Protein AF-0000000080881768 (afdb_homodimer)

Foldseek 3Di:
DDLVVLLVVQQVVLVVQVVVLPPQPQPPPVVSDDLVLCVVVQVLQSVDSFKHWNDKAQKKKWKKKDAQAPPPPPPPDPPPPDPPDPSAFHADVRGCTHPMDILDIDSAQDDCQLLVPPDPVSQVVNVCSRRVNAAEDADQDDDPDDDSGWMFIKTKIFHMKIKMWGSALVVLVLLVVLLVVLVQVPWDWDPRVHGIIIIGGHPVLMDIDGFFTQDPVVRHTHGNDGRNVVSVVSVSSNVSSVVSSSSSVSSSVSSCVVVVPDPPVPQPVVRVVVVVVVVVVVVVVVVVVVVPPPPPPPPPPDPDPDDD/DDLVVLLVVQQVVLVVQVVVLPPQPQPPPVVSDDLVLCVVVQVLQSPDSFKHWNDKAQKKKWKKKDAQAPPPPPPPDPPVPDPPDPPAFHADPVGCTHPMDILDIDSAQDDCQLLVPPDPVSQVVNVCNRRVNAAEDADQDDDPDPDSGWMFIKTKIFHMKIKMWGSALVVLVLLVVLLVVLVQVPWDWDPRVHGIIIIGGHPVLMDIDGFFTQDPVVRHTHGNDGRNVVSVVSVSSNVSSVVSSSSSVSSSVSSCVVRVPDPPVPQPVVRVVVVVVVVVVVVVVVVVVVVPPPPPPPPPPPPPDDDD

pLDDT: mean 77.74, std 23.63, range [20.87, 98.74]

Nearest PDB structures (foldseek):
  2it3-assembly1_B  TM=8.332E-01  e=5.245E-11  Pyrococcus horikoshii
  2it2-assembly1_B  TM=8.532E-01  e=1.243E-10  Pyrococcus horikoshii
  2qg3-assembly1_A  TM=7.894E-01  e=1.105E-09  Archaeoglobus fulgidus DSM 4304
  1tlj-assembly1_B  TM=7.779E-01  e=8.268E-09  Saccharolobus solfataricus
  2dvk-assembly1_A-2  TM=8.066E-01  e=1.237E-08  Aeropyrum pernix

Structure (mmCIF, N/CA/C/O backbone):
data_AF-0000000080881768-model_v1
#
loop_
_entity.id
_entity.type
_entity.pdbx_description
1 polymer 'tRNA wybutosine-synthesizing protein 3'
#
loop_
_atom_site.group_PDB
_atom_site.id
_atom_site.type_symbol
_atom_site.label_atom_id
_atom_site.label_alt_id
_atom_site.label_comp_id
_atom_site.label_asym_id
_atom_site.label_entity_id
_atom_site.label_seq_id
_atom_site.pdbx_PDB_ins_code
_atom_site.Cartn_x
_atom_site.Cartn_y
_atom_site.Cartn_z
_atom_site.occupancy
_atom_site.B_iso_or_equiv
_atom_site.auth_seq_id
_atom_site.auth_comp_id
_atom_site.auth_asym_id
_atom_site.auth_atom_id
_atom_site.pdbx_PDB_model_num
ATOM 1 N N . MET A 1 1 ? 1.696 27.474 20.895 1 50.7 1 MET A N 1
ATOM 2 C CA . MET A 1 1 ? 2.975 26.866 21.251 1 50.7 1 MET A CA 1
ATOM 3 C C . MET A 1 1 ? 4.138 27.672 20.684 1 50.7 1 MET A C 1
ATOM 5 O O . MET A 1 1 ? 4.006 28.308 19.636 1 50.7 1 MET A O 1
ATOM 9 N N . ASN A 1 2 ? 5.032 27.931 21.467 1 74.43 2 ASN A N 1
ATOM 10 C CA . ASN A 1 2 ? 6.235 28.752 21.38 1 74.43 2 ASN A CA 1
ATOM 11 C C . ASN A 1 2 ? 7.163 28.27 20.268 1 74.43 2 ASN A C 1
ATOM 13 O O . ASN A 1 2 ? 7.687 27.156 20.33 1 74.43 2 ASN A O 1
ATOM 17 N N . HIS A 1 3 ? 7.107 28.839 19.113 1 83.21 3 HIS A N 1
ATOM 18 C CA . HIS A 1 3 ? 7.939 28.575 17.945 1 83.21 3 HIS A CA 1
ATOM 19 C C . HIS A 1 3 ? 9.395 28.36 18.342 1 83.21 3 HIS A C 1
ATOM 21 O O . HIS A 1 3 ? 10.065 27.475 17.806 1 83.21 3 HIS A O 1
ATOM 27 N N . GLU A 1 4 ? 9.835 29.093 19.266 1 87.87 4 GLU A N 1
ATOM 28 C CA . GLU A 1 4 ? 11.222 28.987 19.709 1 87.87 4 GLU A CA 1
ATOM 29 C C . GLU A 1 4 ? 11.472 27.664 20.427 1 87.87 4 GLU A C 1
ATOM 31 O O . GLU A 1 4 ? 12.523 27.044 20.248 1 87.87 4 GLU A O 1
ATOM 36 N N . LYS A 1 5 ? 10.546 27.31 21.226 1 89.62 5 LYS A N 1
ATOM 37 C CA . LYS A 1 5 ? 10.672 26.04 21.935 1 89.62 5 LYS A CA 1
ATOM 38 C C . LYS A 1 5 ? 10.696 24.866 20.96 1 89.62 5 LYS A C 1
ATOM 40 O O . LYS A 1 5 ? 11.49 23.936 21.12 1 89.62 5 LYS A O 1
ATOM 45 N N . ARG A 1 6 ? 9.87 24.935 19.965 1 89.98 6 ARG A N 1
ATOM 46 C CA . ARG A 1 6 ? 9.806 23.888 18.95 1 89.98 6 ARG A CA 1
ATOM 47 C C . ARG A 1 6 ? 11.115 23.798 18.173 1 89.98 6 ARG A C 1
ATOM 49 O O . ARG A 1 6 ? 11.572 22.702 17.84 1 89.98 6 ARG A O 1
ATOM 56 N N . ARG A 1 7 ? 11.669 24.907 17.92 1 93.13 7 ARG A N 1
ATOM 57 C CA . ARG A 1 7 ? 12.934 24.955 17.194 1 93.13 7 ARG A CA 1
ATOM 58 C C . ARG A 1 7 ? 14.059 24.331 18.012 1 93.13 7 ARG A C 1
ATOM 60 O O . ARG A 1 7 ? 14.886 23.589 17.477 1 93.13 7 ARG A O 1
ATOM 67 N N . GLN A 1 8 ? 14.073 24.624 19.23 1 93.6 8 GLN A N 1
ATOM 68 C CA . GLN A 1 8 ? 15.092 24.068 20.114 1 93.6 8 GLN A CA 1
ATOM 69 C C . GLN A 1 8 ? 14.933 22.557 20.255 1 93.6 8 GLN A C 1
ATOM 71 O O . GLN A 1 8 ? 15.922 21.821 20.262 1 93.6 8 GLN A O 1
ATOM 76 N N . GLU A 1 9 ? 13.695 22.142 20.329 1 94.29 9 GLU A N 1
ATOM 77 C CA . GLU A 1 9 ? 13.402 20.714 20.408 1 94.29 9 GLU A CA 1
ATOM 78 C C . GLU A 1 9 ? 13.863 19.985 19.149 1 94.29 9 GLU A C 1
ATOM 80 O O . GLU A 1 9 ? 14.447 18.902 19.23 1 94.29 9 GLU A O 1
ATOM 85 N N . PHE A 1 10 ? 13.576 20.577 18.093 1 97.32 10 PHE A N 1
ATOM 86 C CA . PHE A 1 10 ? 13.989 19.976 16.831 1 97.32 10 PHE A CA 1
ATOM 87 C C . PHE A 1 10 ? 15.506 19.845 16.764 1 97.32 10 PHE A C 1
ATOM 89 O O . PHE A 1 10 ? 16.027 18.795 16.383 1 97.32 10 PHE A O 1
ATOM 96 N N . LYS A 1 11 ? 16.193 20.881 17.074 1 96.51 11 LYS A N 1
ATOM 97 C CA . LYS A 1 11 ? 17.652 20.881 17.005 1 96.51 11 LYS A CA 1
ATOM 98 C C . LYS A 1 11 ? 18.245 19.792 17.894 1 96.51 11 LYS A C 1
ATOM 100 O O . LYS A 1 11 ? 19.214 19.132 17.514 1 96.51 11 LYS A O 1
ATOM 105 N N . ALA A 1 12 ? 17.67 19.652 19.004 1 96.44 12 ALA A N 1
ATOM 106 C CA . ALA A 1 12 ? 18.133 18.614 19.922 1 96.44 12 ALA A CA 1
ATOM 107 C C . ALA A 1 12 ? 17.918 17.223 19.332 1 96.44 12 ALA A C 1
ATOM 109 O O . ALA A 1 12 ? 18.811 16.375 19.384 1 96.44 12 ALA A O 1
ATOM 110 N N . LYS A 1 13 ? 16.759 17.005 18.797 1 96.33 13 LYS A N 1
ATOM 111 C CA . LYS A 1 13 ? 16.446 15.719 18.182 1 96.33 13 LYS A CA 1
ATOM 112 C C . LYS A 1 13 ? 17.365 15.438 16.996 1 96.33 13 LYS A C 1
ATOM 114 O O . LYS A 1 13 ? 17.86 14.32 16.838 1 96.33 13 LYS A O 1
ATOM 119 N N . LYS A 1 14 ? 17.532 16.436 16.181 1 97.07 14 LYS A N 1
ATOM 120 C CA . LYS A 1 14 ? 18.4 16.286 15.017 1 97.07 14 LYS A CA 1
ATOM 121 C C . LYS A 1 14 ? 19.82 15.913 15.434 1 97.07 14 LYS A C 1
ATOM 123 O O . LYS A 1 14 ? 20.419 14.997 14.867 1 97.07 14 LYS A O 1
ATOM 128 N N . SER A 1 15 ? 20.347 16.634 16.364 1 95.77 15 SER A N 1
ATOM 129 C CA . SER A 1 15 ? 21.697 16.357 16.842 1 95.77 15 SER A CA 1
ATOM 130 C C . SER A 1 15 ? 21.827 14.917 17.329 1 95.77 15 SER A C 1
ATOM 132 O O . SER A 1 15 ? 22.81 14.24 17.023 1 95.77 15 SER A O 1
ATOM 134 N N . LYS A 1 16 ? 20.857 14.512 18.023 1 94.78 16 LYS A N 1
ATOM 135 C CA . LYS A 1 16 ? 20.867 13.148 18.543 1 94.78 16 LYS A CA 1
ATOM 136 C C . LYS A 1 16 ? 20.815 12.127 17.41 1 94.78 16 LYS A C 1
ATOM 138 O O . LYS A 1 16 ? 21.587 11.166 17.396 1 94.78 16 LYS A O 1
ATOM 143 N N . ILE A 1 17 ? 19.947 12.319 16.455 1 93.51 17 ILE A N 1
ATOM 144 C CA . ILE A 1 17 ? 19.757 11.395 15.342 1 93.51 17 ILE A CA 1
ATOM 145 C C . ILE A 1 17 ? 21.033 11.324 14.506 1 93.51 17 ILE A C 1
ATOM 147 O O . ILE A 1 17 ? 21.481 10.236 14.137 1 93.51 17 ILE A O 1
ATOM 151 N N . LEU A 1 18 ? 21.594 12.464 14.262 1 92.8 18 LEU A N 1
ATOM 152 C CA . LEU A 1 18 ? 22.804 12.506 13.449 1 92.8 18 LEU A CA 1
ATOM 153 C C . LEU A 1 18 ? 23.968 11.835 14.171 1 92.8 18 LEU A C 1
ATOM 155 O O . LEU A 1 18 ? 24.801 11.181 13.54 1 92.8 18 LEU A O 1
ATOM 159 N N . SER A 1 19 ? 24.031 11.962 15.477 1 90.36 19 SER A N 1
ATOM 160 C CA . SER A 1 19 ? 25.059 11.291 16.266 1 90.36 19 SER A CA 1
ATOM 161 C C . SER A 1 19 ? 24.901 9.775 16.205 1 90.36 19 SER A C 1
ATOM 163 O O . SER A 1 19 ? 25.889 9.047 16.093 1 90.36 19 SER A O 1
ATOM 165 N N . ASP A 1 20 ? 23.668 9.35 16.228 1 86.08 20 ASP A N 1
ATOM 166 C CA . ASP A 1 20 ? 23.384 7.92 16.154 1 86.08 20 ASP A CA 1
ATOM 167 C C . ASP A 1 20 ? 23.753 7.357 14.783 1 86.08 20 ASP A C 1
ATOM 169 O O . ASP A 1 20 ? 24.232 6.226 14.68 1 86.08 20 ASP A O 1
ATOM 173 N N . LEU A 1 21 ? 23.498 8.115 13.78 1 81.99 21 LEU A N 1
ATOM 174 C CA . LEU A 1 21 ? 23.794 7.692 12.416 1 81.99 21 LEU A CA 1
ATOM 175 C C . LEU A 1 21 ? 25.3 7.615 12.186 1 81.99 21 LEU A C 1
ATOM 177 O O . LEU A 1 21 ? 25.772 6.773 11.418 1 81.99 21 LEU A O 1
ATOM 181 N N . ALA A 1 22 ? 25.978 8.521 12.789 1 77.93 22 ALA A N 1
ATOM 182 C CA . ALA A 1 22 ? 27.429 8.581 12.633 1 77.93 22 ALA A CA 1
ATOM 183 C C . ALA A 1 22 ? 28.114 7.494 13.457 1 77.93 22 ALA A C 1
ATOM 185 O O . ALA A 1 22 ? 29.252 7.115 13.172 1 77.93 22 ALA A O 1
ATOM 186 N N . SER A 1 23 ? 27.423 7.098 14.509 1 69.64 23 SER A N 1
ATOM 187 C CA . SER A 1 23 ? 28.039 6.112 15.39 1 69.64 23 SER A CA 1
ATOM 188 C C . SER A 1 23 ? 28.064 4.731 14.744 1 69.64 23 SER A C 1
ATOM 190 O O . SER A 1 23 ? 27.208 4.413 13.915 1 69.64 23 SER A O 1
ATOM 192 N N . ASP A 1 24 ? 29.109 4.137 14.372 1 59.32 24 ASP A N 1
ATOM 193 C CA . ASP A 1 24 ? 29.355 2.802 13.837 1 59.32 24 ASP A CA 1
ATOM 194 C C . ASP A 1 24 ? 28.451 1.768 14.504 1 59.32 24 ASP A C 1
ATOM 196 O O . ASP A 1 24 ? 28.543 0.574 14.211 1 59.32 24 ASP A O 1
ATOM 200 N N . GLU A 1 25 ? 27.698 2.154 15.49 1 50.99 25 GLU A N 1
ATOM 201 C CA . GLU A 1 25 ? 26.891 1.129 16.145 1 50.99 25 GLU A CA 1
ATOM 202 C C . GLU A 1 25 ? 25.667 0.77 15.308 1 50.99 25 GLU A C 1
ATOM 204 O O . GLU A 1 25 ? 24.987 1.654 14.783 1 50.99 25 GLU A O 1
ATOM 209 N N . PRO A 1 26 ? 25.593 -0.43 14.776 1 47.79 26 PRO A N 1
ATOM 210 C CA . PRO A 1 26 ? 24.517 -0.895 13.899 1 47.79 26 PRO A CA 1
ATOM 211 C C . PRO A 1 26 ? 23.137 -0.428 14.358 1 47.79 26 PRO A C 1
ATOM 213 O O . PRO A 1 26 ? 22.86 -0.4 15.56 1 47.79 26 PRO A O 1
ATOM 216 N N . ASP A 1 27 ? 22.521 0.494 13.759 1 48.34 27 ASP A N 1
ATOM 217 C CA . ASP A 1 27 ? 21.152 0.922 14.032 1 48.34 27 ASP A CA 1
ATOM 218 C C . ASP A 1 27 ? 20.276 -0.263 14.43 1 48.34 27 ASP A C 1
ATOM 220 O O . ASP A 1 27 ? 20.583 -1.409 14.096 1 48.34 27 ASP A O 1
ATOM 224 N N . ALA A 1 28 ? 19.439 -0.102 15.412 1 41.94 28 ALA A N 1
ATOM 225 C CA . ALA A 1 28 ? 18.525 -1.109 15.945 1 41.94 28 ALA A CA 1
ATOM 226 C C . ALA A 1 28 ? 17.811 -1.853 14.819 1 41.94 28 ALA A C 1
ATOM 228 O O . ALA A 1 28 ? 17.005 -2.75 15.074 1 41.94 28 ALA A O 1
ATOM 229 N N . SER A 1 29 ? 17.643 -1.285 13.546 1 43.22 29 SER A N 1
ATOM 230 C CA . SER A 1 29 ? 17 -2.078 12.502 1 43.22 29 SER A CA 1
ATOM 231 C C . SER A 1 29 ? 17.901 -3.217 12.039 1 43.22 29 SER A C 1
ATOM 233 O O . SER A 1 29 ? 19.128 -3.108 12.096 1 43.22 29 SER A O 1
ATOM 235 N N . PRO A 1 30 ? 17.528 -4.366 12.212 1 39.45 30 PRO A N 1
ATOM 236 C CA . PRO A 1 30 ? 18.371 -5.492 11.803 1 39.45 30 PRO A CA 1
ATOM 237 C C . PRO A 1 30 ? 19.353 -5.121 10.694 1 39.45 30 PRO A C 1
ATOM 239 O O . PRO A 1 30 ? 20.392 -5.769 10.543 1 39.45 30 PRO A O 1
ATOM 242 N N . LYS A 1 31 ? 18.918 -4.649 9.564 1 42.86 31 LYS A N 1
ATOM 243 C CA . LYS A 1 31 ? 19.843 -4.507 8.443 1 42.86 31 LYS A CA 1
ATOM 244 C C . LYS A 1 31 ? 20.696 -3.25 8.591 1 42.86 31 LYS A C 1
ATOM 246 O O . LYS A 1 31 ? 20.167 -2.139 8.661 1 42.86 31 LYS A O 1
ATOM 251 N N . GLY A 1 32 ? 21.335 -2.919 9.724 1 43.26 32 GLY A N 1
ATOM 252 C CA . GLY A 1 32 ? 22.33 -1.949 10.149 1 43.26 32 GLY A CA 1
ATOM 253 C C . GLY A 1 32 ? 22.743 -0.994 9.045 1 43.26 32 GLY A C 1
ATOM 254 O O . GLY A 1 32 ? 23.438 -0.008 9.298 1 43.26 32 GLY A O 1
ATOM 255 N N . SER A 1 33 ? 23.092 -1.46 7.83 1 50.11 33 SER A N 1
ATOM 256 C CA . SER A 1 33 ? 23.807 -0.603 6.891 1 50.11 33 SER A CA 1
ATOM 257 C C . SER A 1 33 ? 22.844 0.288 6.113 1 50.11 33 SER A C 1
ATOM 259 O O . SER A 1 33 ? 21.722 -0.12 5.808 1 50.11 33 SER A O 1
ATOM 261 N N . VAL A 1 34 ? 23 1.61 6.223 1 55.07 34 VAL A N 1
ATOM 262 C CA . VAL A 1 34 ? 22.302 2.581 5.387 1 55.07 34 VAL A CA 1
ATOM 263 C C . VAL A 1 34 ? 22.168 2.038 3.966 1 55.07 34 VAL A C 1
ATOM 265 O O . VAL A 1 34 ? 23.129 1.508 3.404 1 55.07 34 VAL A O 1
ATOM 268 N N . ASP A 1 35 ? 20.832 1.865 3.435 1 73.81 35 ASP A N 1
ATOM 269 C CA . ASP A 1 35 ? 20.499 1.482 2.066 1 73.81 35 ASP A CA 1
ATOM 270 C C . ASP A 1 35 ? 21.314 2.286 1.056 1 73.81 35 ASP A C 1
ATOM 272 O O . ASP A 1 35 ? 21.108 3.492 0.904 1 73.81 35 ASP A O 1
ATOM 276 N N . THR A 1 36 ? 22.419 1.809 0.489 1 81.27 36 THR A N 1
ATOM 277 C CA . THR A 1 36 ? 23.375 2.467 -0.396 1 81.27 36 THR A CA 1
ATOM 278 C C . THR A 1 36 ? 22.652 3.201 -1.521 1 81.27 36 THR A C 1
ATOM 280 O O . THR A 1 36 ? 23.129 4.23 -2.004 1 81.27 36 THR A O 1
ATOM 283 N N . HIS A 1 37 ? 21.487 2.877 -1.814 1 88.97 37 HIS A N 1
ATOM 284 C CA . HIS A 1 37 ? 20.811 3.424 -2.985 1 88.97 37 HIS A CA 1
ATOM 285 C C . HIS A 1 37 ? 20.161 4.767 -2.669 1 88.97 37 HIS A C 1
ATOM 287 O O . HIS A 1 37 ? 19.805 5.518 -3.579 1 88.97 37 HIS A O 1
ATOM 293 N N . ILE A 1 38 ? 20.075 5.1 -1.356 1 93.24 38 ILE A N 1
ATOM 294 C CA . ILE A 1 38 ? 19.445 6.384 -1.068 1 93.24 38 ILE A CA 1
ATOM 295 C C . ILE A 1 38 ? 20.356 7.215 -0.167 1 93.24 38 ILE A C 1
ATOM 297 O O . ILE A 1 38 ? 19.904 8.167 0.474 1 93.24 38 ILE A O 1
ATOM 301 N N . LEU A 1 39 ? 21.6 6.845 -0.067 1 92.84 39 LEU A N 1
ATOM 302 C CA . LEU A 1 39 ? 22.555 7.558 0.775 1 92.84 39 LEU A CA 1
ATOM 303 C C . LEU A 1 39 ? 22.674 9.016 0.347 1 92.84 39 LEU A C 1
ATOM 305 O O . LEU A 1 39 ? 22.683 9.916 1.189 1 92.84 39 LEU A O 1
ATOM 309 N N . SER A 1 40 ? 22.796 9.256 -0.946 1 94.65 40 SER A N 1
ATOM 310 C CA . SER A 1 40 ? 22.914 10.621 -1.447 1 94.65 40 SER A CA 1
ATOM 311 C C . SER A 1 40 ? 21.691 11.454 -1.075 1 94.65 40 SER A C 1
ATOM 313 O O . SER A 1 40 ? 21.815 12.638 -0.754 1 94.65 40 SER A O 1
ATOM 315 N N . LEU A 1 41 ? 20.568 10.858 -1.146 1 96.16 41 LEU A N 1
ATOM 316 C CA . LEU A 1 41 ? 19.335 11.549 -0.783 1 96.16 41 LEU A CA 1
ATOM 317 C C . LEU A 1 41 ? 19.314 11.878 0.706 1 96.16 41 LEU A C 1
ATOM 319 O O . LEU A 1 41 ? 18.961 12.994 1.094 1 96.16 41 LEU A O 1
ATOM 323 N N . ILE A 1 42 ? 19.704 10.927 1.509 1 95 42 ILE A N 1
ATOM 324 C CA . ILE A 1 42 ? 19.755 11.109 2.955 1 95 42 ILE A CA 1
ATOM 325 C C . ILE A 1 42 ? 20.727 12.235 3.3 1 95 42 ILE A C 1
ATOM 327 O O . ILE A 1 42 ? 20.412 13.109 4.112 1 95 42 ILE A O 1
ATOM 331 N N . GLU A 1 43 ? 21.824 12.228 2.64 1 93.96 43 GLU A N 1
ATOM 332 C CA . GLU A 1 43 ? 22.826 13.262 2.879 1 93.96 43 GLU A CA 1
ATOM 333 C C . GLU A 1 43 ? 22.31 14.637 2.465 1 93.96 43 GLU A C 1
ATOM 335 O O . GLU A 1 43 ? 22.499 15.62 3.186 1 93.96 43 GLU A O 1
ATOM 340 N N . LEU A 1 44 ? 21.707 14.686 1.367 1 96.09 44 LEU A N 1
ATOM 341 C CA . LEU A 1 44 ? 21.126 15.934 0.883 1 96.09 44 LEU A CA 1
ATOM 342 C C . LEU A 1 44 ? 20.13 16.497 1.891 1 96.09 44 LEU A C 1
ATOM 344 O O . LEU A 1 44 ? 20.193 17.679 2.238 1 96.09 44 LEU A O 1
ATOM 348 N N . LEU A 1 45 ? 19.296 15.672 2.415 1 96.92 45 LEU A N 1
ATOM 349 C CA . LEU A 1 45 ? 18.26 16.089 3.353 1 96.92 45 LEU A CA 1
ATOM 350 C C . LEU A 1 45 ? 18.871 16.518 4.682 1 96.92 45 LEU A C 1
ATOM 352 O O . LEU A 1 45 ? 18.517 17.569 5.222 1 96.92 45 LEU A O 1
ATOM 356 N N . ASN A 1 46 ? 19.778 15.756 5.132 1 95.36 46 ASN A N 1
ATOM 357 C CA . ASN A 1 46 ? 20.342 15.986 6.458 1 95.36 46 ASN A CA 1
ATOM 358 C C . ASN A 1 46 ? 21.258 17.205 6.474 1 95.36 46 ASN A C 1
ATOM 360 O O . ASN A 1 46 ? 21.618 17.704 7.542 1 95.36 46 ASN A O 1
ATOM 364 N N . GLN A 1 47 ? 21.611 17.711 5.352 1 94.76 47 GLN A N 1
ATOM 365 C CA . GLN A 1 47 ? 22.419 18.922 5.256 1 94.76 47 GLN A CA 1
ATOM 366 C C . GLN A 1 47 ? 21.578 20.167 5.525 1 94.76 47 GLN A C 1
ATOM 368 O O . GLN A 1 47 ? 22.113 21.219 5.879 1 94.76 47 GLN A O 1
ATOM 373 N N . HIS A 1 48 ? 20.36 20.087 5.348 1 95.33 48 HIS A N 1
ATOM 374 C CA . HIS A 1 48 ? 19.466 21.207 5.616 1 95.33 48 HIS A CA 1
ATOM 375 C C . HIS A 1 48 ? 19.235 21.382 7.113 1 95.33 48 HIS A C 1
ATOM 377 O O . HIS A 1 48 ? 19.001 20.405 7.828 1 95.33 48 HIS A O 1
ATOM 383 N N . ASP A 1 49 ? 19.203 22.578 7.611 1 95.1 49 ASP A N 1
ATOM 384 C CA . ASP A 1 49 ? 19.121 22.86 9.041 1 95.1 49 ASP A CA 1
ATOM 385 C C . ASP A 1 49 ? 17.78 22.407 9.614 1 95.1 49 ASP A C 1
ATOM 387 O O . ASP A 1 49 ? 17.705 21.982 10.769 1 95.1 49 ASP A O 1
ATOM 391 N N . GLY A 1 50 ? 16.755 22.454 8.83 1 97.2 50 GLY A N 1
ATOM 392 C CA . GLY A 1 50 ? 15.418 22.202 9.343 1 97.2 50 GLY A CA 1
ATOM 393 C C . GLY A 1 50 ? 14.898 20.819 9.001 1 97.2 50 GLY A C 1
ATOM 394 O O . GLY A 1 50 ? 13.698 20.556 9.107 1 97.2 50 GLY A O 1
ATOM 395 N N . ILE A 1 51 ? 15.829 19.87 8.566 1 97.84 51 ILE A N 1
ATOM 396 C CA . ILE A 1 51 ? 15.405 18.554 8.102 1 97.84 51 ILE A CA 1
ATOM 397 C C . ILE A 1 51 ? 16.339 17.484 8.664 1 97.84 51 ILE A C 1
ATOM 399 O O . ILE A 1 51 ? 17.551 17.691 8.747 1 97.84 51 ILE A O 1
ATOM 403 N N . VAL A 1 52 ? 15.76 16.353 9.095 1 97.92 52 VAL A N 1
ATOM 404 C CA . VAL A 1 52 ? 16.591 15.202 9.434 1 97.92 52 VAL A CA 1
ATOM 405 C C . VAL A 1 52 ? 15.827 13.911 9.148 1 97.92 52 VAL A C 1
ATOM 407 O O . VAL A 1 52 ? 14.632 13.813 9.434 1 97.92 52 VAL A O 1
ATOM 410 N N . THR A 1 53 ? 16.494 12.954 8.517 1 96.84 53 THR A N 1
ATOM 411 C CA . THR A 1 53 ? 15.877 11.666 8.22 1 96.84 53 THR A CA 1
ATOM 412 C C . THR A 1 53 ? 15.844 10.782 9.463 1 96.84 53 THR A C 1
ATOM 414 O O . THR A 1 53 ? 16.829 10.701 10.2 1 96.84 53 THR A O 1
ATOM 417 N N . THR A 1 54 ? 14.692 10.148 9.779 1 95.58 54 THR A N 1
ATOM 418 C CA . THR A 1 54 ? 14.565 9.324 10.976 1 95.58 54 THR A CA 1
ATOM 419 C C . THR A 1 54 ? 14.519 7.843 10.611 1 95.58 54 THR A C 1
ATOM 421 O O . THR A 1 54 ? 14.896 6.988 11.416 1 95.58 54 THR A O 1
ATOM 424 N N . SER A 1 55 ? 13.935 7.465 9.466 1 93.31 55 SER A N 1
ATOM 425 C CA . SER A 1 55 ? 13.872 6.096 8.964 1 93.31 55 SER A CA 1
ATOM 426 C C . SER A 1 55 ? 13.865 6.067 7.439 1 93.31 55 SER A C 1
ATOM 428 O O . SER A 1 55 ? 13.328 6.973 6.798 1 93.31 55 SER A O 1
ATOM 430 N N . SER A 1 56 ? 14.545 5.078 6.936 1 93.86 56 SER A N 1
ATOM 431 C CA . SER A 1 56 ? 14.63 5.016 5.48 1 93.86 56 SER A CA 1
ATOM 432 C C . SER A 1 56 ? 14.777 3.578 4.996 1 93.86 56 SER A C 1
ATOM 434 O O . SER A 1 56 ? 15.342 2.736 5.697 1 93.86 56 SER A O 1
ATOM 436 N N . CYS A 1 57 ? 14.187 3.27 3.872 1 94.39 57 CYS A N 1
ATOM 437 C CA . CYS A 1 57 ? 14.345 2.047 3.094 1 94.39 57 CYS A CA 1
ATOM 438 C C . CYS A 1 57 ? 14.331 2.345 1.599 1 94.39 57 CYS A C 1
ATOM 440 O O . CYS A 1 57 ? 13.409 2.994 1.101 1 94.39 57 CYS A O 1
ATOM 442 N N . SER A 1 58 ? 15.291 1.937 0.862 1 95.5 58 SER A N 1
ATOM 443 C CA . SER A 1 58 ? 15.393 2.271 -0.555 1 95.5 58 SER A CA 1
ATOM 444 C C . SER A 1 58 ? 14.475 1.392 -1.398 1 95.5 58 SER A C 1
ATOM 446 O O . SER A 1 58 ? 14.325 1.617 -2.601 1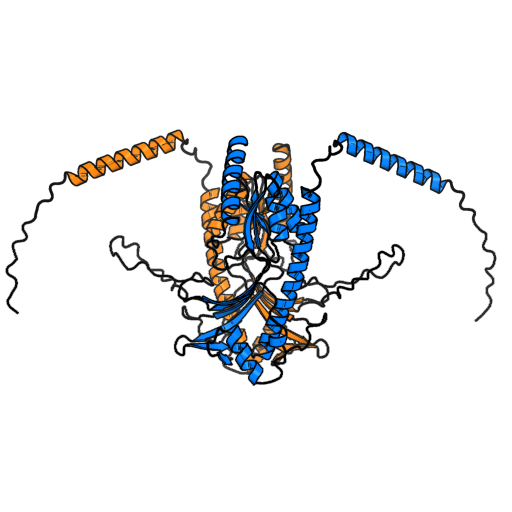 95.5 58 SER A O 1
ATOM 448 N N . GLY A 1 59 ? 13.863 0.483 -0.808 1 96.4 59 GLY A N 1
ATOM 449 C CA . GLY A 1 59 ? 13.09 -0.556 -1.47 1 96.4 59 GLY A CA 1
ATOM 450 C C . GLY A 1 59 ? 13.626 -1.952 -1.215 1 96.4 59 GLY A C 1
ATOM 451 O O . GLY A 1 59 ? 14.815 -2.126 -0.939 1 96.4 59 GLY A O 1
ATOM 452 N N . ARG A 1 60 ? 12.724 -2.932 -1.334 1 96.2 60 ARG A N 1
ATOM 453 C CA . ARG A 1 60 ? 13.213 -4.28 -1.066 1 96.2 60 ARG A CA 1
ATOM 454 C C . ARG A 1 60 ? 12.295 -5.329 -1.685 1 96.2 60 ARG A C 1
ATOM 456 O O . ARG A 1 60 ? 11.101 -5.084 -1.871 1 96.2 60 ARG A O 1
ATOM 463 N N . ILE A 1 61 ? 12.91 -6.456 -2.04 1 96.98 61 ILE A N 1
ATOM 464 C CA . ILE A 1 61 ? 12.226 -7.712 -2.328 1 96.98 61 ILE A CA 1
ATOM 465 C C . ILE A 1 61 ? 12.25 -8.608 -1.091 1 96.98 61 ILE A C 1
ATOM 467 O O . ILE A 1 61 ? 13.288 -8.751 -0.441 1 96.98 61 ILE A O 1
ATOM 471 N N . SER A 1 62 ? 11.142 -9.194 -0.739 1 97.16 62 SER A N 1
ATOM 472 C CA . SER A 1 62 ? 11.146 -10.061 0.435 1 97.16 62 SER A CA 1
ATOM 473 C C . SER A 1 62 ? 10.199 -11.243 0.252 1 97.16 62 SER A C 1
ATOM 475 O O . SER A 1 62 ? 9.252 -11.17 -0.534 1 97.16 62 SER A O 1
ATOM 477 N N . VAL A 1 63 ? 10.505 -12.35 0.833 1 98.01 63 VAL A N 1
ATOM 478 C CA . VAL A 1 63 ? 9.627 -13.499 1.034 1 98.01 63 VAL A CA 1
ATOM 479 C C . VAL A 1 63 ? 9.377 -13.704 2.526 1 98.01 63 VAL A C 1
ATOM 481 O O . VAL A 1 63 ? 10.322 -13.782 3.315 1 98.01 63 VAL A O 1
ATOM 484 N N . PHE A 1 64 ? 8.106 -13.703 2.84 1 96.71 64 PHE A N 1
ATOM 485 C CA . PHE A 1 64 ? 7.73 -13.707 4.249 1 96.71 64 PHE A CA 1
ATOM 486 C C . PHE A 1 64 ? 6.743 -14.831 4.543 1 96.71 64 PHE A C 1
ATOM 488 O O . PHE A 1 64 ? 5.769 -15.015 3.811 1 96.71 64 PHE A O 1
ATOM 495 N N . LEU A 1 65 ? 6.997 -15.609 5.611 1 95.77 65 LEU A N 1
ATOM 496 C CA . LEU A 1 65 ? 6.069 -16.591 6.162 1 95.77 65 LEU A CA 1
ATOM 497 C C . LEU A 1 65 ? 5.237 -15.983 7.286 1 95.77 65 LEU A C 1
ATOM 499 O O . LEU A 1 65 ? 5.783 -15.548 8.302 1 95.77 65 LEU A O 1
ATOM 503 N N . GLU A 1 66 ? 3.971 -16.011 7.078 1 92.38 66 GLU A N 1
ATOM 504 C CA . GLU A 1 66 ? 3.07 -15.442 8.075 1 92.38 66 GLU A CA 1
ATOM 505 C C . GLU A 1 66 ? 3.151 -16.207 9.393 1 92.38 66 GLU A C 1
ATOM 507 O O . GLU A 1 66 ? 3.46 -17.4 9.406 1 92.38 66 GLU A O 1
ATOM 512 N N . GLY A 1 67 ? 2.854 -15.393 10.413 1 87.9 67 GLY A N 1
ATOM 513 C CA . GLY A 1 67 ? 2.708 -16.046 11.704 1 87.9 67 GLY A CA 1
ATOM 514 C C . GLY A 1 67 ? 1.33 -16.644 11.918 1 87.9 67 GLY A C 1
ATOM 515 O O . GLY A 1 67 ? 0.448 -16.503 11.069 1 87.9 67 GLY A O 1
ATOM 516 N N . ARG A 1 68 ? 1.164 -17.324 13.003 1 79.96 68 ARG A N 1
ATOM 517 C CA . ARG A 1 68 ? -0.135 -17.878 13.368 1 79.96 68 ARG A CA 1
ATOM 518 C C . ARG A 1 68 ? -1.097 -16.778 13.803 1 79.96 68 ARG A C 1
ATOM 520 O O . ARG A 1 68 ? -0.696 -15.823 14.471 1 79.96 68 ARG A O 1
ATOM 527 N N . LYS A 1 69 ? -2.25 -16.801 13.227 1 69.69 69 LYS A N 1
ATOM 528 C CA . LYS A 1 69 ? -3.237 -15.761 13.502 1 69.69 69 LYS A CA 1
ATOM 529 C C . LYS A 1 69 ? -3.864 -15.95 14.881 1 69.69 69 LYS A C 1
ATOM 531 O O . LYS A 1 69 ? -4.028 -17.08 15.345 1 69.69 69 LYS A O 1
ATOM 536 N N . GLU A 1 70 ? -3.932 -14.947 15.783 1 55.31 70 GLU A N 1
ATOM 537 C CA . GLU A 1 70 ? -4.573 -15.018 17.093 1 55.31 70 GLU A CA 1
ATOM 538 C C . GLU A 1 70 ? -6.05 -15.38 16.966 1 55.31 70 GLU A C 1
ATOM 540 O O . GLU A 1 70 ? -6.719 -14.959 16.019 1 55.31 70 GLU A O 1
ATOM 545 N N . ALA A 1 71 ? -6.575 -16.465 17.451 1 44.07 71 ALA A N 1
ATOM 546 C CA . ALA A 1 71 ? -8.001 -16.735 17.62 1 44.07 71 ALA A CA 1
ATOM 547 C C . ALA A 1 71 ? -8.731 -15.51 18.162 1 44.07 71 ALA A C 1
ATOM 549 O O . ALA A 1 71 ? -8.299 -14.908 19.147 1 44.07 71 ALA A O 1
ATOM 550 N N . GLN A 1 72 ? -9.415 -14.768 17.417 1 40.96 72 GLN A N 1
ATOM 551 C CA . GLN A 1 72 ? -10.333 -13.773 17.961 1 40.96 72 GLN A CA 1
ATOM 552 C C . GLN A 1 72 ? -11.176 -14.361 19.089 1 40.96 72 GLN A C 1
ATOM 554 O O . GLN A 1 72 ? -12.239 -14.934 18.842 1 40.96 72 GLN A O 1
ATOM 559 N N . ASP A 1 73 ? -10.919 -15.251 19.882 1 33.31 73 ASP A N 1
ATOM 560 C CA . ASP A 1 73 ? -11.88 -15.58 20.93 1 33.31 73 ASP A CA 1
ATOM 561 C C . ASP A 1 73 ? -12.374 -14.321 21.639 1 33.31 73 ASP A C 1
ATOM 563 O O . ASP A 1 73 ? -11.571 -13.522 22.127 1 33.31 73 ASP A O 1
ATOM 567 N N . ALA A 1 74 ? -13.722 -14.002 21.428 1 34.91 74 ALA A N 1
ATOM 568 C CA . ALA A 1 74 ? -14.578 -13.057 22.14 1 34.91 74 ALA A CA 1
ATOM 569 C C . ALA A 1 74 ? -14.307 -13.095 23.641 1 34.91 74 ALA A C 1
ATOM 571 O O . ALA A 1 74 ? -14.691 -12.178 24.371 1 34.91 74 ALA A O 1
ATOM 572 N N . SER A 1 75 ? -14.327 -14.377 24.224 1 31.68 75 SER A N 1
ATOM 573 C CA . SER A 1 75 ? -14.623 -14.49 25.648 1 31.68 75 SER A CA 1
ATOM 574 C C . SER A 1 75 ? -13.433 -14.057 26.497 1 31.68 75 SER A C 1
ATOM 576 O O . SER A 1 75 ? -13.101 -14.708 27.489 1 31.68 75 SER A O 1
ATOM 578 N N . LYS A 1 76 ? -12.492 -13.42 26.104 1 33.72 76 LYS A N 1
ATOM 579 C CA . LYS A 1 76 ? -11.72 -13.034 27.281 1 33.72 76 LYS A CA 1
ATOM 580 C C . LYS A 1 76 ? -12.57 -12.225 28.256 1 33.72 76 LYS A C 1
ATOM 582 O O . LYS A 1 76 ? -12.958 -11.093 27.958 1 33.72 76 LYS A O 1
ATOM 587 N N . SER A 1 77 ? -13.358 -12.887 29.055 1 29.86 77 SER A N 1
ATOM 588 C CA . SER A 1 77 ? -13.877 -12.377 30.32 1 29.86 77 SER A CA 1
ATOM 589 C C . SER A 1 77 ? -12.808 -11.605 31.086 1 29.86 77 SER A C 1
ATOM 591 O O . SER A 1 77 ? -11.632 -11.972 31.059 1 29.86 77 SER A O 1
ATOM 593 N N . CYS A 1 78 ? -12.941 -10.327 31.317 1 29.08 78 CYS A N 1
ATOM 594 C CA . CYS A 1 78 ? -12.287 -9.422 32.256 1 29.08 78 CYS A CA 1
ATOM 595 C C . CYS A 1 78 ? -12.087 -10.092 33.61 1 29.08 78 CYS A C 1
ATOM 597 O O . CYS A 1 78 ? -12.692 -9.686 34.604 1 29.08 78 CYS A O 1
ATOM 599 N N . ASP A 1 79 ? -12.08 -11.427 33.728 1 30.4 79 ASP A N 1
ATOM 600 C CA . ASP A 1 79 ? -11.785 -11.733 35.125 1 30.4 79 ASP A CA 1
ATOM 601 C C . ASP A 1 79 ? -10.394 -11.235 35.514 1 30.4 79 ASP A C 1
ATOM 603 O O . ASP A 1 79 ? -9.409 -11.541 34.839 1 30.4 79 ASP A O 1
ATOM 607 N N . PRO A 1 80 ? -10.187 -10.077 36.408 1 30.26 80 PRO A N 1
ATOM 608 C CA . PRO A 1 80 ? -8.992 -9.44 36.966 1 30.26 80 PRO A CA 1
ATOM 609 C C . PRO A 1 80 ? -7.94 -10.451 37.415 1 30.26 80 PRO A C 1
ATOM 611 O O . PRO A 1 80 ? -6.745 -10.143 37.42 1 30.26 80 PRO A O 1
ATOM 614 N N . ASP A 1 81 ? -8.327 -11.458 38.329 1 30.44 81 ASP A N 1
ATOM 615 C CA . ASP A 1 81 ? -7.43 -12.22 39.193 1 30.44 81 ASP A CA 1
ATOM 616 C C . ASP A 1 81 ? -6.604 -13.217 38.384 1 30.44 81 ASP A C 1
ATOM 618 O O . ASP A 1 81 ? -5.722 -13.886 38.927 1 30.44 81 ASP A O 1
ATOM 622 N N . SER A 1 82 ? -7.293 -14 37.538 1 28.99 82 SER A N 1
ATOM 623 C CA . SER A 1 82 ? -6.439 -15.113 37.135 1 28.99 82 SER A CA 1
ATOM 624 C C . SER A 1 82 ? -5.286 -14.636 36.259 1 28.99 82 SER A C 1
ATOM 626 O O . SER A 1 82 ? -5.487 -13.844 35.336 1 28.99 82 SER A O 1
ATOM 628 N N . ALA A 1 83 ? -4.043 -14.557 36.769 1 28.87 83 ALA A N 1
ATOM 629 C CA . ALA A 1 83 ? -2.683 -14.437 36.25 1 28.87 83 ALA A CA 1
ATOM 630 C C . ALA A 1 83 ? -2.552 -15.116 34.89 1 28.87 83 ALA A C 1
ATOM 632 O O . ALA A 1 83 ? -1.86 -16.128 34.758 1 28.87 83 ALA A O 1
ATOM 633 N N . GLU A 1 84 ? -3.742 -15.461 34.299 1 29.6 84 GLU A N 1
ATOM 634 C CA . GLU A 1 84 ? -3.494 -16.28 33.116 1 29.6 84 GLU A CA 1
ATOM 635 C C . GLU A 1 84 ? -2.421 -15.656 32.228 1 29.6 84 GLU A C 1
ATOM 637 O O . GLU A 1 84 ? -2.212 -14.442 32.258 1 29.6 84 GLU A O 1
ATOM 642 N N . GLU A 1 85 ? -1.606 -16.599 31.715 1 30.87 85 GLU A N 1
ATOM 643 C CA . GLU A 1 85 ? -0.416 -16.451 30.882 1 30.87 85 GLU A CA 1
ATOM 644 C C . GLU A 1 85 ? -0.635 -15.411 29.787 1 30.87 85 GLU A C 1
ATOM 646 O O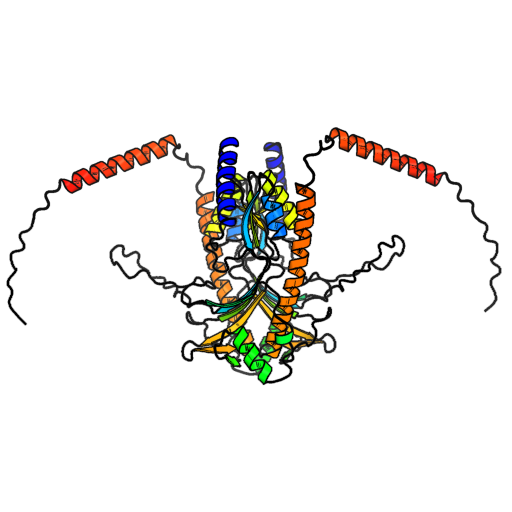 . GLU A 1 85 ? -1.733 -15.302 29.237 1 30.87 85 GLU A O 1
ATOM 651 N N . PRO A 1 86 ? 0.075 -14.325 29.892 1 30.62 86 PRO A N 1
ATOM 652 C CA . PRO A 1 86 ? 0.086 -13.288 28.858 1 30.62 86 PRO A CA 1
ATOM 653 C C . PRO A 1 86 ? -0.214 -13.839 27.466 1 30.62 86 PRO A C 1
ATOM 655 O O . PRO A 1 86 ? 0.358 -14.855 27.063 1 30.62 86 PRO A O 1
ATOM 658 N N . LEU A 1 87 ? -1.466 -14.036 27.117 1 32.05 87 LEU A N 1
ATOM 659 C CA . LEU A 1 87 ? -1.845 -14.377 25.751 1 32.05 87 LEU A CA 1
ATOM 660 C C . LEU A 1 87 ? -0.738 -14.006 24.77 1 32.05 87 LEU A C 1
ATOM 662 O O . LEU A 1 87 ? -0.419 -12.826 24.604 1 32.05 87 LEU A O 1
ATOM 666 N N . ASP A 1 88 ? 0.216 -14.752 24.559 1 33.79 88 ASP A N 1
ATOM 667 C CA . ASP A 1 88 ? 1.404 -14.801 23.712 1 33.79 88 ASP A CA 1
ATOM 668 C C . ASP A 1 88 ? 1.164 -14.078 22.388 1 33.79 88 ASP A C 1
ATOM 670 O O . ASP A 1 88 ? 0.018 -13.821 22.014 1 33.79 88 ASP A O 1
ATOM 674 N N . ASN A 1 89 ? 2.313 -14.089 21.348 1 38.21 89 ASN A N 1
ATOM 675 C CA . ASN A 1 89 ? 2.905 -13.428 20.189 1 38.21 89 ASN A CA 1
ATOM 676 C C . ASN A 1 89 ? 2.011 -13.547 18.958 1 38.21 89 ASN A C 1
ATOM 678 O O . ASN A 1 89 ? 2.29 -14.341 18.058 1 38.21 89 ASN A O 1
ATOM 682 N N . LEU A 1 90 ? 0.829 -13.614 19.096 1 39.93 90 LEU A N 1
ATOM 683 C CA . LEU A 1 90 ? -0.008 -13.748 17.908 1 39.93 90 LEU A CA 1
ATOM 684 C C . LEU A 1 90 ? 0.107 -12.514 17.02 1 39.93 90 LEU A C 1
ATOM 686 O O . LEU A 1 90 ? 0.216 -11.392 17.52 1 39.93 90 LEU A O 1
ATOM 690 N N . ALA A 1 91 ? 0.485 -12.751 15.824 1 43.39 91 ALA A N 1
ATOM 691 C CA . ALA A 1 91 ? 0.735 -11.693 14.848 1 43.39 91 ALA A CA 1
ATOM 692 C C . ALA A 1 91 ? -0.572 -11.071 14.366 1 43.39 91 ALA A C 1
ATOM 694 O O . ALA A 1 91 ? -1.582 -11.764 14.226 1 43.39 91 ALA A O 1
ATOM 695 N N . ALA A 1 92 ? -0.729 -9.943 14.413 1 44.17 92 ALA A N 1
ATOM 696 C CA . ALA A 1 92 ? -1.77 -9.244 13.665 1 44.17 92 ALA A CA 1
ATOM 697 C C . ALA A 1 92 ? -1.83 -9.734 12.221 1 44.17 92 ALA A C 1
ATOM 699 O O . ALA A 1 92 ? -0.864 -10.306 11.712 1 44.17 92 ALA A O 1
ATOM 700 N N . ILE A 1 93 ? -3.049 -9.938 11.721 1 42.05 93 ILE A N 1
ATOM 701 C CA . ILE A 1 93 ? -3.213 -10.364 10.335 1 42.05 93 ILE A CA 1
ATOM 702 C C . ILE A 1 93 ? -2.089 -9.785 9.48 1 42.05 93 ILE A C 1
ATOM 704 O O . ILE A 1 93 ? -1.906 -8.567 9.426 1 42.05 93 ILE A O 1
ATOM 708 N N . GLY A 1 94 ? -1.184 -10.564 9.016 1 45.41 94 GLY A N 1
ATOM 709 C CA . GLY A 1 94 ? -0.069 -10.212 8.152 1 45.41 94 GLY A CA 1
ATOM 710 C C . GLY A 1 94 ? 1.201 -9.892 8.917 1 45.41 94 GLY A C 1
ATOM 711 O O . GLY A 1 94 ? 2.21 -9.507 8.323 1 45.41 94 GLY A O 1
ATOM 712 N N . GLY A 1 95 ? 1.159 -9.877 10.253 1 49.96 95 GLY A N 1
ATOM 713 C CA . GLY A 1 95 ? 2.289 -9.386 11.027 1 49.96 95 GLY A CA 1
ATOM 714 C C . GLY A 1 95 ? 3.249 -10.485 11.443 1 49.96 95 GLY A C 1
ATOM 715 O O . GLY A 1 95 ? 3 -11.664 11.186 1 49.96 95 GLY A O 1
ATOM 716 N N . LYS A 1 96 ? 4.525 -10.035 11.822 1 53.71 96 LYS A N 1
ATOM 717 C CA . LYS A 1 96 ? 5.657 -10.873 12.206 1 53.71 96 LYS A CA 1
ATOM 718 C C . LYS A 1 96 ? 5.395 -11.574 13.536 1 53.71 96 LYS A C 1
ATOM 720 O O . LYS A 1 96 ? 6.225 -12.355 14.006 1 53.71 96 LYS A O 1
ATOM 725 N N . GLY A 1 97 ? 4.195 -11.332 14.153 1 55.6 97 GLY A N 1
ATOM 726 C CA . GLY A 1 97 ? 3.982 -12.01 15.421 1 55.6 97 GLY A CA 1
ATOM 727 C C . GLY A 1 97 ? 3.55 -13.455 15.26 1 55.6 97 GLY A C 1
ATOM 728 O O . GLY A 1 97 ? 3.224 -13.891 14.155 1 55.6 97 GLY A O 1
ATOM 729 N N . GLY A 1 98 ? 3.708 -14.395 16.192 1 64.53 98 GLY A N 1
ATOM 730 C CA . GLY A 1 98 ? 3.21 -15.761 16.23 1 64.53 98 GLY A CA 1
ATOM 731 C C . GLY A 1 98 ? 4.06 -16.728 15.428 1 64.53 98 GLY A C 1
ATOM 732 O O . GLY A 1 98 ? 3.542 -17.689 14.855 1 64.53 98 GLY A O 1
ATOM 733 N N . GLY A 1 99 ? 5.336 -16.444 15.107 1 76.7 99 GLY A N 1
ATOM 734 C CA . GLY A 1 99 ? 6.223 -17.325 14.365 1 76.7 99 GLY A CA 1
ATOM 735 C C . GLY A 1 99 ? 6.425 -16.895 12.925 1 76.7 99 GLY A C 1
ATOM 736 O O . GLY A 1 99 ? 6.985 -17.642 12.12 1 76.7 99 GLY A O 1
ATOM 737 N N . GLY A 1 100 ? 5.942 -15.794 12.604 1 87.84 100 GLY A N 1
ATOM 738 C CA . GLY A 1 100 ? 6.25 -15.248 11.292 1 87.84 100 GLY A CA 1
ATOM 739 C C . GLY A 1 100 ? 7.717 -14.906 11.117 1 87.84 100 GLY A C 1
ATOM 740 O O . GLY A 1 100 ? 8.401 -14.57 12.086 1 87.84 100 GLY A O 1
ATOM 741 N N . ARG A 1 101 ? 8.241 -15.119 9.887 1 91.46 101 ARG A N 1
ATOM 742 C CA . ARG A 1 101 ? 9.651 -14.803 9.683 1 91.46 101 ARG A CA 1
ATOM 743 C C . ARG A 1 101 ? 9.936 -14.488 8.218 1 91.46 101 ARG A C 1
ATOM 745 O O . ARG A 1 101 ? 9.262 -15.005 7.324 1 91.46 101 ARG A O 1
ATOM 752 N N . TRP A 1 102 ? 10.941 -13.779 8.056 1 94.77 102 TRP A N 1
ATOM 753 C CA . TRP A 1 102 ? 11.454 -13.468 6.726 1 94.77 102 TRP A CA 1
ATOM 754 C C . TRP A 1 102 ? 12.237 -14.646 6.156 1 94.77 102 TRP A C 1
ATOM 756 O O . TRP A 1 102 ? 13.124 -15.189 6.819 1 94.77 102 TRP A O 1
ATOM 766 N N . LEU A 1 103 ? 11.918 -15.024 5.01 1 97.23 103 LEU A N 1
ATOM 767 C CA . LEU A 1 103 ? 12.65 -16.09 4.334 1 97.23 103 LEU A CA 1
ATOM 768 C C . LEU A 1 103 ? 13.71 -15.514 3.401 1 97.23 103 LEU A C 1
ATOM 770 O O . LEU A 1 103 ? 14.736 -16.151 3.152 1 97.23 103 LEU A O 1
ATOM 774 N N . LEU A 1 104 ? 13.463 -14.384 2.821 1 96.78 104 LEU A N 1
ATOM 775 C CA . LEU A 1 104 ? 14.364 -13.661 1.931 1 96.78 104 LEU A CA 1
ATOM 776 C C . LEU A 1 104 ? 14.148 -12.155 2.044 1 96.78 104 LEU A C 1
ATOM 778 O O . LEU A 1 104 ? 13.007 -11.69 2.091 1 96.78 104 LEU A O 1
ATOM 782 N N . VAL A 1 105 ? 15.211 -11.401 2.136 1 95.76 105 VAL A N 1
ATOM 783 C CA . VAL A 1 105 ? 15.186 -9.945 2.04 1 95.76 105 VAL A CA 1
ATOM 784 C C . VAL A 1 105 ? 16.348 -9.464 1.174 1 95.76 105 VAL A C 1
ATOM 786 O O . VAL A 1 105 ? 17.502 -9.822 1.419 1 95.76 105 VAL A O 1
ATOM 789 N N . ALA A 1 106 ? 16.01 -8.769 0.124 1 94.48 106 ALA A N 1
ATOM 790 C CA . ALA A 1 106 ? 17.021 -8.204 -0.765 1 94.48 106 ALA A CA 1
ATOM 791 C C . ALA A 1 106 ? 16.734 -6.734 -1.058 1 94.48 106 ALA A C 1
ATOM 793 O O . ALA A 1 106 ? 15.618 -6.377 -1.443 1 94.48 106 ALA A O 1
ATOM 794 N N . HIS A 1 107 ? 17.671 -5.858 -0.926 1 93.79 107 HIS A N 1
ATOM 795 C CA . HIS A 1 107 ? 17.524 -4.429 -1.184 1 93.79 107 HIS A CA 1
ATOM 796 C C . HIS A 1 107 ? 18.034 -4.065 -2.574 1 93.79 107 HIS A C 1
ATOM 798 O O . HIS A 1 107 ? 18.227 -2.886 -2.879 1 93.79 107 HIS A O 1
ATOM 804 N N . ASP A 1 108 ? 18.35 -5.14 -3.365 1 93.19 108 ASP A N 1
ATOM 805 C CA . ASP A 1 108 ? 18.739 -5.026 -4.767 1 93.19 108 ASP A CA 1
ATOM 806 C C . ASP A 1 108 ? 17.971 -6.023 -5.632 1 93.19 108 ASP A C 1
ATOM 808 O O . ASP A 1 108 ? 17.452 -7.021 -5.127 1 93.19 108 ASP A O 1
ATOM 812 N N . PRO A 1 109 ? 17.918 -5.63 -6.923 1 93.74 109 PRO A N 1
ATOM 813 C CA . PRO A 1 109 ? 17.355 -6.653 -7.807 1 93.74 109 PRO A CA 1
ATOM 814 C C . PRO A 1 109 ? 18.07 -7.997 -7.686 1 93.74 109 PRO A C 1
ATOM 816 O O . PRO A 1 109 ? 19.282 -8.037 -7.46 1 93.74 109 PRO A O 1
ATOM 819 N N . LEU A 1 110 ? 17.319 -9.055 -7.79 1 92.69 110 LEU A N 1
ATOM 820 C CA . LEU A 1 110 ? 17.925 -10.381 -7.735 1 92.69 110 LEU A CA 1
ATOM 821 C C . LEU A 1 110 ? 18.65 -10.702 -9.038 1 92.69 110 LEU A C 1
ATOM 823 O O . LEU A 1 110 ? 18.255 -10.229 -10.106 1 92.69 110 LEU A O 1
ATOM 827 N N . SER A 1 111 ? 19.591 -11.485 -8.978 1 88.28 111 SER A N 1
ATOM 828 C CA . SER A 1 111 ? 20.507 -11.752 -10.082 1 88.28 111 SER A CA 1
ATOM 829 C C . SER A 1 111 ? 19.789 -12.428 -11.246 1 88.28 111 SER A C 1
ATOM 831 O O . SER A 1 111 ? 18.943 -13.299 -11.037 1 88.28 111 SER A O 1
ATOM 833 N N . GLU A 1 112 ? 20.288 -12.113 -12.363 1 82.48 112 GLU A N 1
ATOM 834 C CA . GLU A 1 112 ? 19.768 -12.709 -13.59 1 82.48 112 GLU A CA 1
ATOM 835 C C . GLU A 1 112 ? 20.097 -14.197 -13.663 1 82.48 112 GLU A C 1
ATOM 837 O O . GLU A 1 112 ? 19.34 -14.978 -14.243 1 82.48 112 GLU A O 1
ATOM 842 N N . SER A 1 113 ? 21.213 -14.55 -13.062 1 80.44 113 SER A N 1
ATOM 843 C CA . SER A 1 113 ? 21.597 -15.958 -13.06 1 80.44 113 SER A CA 1
ATOM 844 C C . SER A 1 113 ? 20.536 -16.819 -12.383 1 80.44 113 SER A C 1
ATOM 846 O O . SER A 1 113 ? 20.35 -17.983 -12.745 1 80.44 113 SER A O 1
ATOM 848 N N . LEU A 1 114 ? 19.878 -16.212 -11.417 1 78.84 114 LEU A N 1
ATOM 849 C CA . LEU A 1 114 ? 18.776 -16.892 -10.746 1 78.84 114 LEU A CA 1
ATOM 850 C C . LEU A 1 114 ? 17.602 -17.094 -11.699 1 78.84 114 LEU A C 1
ATOM 852 O O . LEU A 1 114 ? 16.811 -18.025 -11.527 1 78.84 114 LEU A O 1
ATOM 856 N N . LEU A 1 115 ? 17.559 -16.249 -12.701 1 79.5 115 LEU A N 1
ATOM 857 C CA . LEU A 1 115 ? 16.402 -16.211 -13.588 1 79.5 115 LEU A CA 1
ATOM 858 C C . LEU A 1 115 ? 16.635 -17.076 -14.823 1 79.5 115 LEU A C 1
ATOM 860 O O . LEU A 1 115 ? 15.688 -17.414 -15.537 1 79.5 115 LEU A O 1
ATOM 864 N N . ALA A 1 116 ? 17.889 -17.449 -15.194 1 71.95 116 ALA A N 1
ATOM 865 C CA . ALA A 1 116 ? 18.262 -18.205 -16.386 1 71.95 116 ALA A CA 1
ATOM 866 C C . ALA A 1 116 ? 17.832 -19.665 -16.267 1 71.95 116 ALA A C 1
ATOM 868 O O . ALA A 1 116 ? 17.893 -20.418 -17.241 1 71.95 116 ALA A O 1
ATOM 869 N N . GLY A 1 117 ? 17.086 -20.238 -15.324 1 59.44 117 GLY A N 1
ATOM 870 C CA . GLY A 1 117 ? 16.88 -21.612 -14.894 1 59.44 117 GLY A CA 1
ATOM 871 C C . GLY A 1 117 ? 16.14 -22.452 -15.917 1 59.44 117 GLY A C 1
ATOM 872 O O . GLY A 1 117 ? 14.919 -22.607 -15.835 1 59.44 117 GLY A O 1
ATOM 873 N N . ASP A 1 118 ? 16.598 -22.59 -17.249 1 53.53 118 ASP A N 1
ATOM 874 C CA . ASP A 1 118 ? 16.001 -23.573 -18.148 1 53.53 118 ASP A CA 1
ATOM 875 C C . ASP A 1 118 ? 16.078 -24.978 -17.556 1 53.53 118 ASP A C 1
ATOM 877 O O . ASP A 1 118 ? 15.303 -25.859 -17.933 1 53.53 118 ASP A O 1
ATOM 881 N N . ALA A 1 119 ? 17.127 -25.324 -16.738 1 55.56 119 ALA A N 1
ATOM 882 C CA . ALA A 1 119 ? 17.328 -26.733 -16.411 1 55.56 119 ALA A CA 1
ATOM 883 C C . ALA A 1 119 ? 16.902 -27.03 -14.976 1 55.56 119 ALA A C 1
ATOM 885 O O . ALA A 1 119 ? 16.884 -26.134 -14.13 1 55.56 119 ALA A O 1
ATOM 886 N N . ASP A 1 120 ? 16.276 -28.258 -14.614 1 55.39 120 ASP A N 1
ATOM 887 C CA . ASP A 1 120 ? 15.79 -28.799 -13.347 1 55.39 120 ASP A CA 1
ATOM 888 C C . ASP A 1 120 ? 16.679 -28.359 -12.186 1 55.39 120 ASP A C 1
ATOM 890 O O . ASP A 1 120 ? 16.18 -27.983 -11.123 1 55.39 120 ASP A O 1
ATOM 894 N N . ALA A 1 121 ? 18.007 -28.687 -12.297 1 55.6 121 ALA A N 1
ATOM 895 C CA . ALA A 1 121 ? 18.953 -28.343 -11.238 1 55.6 121 ALA A CA 1
ATOM 896 C C . ALA A 1 121 ? 18.877 -26.858 -10.896 1 55.6 121 ALA A C 1
ATOM 898 O O . ALA A 1 121 ? 19.012 -26.475 -9.731 1 55.6 121 ALA A O 1
ATOM 899 N N . ASP A 1 122 ? 18.293 -26.166 -11.736 1 77.83 122 ASP A N 1
ATOM 900 C CA . ASP A 1 122 ? 18.24 -24.715 -11.585 1 77.83 122 ASP A CA 1
ATOM 901 C C . ASP A 1 122 ? 17.011 -24.291 -10.784 1 77.83 122 ASP A C 1
ATOM 903 O O . ASP A 1 122 ? 17.093 -23.4 -9.936 1 77.83 122 ASP A O 1
ATOM 907 N N . ASP A 1 123 ? 16.136 -25.295 -10.677 1 87.48 123 ASP A N 1
ATOM 908 C CA . ASP A 1 123 ? 14.915 -24.983 -9.941 1 87.48 123 ASP A CA 1
ATOM 909 C C . ASP A 1 123 ? 15.105 -25.208 -8.442 1 87.48 123 ASP A C 1
ATOM 911 O O . ASP A 1 123 ? 14.613 -24.428 -7.625 1 87.48 123 ASP A O 1
ATOM 915 N N . SER A 1 124 ? 15.861 -26.236 -8.194 1 89.09 124 SER A N 1
ATOM 916 C CA . SER A 1 124 ? 16.088 -26.556 -6.788 1 89.09 124 SER A CA 1
ATOM 917 C C . SER A 1 124 ? 16.878 -25.453 -6.091 1 89.09 124 SER A C 1
ATOM 919 O O . SER A 1 124 ? 16.534 -25.043 -4.98 1 89.09 124 SER A O 1
ATOM 921 N N . ALA A 1 125 ? 17.902 -25.032 -6.691 1 90.31 125 ALA A N 1
ATOM 922 C CA . ALA A 1 125 ? 18.717 -23.966 -6.114 1 90.31 125 ALA A CA 1
ATOM 923 C C . ALA A 1 125 ? 17.921 -22.669 -6 1 90.31 125 ALA A C 1
ATOM 925 O O . ALA A 1 125 ? 18.025 -21.955 -4.999 1 90.31 125 ALA A O 1
ATOM 926 N N . PHE A 1 126 ? 17.218 -22.485 -7.002 1 93.95 126 PHE A N 1
ATOM 927 C CA . PHE A 1 126 ? 16.376 -21.296 -7.03 1 93.95 126 PHE A CA 1
ATOM 928 C C . PHE A 1 126 ? 15.374 -21.314 -5.881 1 93.95 126 PHE A C 1
ATOM 930 O O . PHE A 1 126 ? 15.276 -20.348 -5.121 1 93.95 126 PHE A O 1
ATOM 937 N N . LEU A 1 127 ? 14.707 -22.43 -5.66 1 94.91 127 LEU A N 1
ATOM 938 C CA . LEU A 1 127 ? 13.698 -22.567 -4.615 1 94.91 127 LEU A CA 1
ATOM 939 C C . LEU A 1 127 ? 14.339 -22.528 -3.232 1 94.91 127 LEU A C 1
ATOM 941 O O . LEU A 1 127 ? 13.758 -21.988 -2.288 1 94.91 127 LEU A O 1
ATOM 945 N N . ARG A 1 128 ? 15.505 -23.061 -3.127 1 94.68 128 ARG A N 1
ATOM 946 C CA . ARG A 1 128 ? 16.22 -23.026 -1.855 1 94.68 128 ARG A CA 1
ATOM 947 C C . ARG A 1 128 ? 16.526 -21.591 -1.439 1 94.68 128 ARG A C 1
ATOM 949 O O . ARG A 1 128 ? 16.431 -21.248 -0.258 1 94.68 128 ARG A O 1
ATOM 956 N N . LEU A 1 129 ? 16.879 -20.827 -2.407 1 94.5 129 LEU A N 1
ATOM 957 C CA . LEU A 1 129 ? 17.164 -19.424 -2.125 1 94.5 129 LEU A CA 1
ATOM 958 C C . LEU A 1 129 ? 15.896 -18.684 -1.716 1 94.5 129 LEU A C 1
ATOM 960 O O . LEU A 1 129 ? 15.876 -17.996 -0.692 1 94.5 129 LEU A O 1
ATOM 964 N N . ILE A 1 130 ? 14.831 -18.906 -2.43 1 96.38 130 ILE A N 1
ATOM 965 C CA . ILE A 1 130 ? 13.591 -18.154 -2.268 1 96.38 130 ILE A CA 1
ATOM 966 C C . ILE A 1 130 ? 12.936 -18.52 -0.938 1 96.38 130 ILE A C 1
ATOM 968 O O . ILE A 1 130 ? 12.387 -17.656 -0.251 1 96.38 130 ILE A O 1
ATOM 972 N N . PHE A 1 131 ? 13.072 -19.794 -0.575 1 97.45 131 PHE A N 1
ATOM 973 C CA . PHE A 1 131 ? 12.342 -20.264 0.596 1 97.45 131 PHE A CA 1
ATOM 974 C C . PHE A 1 131 ? 13.299 -20.574 1.741 1 97.45 131 PHE A C 1
ATOM 976 O O . PHE A 1 131 ? 12.94 -21.286 2.682 1 97.45 131 PHE A O 1
ATOM 983 N N . ASN A 1 132 ? 14.507 -20.089 1.587 1 96.84 132 ASN A N 1
ATOM 984 C CA . ASN A 1 132 ? 15.521 -20.183 2.632 1 96.84 132 ASN A CA 1
ATOM 985 C C . ASN A 1 132 ? 15.683 -21.617 3.129 1 96.84 132 ASN A C 1
ATOM 987 O O . ASN A 1 132 ? 15.68 -21.864 4.336 1 96.84 132 ASN A O 1
ATOM 991 N N . GLY A 1 133 ? 15.62 -22.527 2.128 1 95.64 133 GLY A N 1
ATOM 992 C CA . GLY A 1 133 ? 15.948 -23.907 2.448 1 95.64 133 GLY A CA 1
ATOM 993 C C . GLY A 1 133 ? 14.734 -24.737 2.823 1 95.64 133 GLY A C 1
ATOM 994 O O . GLY A 1 133 ? 14.831 -25.957 2.969 1 95.64 133 GLY A O 1
ATOM 995 N N . ILE A 1 134 ? 13.601 -24.157 3.052 1 96.21 134 ILE A N 1
ATOM 996 C CA . ILE A 1 134 ? 12.405 -24.937 3.352 1 96.21 134 ILE A CA 1
ATOM 997 C C . ILE A 1 134 ? 11.961 -25.701 2.107 1 96.21 134 ILE A C 1
ATOM 999 O O . ILE A 1 134 ? 11.888 -25.132 1.015 1 96.21 134 ILE A O 1
ATOM 1003 N N . SER A 1 135 ? 11.726 -26.966 2.259 1 96.04 135 SER A N 1
ATOM 1004 C CA . SER A 1 135 ? 11.252 -27.771 1.138 1 96.04 135 SER A CA 1
ATOM 1005 C C . SER A 1 135 ? 9.898 -27.28 0.639 1 96.04 135 SER A C 1
ATOM 1007 O O . SER A 1 135 ? 9.068 -26.823 1.427 1 96.04 135 SER A O 1
ATOM 1009 N N . SER A 1 136 ? 9.734 -27.38 -0.669 1 94.79 136 SER A N 1
ATOM 1010 C CA . SER A 1 136 ? 8.466 -26.949 -1.249 1 94.79 136 SER A CA 1
ATOM 1011 C C . SER A 1 136 ? 8.004 -27.908 -2.341 1 94.79 136 SER A C 1
ATOM 1013 O O . SER A 1 136 ? 8.824 -28.553 -2.997 1 94.79 136 SER A O 1
ATOM 1015 N N . GLN A 1 137 ? 6.719 -28.051 -2.428 1 93.79 137 GLN A N 1
ATOM 1016 C CA . GLN A 1 137 ? 6.096 -28.852 -3.477 1 93.79 137 GLN A CA 1
ATOM 1017 C C . GLN A 1 137 ? 4.9 -28.126 -4.086 1 93.79 137 GLN A C 1
ATOM 1019 O O . GLN A 1 137 ? 4.3 -27.261 -3.445 1 93.79 137 GLN A O 1
ATOM 1024 N N . GLN A 1 138 ? 4.644 -28.445 -5.29 1 87.91 138 GLN A N 1
ATOM 1025 C CA . GLN A 1 138 ? 3.462 -27.858 -5.913 1 87.91 138 GLN A CA 1
ATOM 1026 C C . GLN A 1 138 ? 2.185 -28.519 -5.402 1 87.91 138 GLN A C 1
ATOM 1028 O O . GLN A 1 138 ? 2.083 -29.747 -5.377 1 87.91 138 GLN A O 1
ATOM 1033 N N . SER A 1 139 ? 1.327 -27.761 -4.844 1 80.98 139 SER A N 1
ATOM 1034 C CA . SER A 1 139 ? 0.019 -28.252 -4.424 1 80.98 139 SER A CA 1
ATOM 1035 C C . SER A 1 139 ? -1.086 -27.268 -4.795 1 80.98 139 SER A C 1
ATOM 1037 O O . SER A 1 139 ? -1.281 -26.26 -4.113 1 80.98 139 SER A O 1
ATOM 1039 N N . PRO A 1 140 ? -1.813 -27.634 -5.824 1 67.87 140 PRO A N 1
ATOM 1040 C CA . PRO A 1 140 ? -2.876 -26.712 -6.231 1 67.87 140 PRO A CA 1
ATOM 1041 C C . PRO A 1 140 ? -4.121 -26.821 -5.354 1 67.87 140 PRO A C 1
ATOM 1043 O O . PRO A 1 140 ? -5.092 -26.088 -5.559 1 67.87 140 PRO A O 1
ATOM 1046 N N . GLU A 1 141 ? -3.995 -27.657 -4.276 1 70.59 141 GLU A N 1
ATOM 1047 C CA . GLU A 1 141 ? -5.227 -27.944 -3.548 1 70.59 141 GLU A CA 1
ATOM 1048 C C . GLU A 1 141 ? -5.74 -26.705 -2.82 1 70.59 141 GLU A C 1
ATOM 1050 O O . GLU A 1 141 ? -4.954 -25.847 -2.414 1 70.59 141 GLU A O 1
ATOM 1055 N N . SER A 1 142 ? -7.018 -26.543 -2.987 1 64.54 142 SER A N 1
ATOM 1056 C CA . SER A 1 142 ? -7.7 -25.465 -2.278 1 64.54 142 SER A CA 1
ATOM 1057 C C . SER A 1 142 ? -7.817 -25.77 -0.788 1 64.54 142 SER A C 1
ATOM 1059 O O . SER A 1 142 ? -8.017 -26.923 -0.399 1 64.54 142 SER A O 1
ATOM 1061 N N . ILE A 1 143 ? -7.338 -24.734 -0.069 1 62.93 143 ILE A N 1
ATOM 1062 C CA . ILE A 1 143 ? -7.637 -24.874 1.352 1 62.93 143 ILE A CA 1
ATOM 1063 C C . ILE A 1 143 ? -9.148 -24.817 1.57 1 62.93 143 ILE A C 1
ATOM 1065 O O . ILE A 1 143 ? -9.837 -23.991 0.967 1 62.93 143 ILE A O 1
ATOM 1069 N N . VAL A 1 144 ? -9.77 -25.806 1.96 1 57.35 144 VAL A N 1
ATOM 1070 C CA . VAL A 1 144 ? -11.217 -25.848 2.143 1 57.35 144 VAL A CA 1
ATOM 1071 C C . VAL A 1 144 ? -11.637 -24.813 3.184 1 57.35 144 VAL A C 1
ATOM 1073 O O . VAL A 1 144 ? -12.664 -24.147 3.028 1 57.35 144 VAL A O 1
ATOM 1076 N N . SER A 1 145 ? -10.96 -24.626 4.299 1 58.43 145 SER A N 1
ATOM 1077 C CA . SER A 1 145 ? -11.401 -23.662 5.301 1 58.43 145 SER A CA 1
ATOM 1078 C C . SER A 1 145 ? -10.217 -22.918 5.911 1 58.43 145 SER A C 1
ATOM 1080 O O . SER A 1 145 ? -9.457 -23.489 6.696 1 58.43 145 SER A O 1
ATOM 1082 N N . PRO A 1 146 ? -10.052 -21.748 5.23 1 60.08 146 PRO A N 1
ATOM 1083 C CA . PRO A 1 146 ? -9.024 -20.991 5.947 1 60.08 146 PRO A CA 1
ATOM 1084 C C . PRO A 1 146 ? -9.298 -20.897 7.447 1 60.08 146 PRO A C 1
ATOM 1086 O O . PRO A 1 146 ? -10.45 -20.74 7.859 1 60.08 146 PRO A O 1
ATOM 1089 N N . SER A 1 147 ? -8.465 -21.575 8.22 1 63.78 147 SER A N 1
ATOM 1090 C CA . SER A 1 147 ? -8.555 -21.509 9.675 1 63.78 147 SER A CA 1
ATOM 1091 C C . SER A 1 147 ? -7.512 -20.556 10.25 1 63.78 147 SER A C 1
ATOM 1093 O O . SER A 1 147 ? -6.717 -19.976 9.508 1 63.78 147 SER A O 1
ATOM 1095 N N . LYS A 1 148 ? -7.642 -20.238 11.46 1 64.93 148 LYS A N 1
ATOM 1096 C CA . LYS A 1 148 ? -6.681 -19.455 12.231 1 64.93 148 LYS A CA 1
ATOM 1097 C C . LYS A 1 148 ? -5.266 -20 12.064 1 64.93 148 LYS A C 1
ATOM 1099 O O . LYS A 1 148 ? -4.288 -19.291 12.311 1 64.93 148 LYS A O 1
ATOM 1104 N N . GLU A 1 149 ? -5.259 -21.162 11.409 1 71.93 149 GLU A N 1
ATOM 1105 C CA . GLU A 1 149 ? -3.962 -21.826 11.313 1 71.93 149 GLU A CA 1
ATOM 1106 C C . GLU A 1 149 ? -3.352 -21.648 9.925 1 71.93 149 GLU A C 1
ATOM 1108 O O . GLU A 1 149 ? -2.188 -21.988 9.705 1 71.93 149 GLU A O 1
ATOM 1113 N N . THR A 1 150 ? -4.092 -21.107 9.11 1 85.09 150 THR A N 1
ATOM 1114 C CA . THR A 1 150 ? -3.592 -20.932 7.751 1 85.09 150 THR A CA 1
ATOM 1115 C C . THR A 1 150 ? -2.507 -19.86 7.708 1 85.09 150 THR A C 1
ATOM 1117 O O . THR A 1 150 ? -2.716 -18.739 8.177 1 85.09 150 THR A O 1
ATOM 1120 N N . ARG A 1 151 ? -1.327 -20.278 7.227 1 91.38 151 ARG A N 1
ATOM 1121 C CA . ARG A 1 151 ? -0.194 -19.364 7.118 1 91.38 151 ARG A CA 1
ATOM 1122 C C . ARG A 1 151 ? 0.279 -19.248 5.673 1 91.38 151 ARG A C 1
ATOM 1124 O O . ARG A 1 151 ? 0.786 -20.215 5.1 1 91.38 151 ARG A O 1
ATOM 1131 N N . TYR A 1 152 ? 0.179 -18.085 5.16 1 94.04 152 TYR A N 1
ATOM 1132 C CA . TYR A 1 152 ? 0.57 -17.847 3.775 1 94.04 152 TYR A CA 1
ATOM 1133 C C . TYR A 1 152 ? 2.049 -17.492 3.679 1 94.04 152 TYR A C 1
ATOM 1135 O O . TYR A 1 152 ? 2.636 -16.987 4.639 1 94.04 152 TYR A O 1
ATOM 1143 N N . ILE A 1 153 ? 2.62 -17.798 2.532 1 96.07 153 ILE A N 1
ATOM 1144 C CA . ILE A 1 153 ? 3.924 -17.287 2.124 1 96.07 153 ILE A CA 1
ATOM 1145 C C . ILE A 1 153 ? 3.742 -16.146 1.125 1 96.07 153 ILE A C 1
ATOM 1147 O O . ILE A 1 153 ? 3.104 -16.321 0.084 1 96.07 153 ILE A O 1
ATOM 1151 N N . HIS A 1 154 ? 4.324 -15.041 1.447 1 97.25 154 HIS A N 1
ATOM 1152 C CA . HIS A 1 154 ? 4.161 -13.864 0.601 1 97.25 154 HIS A CA 1
ATOM 1153 C C . HIS A 1 154 ? 5.465 -13.505 -0.102 1 97.25 154 HIS A C 1
ATOM 1155 O O . HIS A 1 154 ? 6.52 -13.439 0.533 1 97.25 154 HIS A O 1
ATOM 1161 N N . PHE A 1 155 ? 5.456 -13.369 -1.41 1 97.87 155 PHE A N 1
ATOM 1162 C CA . PHE A 1 155 ? 6.514 -12.733 -2.186 1 97.87 155 PHE A CA 1
ATOM 1163 C C . PHE A 1 155 ? 6.181 -11.272 -2.46 1 97.87 155 PHE A C 1
ATOM 1165 O O . PHE A 1 155 ? 5.171 -10.969 -3.099 1 97.87 155 PHE A O 1
ATOM 1172 N N . LYS A 1 156 ? 7.071 -10.298 -2.038 1 97.31 156 LYS A N 1
ATOM 1173 C CA . LYS A 1 156 ? 6.683 -8.891 -2.047 1 97.31 156 LYS A CA 1
ATOM 1174 C C . LYS A 1 156 ? 7.783 -8.021 -2.648 1 97.31 156 LYS A C 1
ATOM 1176 O O . LYS A 1 156 ? 8.968 -8.341 -2.532 1 97.31 156 LYS A O 1
ATOM 1181 N N . PHE A 1 157 ? 7.354 -7.033 -3.294 1 97.73 157 PHE A N 1
ATOM 1182 C CA . PHE A 1 157 ? 8.192 -5.87 -3.562 1 97.73 157 PHE A CA 1
ATOM 1183 C C . PHE A 1 157 ? 7.644 -4.635 -2.857 1 97.73 157 PHE A C 1
ATOM 1185 O O . PHE A 1 157 ? 6.452 -4.335 -2.955 1 97.73 157 PHE A O 1
ATOM 1192 N N . GLU A 1 158 ? 8.491 -3.939 -2.138 1 97.02 158 GLU A N 1
ATOM 1193 C CA . GLU A 1 158 ? 8.148 -2.69 -1.464 1 97.02 158 GLU A CA 1
ATOM 1194 C C . GLU A 1 158 ? 9.071 -1.556 -1.901 1 97.02 158 GLU A C 1
ATOM 1196 O O . GLU A 1 158 ? 10.293 -1.658 -1.772 1 97.02 158 GLU A O 1
ATOM 1201 N N . PRO A 1 159 ? 8.5 -0.483 -2.365 1 97.19 159 PRO A N 1
ATOM 1202 C CA . PRO A 1 159 ? 9.32 0.647 -2.808 1 97.19 159 PRO A CA 1
ATOM 1203 C C . PRO A 1 159 ? 9.896 1.451 -1.645 1 97.19 159 PRO A C 1
ATOM 1205 O O . PRO A 1 159 ? 9.706 1.084 -0.482 1 97.19 159 PRO A O 1
ATOM 1208 N N . MET A 1 160 ? 10.551 2.504 -2.023 1 97.1 160 MET A N 1
ATOM 1209 C CA . MET A 1 160 ? 11.244 3.334 -1.041 1 97.1 160 MET A CA 1
ATOM 1210 C C . MET A 1 160 ? 10.26 3.93 -0.041 1 97.1 160 MET A C 1
ATOM 1212 O O . MET A 1 160 ? 9.178 4.382 -0.421 1 97.1 160 MET A O 1
ATOM 1216 N N . ILE A 1 161 ? 10.655 4.013 1.137 1 96.97 161 ILE A N 1
ATOM 1217 C CA . ILE A 1 161 ? 9.96 4.759 2.181 1 96.97 161 ILE A CA 1
ATOM 1218 C C . ILE A 1 161 ? 10.956 5.632 2.941 1 96.97 161 ILE A C 1
ATOM 1220 O O . ILE A 1 161 ? 12.077 5.204 3.224 1 96.97 161 ILE A O 1
ATOM 1224 N N . LEU A 1 162 ? 10.62 6.808 3.223 1 97.08 162 LEU A N 1
ATOM 1225 C CA . LEU A 1 162 ? 11.467 7.776 3.912 1 97.08 162 LEU A CA 1
ATOM 1226 C C . LEU A 1 162 ? 10.652 8.606 4.898 1 97.08 162 LEU A C 1
ATOM 1228 O O . LEU A 1 162 ? 9.615 9.167 4.536 1 97.08 162 LEU A O 1
ATOM 1232 N N . HIS A 1 163 ? 11.022 8.572 6.158 1 97.92 163 HIS A N 1
ATOM 1233 C CA . HIS A 1 163 ? 10.443 9.45 7.168 1 97.92 163 HIS A CA 1
ATOM 1234 C C . HIS A 1 163 ? 11.391 10.594 7.512 1 97.92 163 HIS A C 1
ATOM 1236 O O . HIS A 1 163 ? 12.552 10.362 7.855 1 97.92 163 HIS A O 1
ATOM 1242 N N . VAL A 1 164 ? 10.893 11.751 7.457 1 98.5 164 VAL A N 1
ATOM 1243 C CA . VAL A 1 164 ? 11.717 12.943 7.629 1 98.5 164 VAL A CA 1
ATOM 1244 C C . VAL A 1 164 ? 11.101 13.849 8.693 1 98.5 164 VAL A C 1
ATOM 1246 O O . VAL A 1 164 ? 9.976 14.328 8.533 1 98.5 164 VAL A O 1
ATOM 1249 N N . LEU A 1 165 ? 11.836 14.049 9.737 1 98.58 165 LEU A N 1
ATOM 1250 C CA . LEU A 1 165 ? 11.462 15.027 10.754 1 98.58 165 LEU A CA 1
ATOM 1251 C C . LEU A 1 165 ? 11.839 16.438 10.315 1 98.58 165 LEU A C 1
ATOM 1253 O O . LEU A 1 165 ? 12.942 16.662 9.811 1 98.58 165 LEU A O 1
ATOM 1257 N N . THR A 1 166 ? 10.916 17.376 10.509 1 98.32 166 THR A N 1
ATOM 1258 C CA . THR A 1 166 ? 11.164 18.741 10.057 1 98.32 166 THR A CA 1
ATOM 1259 C C . THR A 1 166 ? 10.964 19.734 11.198 1 98.32 166 THR A C 1
ATOM 1261 O O . THR A 1 166 ? 10.262 19.439 12.168 1 98.32 166 THR A O 1
ATOM 1264 N N . GLU A 1 167 ? 11.513 20.877 11.041 1 97.55 167 GLU A N 1
ATOM 1265 C CA . GLU A 1 167 ? 11.459 21.927 12.054 1 97.55 167 GLU A CA 1
ATOM 1266 C C . GLU A 1 167 ? 10.059 22.526 12.154 1 97.55 167 GLU A C 1
ATOM 1268 O O . GLU A 1 167 ? 9.582 22.822 13.252 1 97.55 167 GLU A O 1
ATOM 1273 N N . ASP A 1 168 ? 9.458 22.752 10.98 1 96.07 168 ASP A N 1
ATOM 1274 C CA . ASP A 1 168 ? 8.145 23.389 10.994 1 96.07 168 ASP A CA 1
ATOM 1275 C C . ASP A 1 168 ? 7.307 22.946 9.797 1 96.07 168 ASP A C 1
ATOM 1277 O O . ASP A 1 168 ? 7.772 22.168 8.961 1 96.07 168 ASP A O 1
ATOM 1281 N N . LEU A 1 169 ? 6.117 23.454 9.793 1 96.8 169 LEU A N 1
ATOM 1282 C CA . LEU A 1 169 ? 5.125 23.008 8.821 1 96.8 169 LEU A CA 1
ATOM 1283 C C . LEU A 1 169 ? 5.476 23.5 7.421 1 96.8 169 LEU A C 1
ATOM 1285 O O . LEU A 1 169 ? 5.184 22.826 6.431 1 96.8 169 LEU A O 1
ATOM 1289 N N . ASP A 1 170 ? 6.109 24.638 7.283 1 96.45 170 ASP A N 1
ATOM 1290 C CA . ASP A 1 170 ? 6.476 25.184 5.98 1 96.45 170 ASP A CA 1
ATOM 1291 C C . ASP A 1 170 ? 7.486 24.284 5.272 1 96.45 170 ASP A C 1
ATOM 1293 O O . ASP A 1 170 ? 7.336 23.986 4.085 1 96.45 170 ASP A O 1
ATOM 1297 N N . ILE A 1 171 ? 8.46 23.864 5.991 1 97.41 171 ILE A N 1
ATOM 1298 C CA . ILE A 1 171 ? 9.476 22.968 5.45 1 97.41 171 ILE A CA 1
ATOM 1299 C C . ILE A 1 171 ? 8.841 21.627 5.086 1 97.41 171 ILE A C 1
ATOM 1301 O O . ILE A 1 171 ? 9.113 21.074 4.017 1 97.41 171 ILE A O 1
ATOM 1305 N N . ALA A 1 172 ? 7.999 21.118 5.968 1 98.35 172 ALA A N 1
ATOM 1306 C CA . ALA A 1 172 ? 7.312 19.854 5.712 1 98.35 172 ALA A CA 1
ATOM 1307 C C . ALA A 1 172 ? 6.497 19.924 4.423 1 98.35 172 ALA A C 1
ATOM 1309 O O . ALA A 1 172 ? 6.525 18.995 3.613 1 98.35 172 ALA A O 1
ATOM 1310 N N . ASN A 1 173 ? 5.77 21.007 4.275 1 97.85 173 ASN A N 1
ATOM 1311 C CA . ASN A 1 173 ? 4.938 21.176 3.088 1 97.85 173 ASN A CA 1
ATOM 1312 C C . ASN A 1 173 ? 5.78 21.217 1.816 1 97.85 173 ASN A C 1
ATOM 1314 O O . ASN A 1 173 ? 5.403 20.633 0.798 1 97.85 173 ASN A O 1
ATOM 1318 N N . LYS A 1 174 ? 6.884 21.911 1.851 1 97.48 174 LYS A N 1
ATOM 1319 C CA . LYS A 1 174 ? 7.779 21.971 0.7 1 97.48 174 LYS A CA 1
ATOM 1320 C C . LYS A 1 174 ? 8.272 20.579 0.314 1 97.48 174 LYS A C 1
ATOM 1322 O O . LYS A 1 174 ? 8.296 20.229 -0.868 1 97.48 174 LYS A O 1
ATOM 1327 N N . LEU A 1 175 ? 8.661 19.87 1.303 1 98.16 175 LEU A N 1
ATOM 1328 C CA . LEU A 1 175 ? 9.145 18.514 1.069 1 98.16 175 LEU A CA 1
ATOM 1329 C C . LEU A 1 175 ? 8.042 17.635 0.489 1 98.16 175 LEU A C 1
ATOM 1331 O O . LEU A 1 175 ? 8.291 16.834 -0.415 1 98.16 175 LEU A O 1
ATOM 1335 N N . LEU A 1 176 ? 6.877 17.754 1.018 1 98.24 176 LEU A N 1
ATOM 1336 C CA . LEU A 1 176 ? 5.741 16.974 0.54 1 98.24 176 LEU A CA 1
ATOM 1337 C C . LEU A 1 176 ? 5.456 17.272 -0.929 1 98.24 176 LEU A C 1
ATOM 1339 O O . LEU A 1 176 ? 5.161 16.362 -1.706 1 98.24 176 LEU A O 1
ATOM 1343 N N . VAL A 1 177 ? 5.524 18.504 -1.286 1 97.3 177 VAL A N 1
ATOM 1344 C CA . VAL A 1 177 ? 5.313 18.905 -2.673 1 97.3 177 VAL A CA 1
ATOM 1345 C C . VAL A 1 177 ? 6.356 18.239 -3.568 1 97.3 177 VAL A C 1
ATOM 1347 O O . VAL A 1 177 ? 6.025 17.721 -4.637 1 97.3 177 VAL A O 1
ATOM 1350 N N . CYS A 1 178 ? 7.589 18.199 -3.162 1 97.53 178 CYS A N 1
ATOM 1351 C CA . CYS A 1 178 ? 8.647 17.529 -3.91 1 97.53 178 CYS A CA 1
ATOM 1352 C C . CYS A 1 178 ? 8.347 16.043 -4.067 1 97.53 178 CYS A C 1
ATOM 1354 O O . CYS A 1 178 ? 8.528 15.479 -5.148 1 97.53 178 CYS A O 1
ATOM 1356 N N . ALA A 1 179 ? 7.901 15.422 -2.964 1 97.93 179 ALA A N 1
ATOM 1357 C CA . ALA A 1 179 ? 7.61 13.991 -2.974 1 97.93 179 ALA A CA 1
ATOM 1358 C C . ALA A 1 179 ? 6.507 13.662 -3.975 1 97.93 179 ALA A C 1
ATOM 1360 O O . ALA A 1 179 ? 6.639 12.728 -4.77 1 97.93 179 ALA A O 1
ATOM 1361 N N . THR A 1 180 ? 5.445 14.446 -3.917 1 95.86 180 THR A N 1
ATOM 1362 C CA . THR A 1 180 ? 4.315 14.224 -4.813 1 95.86 180 THR A CA 1
ATOM 1363 C C . THR A 1 180 ? 4.733 14.417 -6.268 1 95.86 180 THR A C 1
ATOM 1365 O O . THR A 1 180 ? 4.342 13.637 -7.139 1 95.86 180 THR A O 1
ATOM 1368 N N . ALA A 1 181 ? 5.55 15.376 -6.469 1 93.99 181 ALA A N 1
ATOM 1369 C CA . ALA A 1 181 ? 6.064 15.64 -7.811 1 93.99 181 ALA A CA 1
ATOM 1370 C C . ALA A 1 181 ? 6.952 14.497 -8.293 1 93.99 181 ALA A C 1
ATOM 1372 O O . ALA A 1 181 ? 7.072 14.261 -9.497 1 93.99 181 ALA A O 1
ATOM 1373 N N . GLY A 1 182 ? 7.589 13.834 -7.359 1 93.52 182 GLY A N 1
ATOM 1374 C CA . GLY A 1 182 ? 8.448 12.706 -7.681 1 93.52 182 GLY A CA 1
ATOM 1375 C C . GLY A 1 182 ? 7.707 11.383 -7.721 1 93.52 182 GLY A C 1
ATOM 1376 O O . GLY A 1 182 ? 8.311 10.322 -7.553 1 93.52 182 GLY A O 1
ATOM 1377 N N . SER A 1 183 ? 6.412 11.374 -7.736 1 94.6 183 SER A N 1
ATOM 1378 C CA . SER A 1 183 ? 5.557 10.204 -7.91 1 94.6 183 SER A CA 1
ATOM 1379 C C . SER A 1 183 ? 5.37 9.457 -6.594 1 94.6 183 SER A C 1
ATOM 1381 O O . SER A 1 183 ? 5.015 8.276 -6.589 1 94.6 183 SER A O 1
ATOM 1383 N N . PHE A 1 184 ? 5.688 10.084 -5.545 1 97.32 184 PHE A N 1
ATOM 1384 C CA . PHE A 1 184 ? 5.357 9.547 -4.231 1 97.32 184 PHE A CA 1
ATOM 1385 C C . PHE A 1 184 ? 4.021 10.097 -3.743 1 97.32 184 PHE A C 1
ATOM 1387 O O . PHE A 1 184 ? 3.965 10.795 -2.728 1 97.32 184 PHE A O 1
ATOM 1394 N N . ARG A 1 185 ? 2.963 9.596 -4.321 1 95.2 185 ARG A N 1
ATOM 1395 C CA . ARG A 1 185 ? 1.644 10.215 -4.239 1 95.2 185 ARG A CA 1
ATOM 1396 C C . ARG A 1 185 ? 0.973 9.9 -2.907 1 95.2 185 ARG A C 1
ATOM 1398 O O . ARG A 1 185 ? 0.044 10.597 -2.494 1 95.2 185 ARG A O 1
ATOM 1405 N N . GLU A 1 186 ? 1.376 8.847 -2.184 1 96.79 186 GLU A N 1
ATOM 1406 C CA . GLU A 1 186 ? 0.744 8.451 -0.929 1 96.79 186 GLU A CA 1
ATOM 1407 C C . GLU A 1 186 ? 1.467 9.06 0.269 1 96.79 186 GLU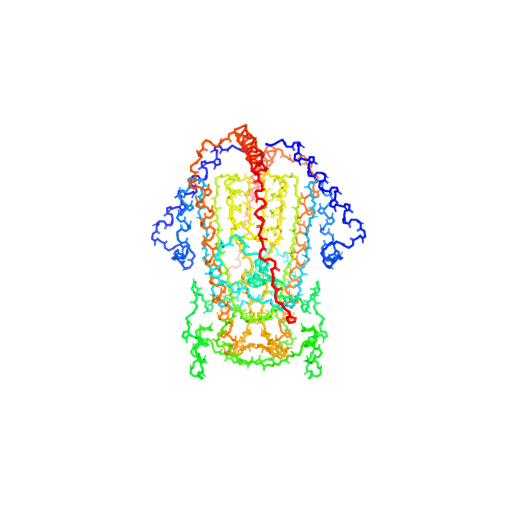 A C 1
ATOM 1409 O O . GLU A 1 186 ? 1.226 8.666 1.412 1 96.79 186 GLU A O 1
ATOM 1414 N N . SER A 1 187 ? 2.328 10.041 -0.019 1 98.42 187 SER A N 1
ATOM 1415 C CA . SER A 1 187 ? 3.055 10.741 1.035 1 98.42 187 SER A CA 1
ATOM 1416 C C . SER A 1 187 ? 2.131 11.661 1.826 1 98.42 187 SER A C 1
ATOM 1418 O O . SER A 1 187 ? 1.074 12.062 1.332 1 98.42 187 SER A O 1
ATOM 1420 N N . GLY A 1 188 ? 2.505 11.94 3.047 1 98.47 188 GLY A N 1
ATOM 1421 C CA . GLY A 1 188 ? 1.716 12.812 3.904 1 98.47 188 GLY A CA 1
ATOM 1422 C C . GLY A 1 188 ? 2.462 13.26 5.147 1 98.47 188 GLY A C 1
ATOM 1423 O O . GLY A 1 188 ? 3.546 12.753 5.444 1 98.47 188 GLY A O 1
ATOM 1424 N N . ILE A 1 189 ? 1.86 14.223 5.841 1 98.72 189 ILE A N 1
ATOM 1425 C CA . ILE A 1 189 ? 2.44 14.789 7.054 1 98.72 189 ILE A CA 1
ATOM 1426 C C . ILE A 1 189 ? 1.736 14.213 8.28 1 98.72 189 ILE A C 1
ATOM 1428 O O . ILE A 1 189 ? 0.508 14.102 8.304 1 98.72 189 ILE A O 1
ATOM 1432 N N . VAL A 1 190 ? 2.551 13.809 9.23 1 97.8 190 VAL A N 1
ATOM 1433 C CA . VAL A 1 190 ? 2.049 13.392 10.535 1 97.8 190 VAL A CA 1
ATOM 1434 C C . VAL A 1 190 ? 2.587 14.324 11.618 1 97.8 190 VAL A C 1
ATOM 1436 O O . VAL A 1 190 ? 3.638 14.947 11.444 1 97.8 190 VAL A O 1
ATOM 1439 N N . ASN A 1 191 ? 1.808 14.497 12.663 1 95.54 191 ASN A N 1
ATOM 1440 C CA . ASN A 1 191 ? 2.14 15.378 13.777 1 95.54 191 ASN A CA 1
ATOM 1441 C C . ASN A 1 191 ? 2.399 16.806 13.305 1 95.54 191 ASN A C 1
ATOM 1443 O O . ASN A 1 191 ? 3.443 17.385 13.61 1 95.54 191 ASN A O 1
ATOM 1447 N N . PRO A 1 192 ? 1.441 17.44 12.67 1 95.49 192 PRO A N 1
ATOM 1448 C CA . PRO A 1 192 ? 1.669 18.75 12.055 1 95.49 192 PRO A CA 1
ATOM 1449 C C . PRO A 1 192 ? 1.774 19.874 13.083 1 95.49 192 PRO A C 1
ATOM 1451 O O . PRO A 1 192 ? 2.27 20.959 12.769 1 95.49 192 PRO A O 1
ATOM 1454 N N . LEU A 1 193 ? 1.347 19.696 14.313 1 94.01 193 LEU A N 1
ATOM 1455 C CA . LEU A 1 193 ? 1.249 20.764 15.302 1 94.01 193 LEU A CA 1
ATOM 1456 C C . LEU A 1 193 ? 2.505 20.821 16.166 1 94.01 193 LEU A C 1
ATOM 1458 O O . LEU A 1 193 ? 2.625 21.685 17.037 1 94.01 193 LEU A O 1
ATOM 1462 N N . ARG A 1 194 ? 3.448 19.937 15.983 1 93.67 194 ARG A N 1
ATOM 1463 C CA . ARG A 1 194 ? 4.761 19.924 16.619 1 93.67 194 ARG A CA 1
ATOM 1464 C C . ARG A 1 194 ? 5.874 19.973 15.577 1 93.67 194 ARG A C 1
ATOM 1466 O O . ARG A 1 194 ? 5.911 20.879 14.743 1 93.67 194 ARG A O 1
ATOM 1473 N N . ASN A 1 195 ? 6.832 19.113 15.708 1 96.32 195 ASN A N 1
ATOM 1474 C CA . ASN A 1 195 ? 7.755 18.862 14.606 1 96.32 195 ASN A CA 1
ATOM 1475 C C . ASN A 1 195 ? 7.2 17.825 13.634 1 96.32 195 ASN A C 1
ATOM 1477 O O . ASN A 1 195 ? 7.209 16.627 13.926 1 96.32 195 ASN A O 1
ATOM 1481 N N . PRO A 1 196 ? 6.732 18.384 12.52 1 97.93 196 PRO A N 1
ATOM 1482 C CA . PRO A 1 196 ? 6.047 17.485 11.588 1 97.93 196 PRO A CA 1
ATOM 1483 C C . PRO A 1 196 ? 6.977 16.43 10.994 1 97.93 196 PRO A C 1
ATOM 1485 O O . PRO A 1 196 ? 8.156 16.705 10.756 1 97.93 196 PRO A O 1
ATOM 1488 N N . VAL A 1 197 ? 6.465 15.304 10.777 1 98.58 197 VAL A N 1
ATOM 1489 C CA . VAL A 1 197 ? 7.158 14.235 10.066 1 98.58 197 VAL A CA 1
ATOM 1490 C C . VAL A 1 197 ? 6.54 14.048 8.683 1 98.58 197 VAL A C 1
ATOM 1492 O O . VAL A 1 197 ? 5.319 13.927 8.553 1 98.58 197 VAL A O 1
ATOM 1495 N N . VAL A 1 198 ? 7.355 14.104 7.685 1 98.74 198 VAL A N 1
ATOM 1496 C CA . VAL A 1 198 ? 6.901 13.79 6.334 1 98.74 198 VAL A CA 1
ATOM 1497 C C . VAL A 1 198 ? 7.191 12.324 6.02 1 98.74 198 VAL A C 1
ATOM 1499 O O . VAL A 1 198 ? 8.348 11.898 6.028 1 98.74 198 VAL A O 1
ATOM 1502 N N . ALA A 1 199 ? 6.149 11.591 5.845 1 98.59 199 ALA A N 1
ATOM 1503 C CA . ALA A 1 199 ? 6.29 10.208 5.394 1 98.59 199 ALA A CA 1
ATOM 1504 C C . ALA A 1 199 ? 6.219 10.117 3.873 1 98.59 199 ALA A C 1
ATOM 1506 O O . ALA A 1 199 ? 5.143 10.253 3.286 1 98.59 199 ALA A O 1
ATOM 1507 N N . ILE A 1 200 ? 7.321 9.9 3.232 1 98.48 200 ILE A N 1
ATOM 1508 C CA . ILE A 1 200 ? 7.416 9.823 1.778 1 98.48 200 ILE A CA 1
ATOM 1509 C C . ILE A 1 200 ? 7.293 8.368 1.33 1 98.48 200 ILE A C 1
ATOM 1511 O O . ILE A 1 200 ? 8.113 7.526 1.704 1 98.48 200 ILE A O 1
ATOM 1515 N N . ARG A 1 201 ? 6.286 8.154 0.541 1 97.87 201 ARG A N 1
ATOM 1516 C CA . ARG A 1 201 ? 6.053 6.769 0.143 1 97.87 201 ARG A CA 1
ATOM 1517 C C . ARG A 1 201 ? 5.191 6.698 -1.113 1 97.87 201 ARG A C 1
ATOM 1519 O O . ARG A 1 201 ? 4.55 7.682 -1.489 1 97.87 201 ARG A O 1
ATOM 1526 N N . THR A 1 202 ? 5.198 5.554 -1.769 1 96.13 202 THR A N 1
ATOM 1527 C CA . THR A 1 202 ? 4.33 5.229 -2.895 1 96.13 202 THR A CA 1
ATOM 1528 C C . THR A 1 202 ? 3.834 3.789 -2.798 1 96.13 202 THR A C 1
ATOM 1530 O O . THR A 1 202 ? 4.564 2.905 -2.342 1 96.13 202 THR A O 1
ATOM 1533 N N . THR A 1 203 ? 2.617 3.571 -3.184 1 92.3 203 THR A N 1
ATOM 1534 C CA . THR A 1 203 ? 2.066 2.221 -3.212 1 92.3 203 THR A CA 1
ATOM 1535 C C . THR A 1 203 ? 1.947 1.714 -4.646 1 92.3 203 THR A C 1
ATOM 1537 O O . THR A 1 203 ? 1.734 0.521 -4.873 1 92.3 203 THR A O 1
ATOM 1540 N N . GLY A 1 204 ? 2.203 2.566 -5.597 1 90.69 204 GLY A N 1
ATOM 1541 C CA . GLY A 1 204 ? 1.94 2.251 -6.992 1 90.69 204 GLY A CA 1
ATOM 1542 C C . GLY A 1 204 ? 2.883 1.205 -7.556 1 90.69 204 GLY A C 1
ATOM 1543 O O . GLY A 1 204 ? 2.609 0.615 -8.603 1 90.69 204 GLY A O 1
ATOM 1544 N N . LEU A 1 205 ? 3.952 0.937 -6.88 1 95.06 205 LEU A N 1
ATOM 1545 C CA . LEU A 1 205 ? 4.925 -0.037 -7.365 1 95.06 205 LEU A CA 1
ATOM 1546 C C . LEU A 1 205 ? 4.848 -1.329 -6.559 1 95.06 205 LEU A C 1
ATOM 1548 O O . LEU A 1 205 ? 5.38 -2.36 -6.979 1 95.06 205 LEU A O 1
ATOM 1552 N N . ALA A 1 206 ? 4.245 -1.269 -5.398 1 96.22 206 ALA A N 1
ATOM 1553 C CA . ALA A 1 206 ? 4.271 -2.389 -4.46 1 96.22 206 ALA A CA 1
ATOM 1554 C C . ALA A 1 206 ? 3.39 -3.535 -4.95 1 96.22 206 ALA A C 1
ATOM 1556 O O . ALA A 1 206 ? 2.372 -3.307 -5.607 1 96.22 206 ALA A O 1
ATOM 1557 N N . PHE A 1 207 ? 3.83 -4.728 -4.696 1 96.27 207 PHE A N 1
ATOM 1558 C CA . PHE A 1 207 ? 2.938 -5.875 -4.815 1 96.27 207 PHE A CA 1
ATOM 1559 C C . PHE A 1 207 ? 3.241 -6.91 -3.739 1 96.27 207 PHE A C 1
ATOM 1561 O O . PHE A 1 207 ? 4.326 -6.906 -3.155 1 96.27 207 PHE A O 1
ATOM 1568 N N . ASP A 1 208 ? 2.301 -7.659 -3.41 1 97.25 208 ASP A N 1
ATOM 1569 C CA . ASP A 1 208 ? 2.299 -8.715 -2.402 1 97.25 208 ASP A CA 1
ATOM 1570 C C . ASP A 1 208 ? 1.561 -9.953 -2.904 1 97.25 208 ASP A C 1
ATOM 1572 O O . ASP A 1 208 ? 0.329 -9.971 -2.953 1 97.25 208 ASP A O 1
ATOM 1576 N N . ALA A 1 209 ? 2.343 -10.923 -3.208 1 97.47 209 ALA A N 1
ATOM 1577 C CA . ALA A 1 209 ? 1.763 -12.109 -3.834 1 97.47 209 ALA A CA 1
ATOM 1578 C C . ALA A 1 209 ? 1.813 -13.307 -2.891 1 97.47 209 ALA A C 1
ATOM 1580 O O . ALA A 1 209 ? 2.892 -13.822 -2.588 1 97.47 209 ALA A O 1
ATOM 1581 N N . PRO A 1 210 ? 0.646 -13.721 -2.427 1 96 210 PRO A N 1
ATOM 1582 C CA . PRO A 1 210 ? 0.648 -15.035 -1.781 1 96 210 PRO A CA 1
ATOM 1583 C C . PRO A 1 210 ? 1.018 -16.164 -2.74 1 96 210 PRO A C 1
ATOM 1585 O O . PRO A 1 210 ? 0.342 -16.366 -3.752 1 96 210 PRO A O 1
ATOM 1588 N N . ILE A 1 211 ? 2.08 -16.915 -2.453 1 96.26 211 ILE A N 1
ATOM 1589 C CA . ILE A 1 211 ? 2.582 -17.861 -3.443 1 96.26 211 ILE A CA 1
ATOM 1590 C C . ILE A 1 211 ? 2.472 -19.284 -2.899 1 96.26 211 ILE A C 1
ATOM 1592 O O . ILE A 1 211 ? 2.82 -20.247 -3.586 1 96.26 211 ILE A O 1
ATOM 1596 N N . GLY A 1 212 ? 2.023 -19.415 -1.65 1 95.3 212 GLY A N 1
ATOM 1597 C CA . GLY A 1 212 ? 1.858 -20.749 -1.095 1 95.3 212 GLY A CA 1
ATOM 1598 C C . GLY A 1 212 ? 1.379 -20.741 0.345 1 95.3 212 GLY A C 1
ATOM 1599 O O . GLY A 1 212 ? 1.093 -19.68 0.904 1 95.3 212 GLY A O 1
ATOM 1600 N N . LEU A 1 213 ? 1.268 -21.968 0.853 1 93.96 213 LEU A N 1
ATOM 1601 C CA . LEU A 1 213 ? 0.875 -22.207 2.237 1 93.96 213 LEU A CA 1
ATOM 1602 C C . LEU A 1 213 ? 1.933 -23.025 2.969 1 93.96 213 LEU A C 1
ATOM 1604 O O . LEU A 1 213 ? 2.5 -23.963 2.403 1 93.96 213 LEU A O 1
ATOM 1608 N N . TYR A 1 214 ? 2.059 -22.602 4.143 1 93.06 214 TYR A N 1
ATOM 1609 C CA . TYR A 1 214 ? 2.944 -23.398 4.985 1 93.06 214 TYR A CA 1
ATOM 1610 C C . TYR A 1 214 ? 2.174 -24.508 5.691 1 93.06 214 TYR A C 1
ATOM 1612 O O . TYR A 1 214 ? 1.153 -24.251 6.333 1 93.06 214 TYR A O 1
ATOM 1620 N N . ASP A 1 215 ? 2.65 -25.654 5.527 1 90.44 215 ASP A N 1
ATOM 1621 C CA . ASP A 1 215 ? 2.096 -26.801 6.24 1 90.44 215 ASP A CA 1
ATOM 1622 C C . ASP A 1 215 ? 2.878 -27.081 7.522 1 90.44 215 ASP A C 1
ATOM 1624 O O . ASP A 1 215 ? 3.972 -27.648 7.477 1 90.44 215 ASP A O 1
ATOM 1628 N N . SER A 1 216 ? 2.289 -26.803 8.583 1 86.06 216 SER A N 1
ATOM 1629 C CA . SER A 1 216 ? 2.976 -26.93 9.863 1 86.06 216 SER A CA 1
ATOM 1630 C C . SER A 1 216 ? 3.207 -28.394 10.224 1 86.06 216 SER A C 1
ATOM 1632 O O . SER A 1 216 ? 4.135 -28.716 10.969 1 86.06 216 SER A O 1
ATOM 1634 N N . ALA A 1 217 ? 2.372 -29.287 9.761 1 88.27 217 ALA A N 1
ATOM 1635 C CA . ALA A 1 217 ? 2.496 -30.711 10.065 1 88.27 217 ALA A CA 1
ATOM 1636 C C . ALA A 1 217 ? 3.735 -31.307 9.404 1 88.27 217 ALA A C 1
ATOM 1638 O O . ALA A 1 217 ? 4.445 -32.111 10.012 1 88.27 217 ALA A O 1
ATOM 1639 N N . THR A 1 218 ? 4.066 -30.874 8.236 1 91.58 218 THR A N 1
ATOM 1640 C CA . THR A 1 218 ? 5.166 -31.467 7.483 1 91.58 218 THR A CA 1
ATOM 1641 C C . THR A 1 218 ? 6.359 -30.516 7.43 1 91.58 218 THR A C 1
ATOM 1643 O O . THR A 1 218 ? 7.463 -30.917 7.055 1 91.58 218 THR A O 1
ATOM 1646 N N . GLY A 1 219 ? 6.113 -29.269 7.79 1 91.21 219 GLY A N 1
ATOM 1647 C CA . GLY A 1 219 ? 7.176 -28.281 7.702 1 91.21 219 GLY A CA 1
ATOM 1648 C C . GLY A 1 219 ? 7.552 -27.934 6.274 1 91.21 219 GLY A C 1
ATOM 1649 O O . GLY A 1 219 ? 8.716 -27.649 5.985 1 91.21 219 GLY A O 1
ATOM 1650 N N . THR A 1 220 ? 6.627 -28.074 5.352 1 94.74 220 THR A N 1
ATOM 1651 C CA . THR A 1 220 ? 6.874 -27.846 3.932 1 94.74 220 THR A CA 1
ATOM 1652 C C . THR A 1 220 ? 5.977 -26.731 3.4 1 94.74 220 THR A C 1
ATOM 1654 O O . THR A 1 220 ? 4.965 -26.393 4.018 1 94.74 220 THR A O 1
ATOM 1657 N N . ILE A 1 221 ? 6.399 -26.164 2.313 1 95.18 221 ILE A N 1
ATOM 1658 C CA . ILE A 1 221 ? 5.615 -25.135 1.638 1 95.18 221 ILE A CA 1
ATOM 1659 C C . ILE A 1 221 ? 4.861 -25.751 0.462 1 95.18 221 ILE A C 1
ATOM 1661 O O . ILE A 1 221 ? 5.465 -26.377 -0.412 1 95.18 221 ILE A O 1
ATOM 1665 N N . ASN A 1 222 ? 3.581 -25.63 0.524 1 95.1 222 ASN A N 1
ATOM 1666 C CA . ASN A 1 222 ? 2.753 -25.974 -0.627 1 95.1 222 ASN A CA 1
ATOM 1667 C C . ASN A 1 222 ? 2.567 -24.781 -1.561 1 95.1 222 ASN A C 1
ATOM 1669 O O . ASN A 1 222 ? 1.752 -23.897 -1.292 1 95.1 222 ASN A O 1
ATOM 1673 N N . ARG A 1 223 ? 3.239 -24.784 -2.657 1 95.12 223 ARG A N 1
ATOM 1674 C CA . ARG A 1 223 ? 3.288 -23.631 -3.551 1 95.12 223 ARG A CA 1
ATOM 1675 C C . ARG A 1 223 ? 2.048 -23.57 -4.436 1 95.12 223 ARG A C 1
ATOM 1677 O O . ARG A 1 223 ? 1.584 -24.598 -4.934 1 95.12 223 ARG A O 1
ATOM 1684 N N . PHE A 1 224 ? 1.659 -22.328 -4.691 1 93.17 224 PHE A N 1
ATOM 1685 C CA . PHE A 1 224 ? 0.582 -22.083 -5.642 1 93.17 224 PHE A CA 1
ATOM 1686 C C . PHE A 1 224 ? 1.121 -22.017 -7.066 1 93.17 224 PHE A C 1
ATOM 1688 O O . PHE A 1 224 ? 0.357 -22.112 -8.029 1 93.17 224 PHE A O 1
ATOM 1695 N N . ILE A 1 225 ? 2.421 -21.821 -7.214 1 92.16 225 ILE A N 1
ATOM 1696 C CA . ILE A 1 225 ? 2.997 -21.497 -8.515 1 92.16 225 ILE A CA 1
ATOM 1697 C C . ILE A 1 225 ? 4.248 -22.341 -8.749 1 92.16 225 ILE A C 1
ATOM 1699 O O . ILE A 1 225 ? 4.97 -22.667 -7.805 1 92.16 225 ILE A O 1
ATOM 1703 N N . GLU A 1 226 ? 4.554 -22.624 -9.998 1 91.82 226 GLU A N 1
ATOM 1704 C CA . GLU A 1 226 ? 5.744 -23.38 -10.378 1 91.82 226 GLU A CA 1
ATOM 1705 C C . GLU A 1 226 ? 6.957 -22.465 -10.52 1 91.82 226 GLU A C 1
ATOM 1707 O O . GLU A 1 226 ? 6.811 -21.249 -10.663 1 91.82 226 GLU A O 1
ATOM 1712 N N . PRO A 1 227 ? 8.108 -23.04 -10.549 1 92.23 227 PRO A N 1
ATOM 1713 C CA . PRO A 1 227 ? 9.338 -22.244 -10.55 1 92.23 227 PRO A CA 1
ATOM 1714 C C . PRO A 1 227 ? 9.404 -21.262 -11.717 1 92.23 227 PRO A C 1
ATOM 1716 O O . PRO A 1 227 ? 9.801 -20.108 -11.536 1 92.23 227 PRO A O 1
ATOM 1719 N N . PRO A 1 228 ? 8.99 -21.627 -12.916 1 90.34 228 PRO A N 1
ATOM 1720 C CA . PRO A 1 228 ? 9.067 -20.637 -13.993 1 90.34 228 PRO A CA 1
ATOM 1721 C C . PRO A 1 228 ? 8.201 -19.408 -13.728 1 90.34 228 PRO A C 1
ATOM 1723 O O . PRO A 1 228 ? 8.625 -18.28 -13.993 1 90.34 228 PRO A O 1
ATOM 1726 N N . ALA A 1 229 ? 7.038 -19.638 -13.234 1 91.22 229 ALA A N 1
ATOM 1727 C CA . ALA A 1 229 ? 6.155 -18.523 -12.904 1 91.22 229 ALA A CA 1
ATOM 1728 C C . ALA A 1 229 ? 6.72 -17.698 -11.752 1 91.22 229 ALA A C 1
ATOM 1730 O O . ALA A 1 229 ? 6.562 -16.475 -11.719 1 91.22 229 ALA A O 1
ATOM 1731 N N . LEU A 1 230 ? 7.293 -18.35 -10.813 1 93.39 230 LEU A N 1
ATOM 1732 C CA . LEU A 1 230 ? 7.94 -17.642 -9.714 1 93.39 230 LEU A CA 1
ATOM 1733 C C . LEU A 1 230 ? 9.077 -16.765 -10.227 1 93.39 230 LEU A C 1
ATOM 1735 O O . LEU A 1 230 ? 9.282 -15.655 -9.731 1 93.39 230 LEU A O 1
ATOM 1739 N N . ARG A 1 231 ? 9.808 -17.213 -11.181 1 92.65 231 ARG A N 1
ATOM 1740 C CA . ARG A 1 231 ? 10.855 -16.41 -11.803 1 92.65 231 ARG A CA 1
ATOM 1741 C C . ARG A 1 231 ? 10.268 -15.187 -12.499 1 92.65 231 ARG A C 1
ATOM 1743 O O . ARG A 1 231 ? 10.896 -14.127 -12.537 1 92.65 231 ARG A O 1
ATOM 1750 N N . ASN A 1 232 ? 9.097 -15.346 -13.075 1 91.65 232 ASN A N 1
ATOM 1751 C CA . ASN A 1 232 ? 8.423 -14.186 -13.648 1 91.65 232 ASN A CA 1
ATOM 1752 C C . ASN A 1 232 ? 8.126 -13.13 -12.588 1 91.65 232 ASN A C 1
ATOM 1754 O O . ASN A 1 232 ? 8.215 -11.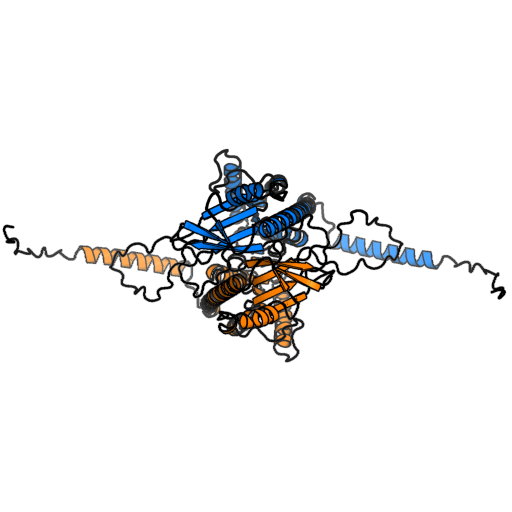931 -12.858 1 91.65 232 ASN A O 1
ATOM 1758 N N . LEU A 1 233 ? 7.751 -13.558 -11.382 1 93.57 233 LEU A N 1
ATOM 1759 C CA . LEU A 1 233 ? 7.517 -12.618 -10.291 1 93.57 233 LEU A CA 1
ATOM 1760 C C . LEU A 1 233 ? 8.803 -11.888 -9.917 1 93.57 233 LEU A C 1
ATOM 1762 O O . LEU A 1 233 ? 8.781 -10.689 -9.632 1 93.57 233 LEU A O 1
ATOM 1766 N N . VAL A 1 234 ? 9.85 -12.602 -9.927 1 94.67 234 VAL A N 1
ATOM 1767 C CA . VAL A 1 234 ? 11.141 -11.99 -9.634 1 94.67 234 VAL A CA 1
ATOM 1768 C C . VAL A 1 234 ? 11.472 -10.947 -10.699 1 94.67 234 VAL A C 1
ATOM 1770 O O . VAL A 1 234 ? 11.95 -9.855 -10.38 1 94.67 234 VAL A O 1
ATOM 1773 N N . ARG A 1 235 ? 11.217 -11.284 -11.908 1 92.41 235 ARG A N 1
ATOM 1774 C CA . ARG A 1 235 ? 11.466 -10.337 -12.99 1 92.41 235 ARG A CA 1
ATOM 1775 C C . ARG A 1 235 ? 10.623 -9.077 -12.82 1 92.41 235 ARG A C 1
ATOM 1777 O O . ARG A 1 235 ? 11.106 -7.965 -13.041 1 92.41 235 ARG A O 1
ATOM 1784 N N . LEU A 1 236 ? 9.413 -9.29 -12.485 1 93.44 236 LEU A N 1
ATOM 1785 C CA . LEU A 1 236 ? 8.541 -8.152 -12.22 1 93.44 236 LEU A CA 1
ATOM 1786 C C . LEU A 1 236 ? 9.096 -7.292 -11.089 1 93.44 236 LEU A C 1
ATOM 1788 O O . LEU A 1 236 ? 9.126 -6.064 -11.195 1 93.44 236 LEU A O 1
ATOM 1792 N N . ALA A 1 237 ? 9.507 -7.914 -10.02 1 95.55 237 ALA A N 1
ATOM 1793 C CA . ALA A 1 237 ? 10.084 -7.189 -8.891 1 95.55 237 ALA A CA 1
ATOM 1794 C C . ALA A 1 237 ? 11.318 -6.4 -9.319 1 95.55 237 ALA A C 1
ATOM 1796 O O . ALA A 1 237 ? 11.504 -5.254 -8.903 1 95.55 237 ALA A O 1
ATOM 1797 N N . ASN A 1 238 ? 12.139 -7.022 -10.148 1 94.02 238 ASN A N 1
ATOM 1798 C CA . ASN A 1 238 ? 13.317 -6.334 -10.665 1 94.02 238 ASN A CA 1
ATOM 1799 C C . ASN A 1 238 ? 12.934 -5.108 -11.489 1 94.02 238 ASN A C 1
ATOM 1801 O O . ASN A 1 238 ? 13.571 -4.058 -11.38 1 94.02 238 ASN A O 1
ATOM 1805 N N . ASP A 1 239 ? 11.949 -5.268 -12.255 1 92.88 239 ASP A N 1
ATOM 1806 C CA . ASP A 1 239 ? 11.45 -4.143 -13.039 1 92.88 239 ASP A CA 1
ATOM 1807 C C . ASP A 1 239 ? 10.947 -3.021 -12.133 1 92.88 239 ASP A C 1
ATOM 1809 O O . ASP A 1 239 ? 11.194 -1.843 -12.399 1 92.88 239 ASP A O 1
ATOM 1813 N N . ARG A 1 240 ? 10.231 -3.402 -11.116 1 95.02 240 ARG A N 1
ATOM 1814 C CA . ARG A 1 240 ? 9.725 -2.413 -10.169 1 95.02 240 ARG A CA 1
ATOM 1815 C C . ARG A 1 240 ? 10.87 -1.71 -9.447 1 95.02 240 ARG A C 1
ATOM 1817 O O . ARG A 1 240 ? 10.776 -0.522 -9.131 1 95.02 240 ARG A O 1
ATOM 1824 N N . PHE A 1 241 ? 11.94 -2.464 -9.218 1 94.5 241 PHE A N 1
ATOM 1825 C CA . PHE A 1 241 ? 13.13 -1.859 -8.631 1 94.5 241 PHE A CA 1
ATOM 1826 C C . PHE A 1 241 ? 13.681 -0.761 -9.532 1 94.5 241 PHE A C 1
ATOM 1828 O O . PHE A 1 241 ? 14.055 0.312 -9.055 1 94.5 241 PHE A O 1
ATOM 1835 N N . GLN A 1 242 ? 13.733 -1.009 -10.736 1 93.07 242 GLN A N 1
ATOM 1836 C CA . GLN A 1 242 ? 14.265 -0.03 -11.678 1 93.07 242 GLN A CA 1
ATOM 1837 C C . GLN A 1 242 ? 13.41 1.234 -11.7 1 93.07 242 GLN A C 1
ATOM 1839 O O . GLN A 1 242 ? 13.938 2.347 -11.655 1 93.07 242 GLN A O 1
ATOM 1844 N N . GLU A 1 243 ? 12.15 1.069 -11.772 1 94.72 243 GLU A N 1
ATOM 1845 C CA . GLU A 1 243 ? 11.258 2.223 -11.717 1 94.72 243 GLU A CA 1
ATOM 1846 C C . GLU A 1 243 ? 11.397 2.965 -10.391 1 94.72 243 GLU A C 1
ATOM 1848 O O . GLU A 1 243 ? 11.364 4.197 -10.356 1 94.72 243 GLU A O 1
ATOM 1853 N N . ASN A 1 244 ? 11.509 2.235 -9.355 1 96.25 244 ASN A N 1
ATOM 1854 C CA . ASN A 1 244 ? 11.728 2.807 -8.031 1 96.25 244 ASN A CA 1
ATOM 1855 C C . ASN A 1 244 ? 12.97 3.694 -8.002 1 96.25 244 ASN A C 1
ATOM 1857 O O . ASN A 1 244 ? 12.929 4.809 -7.481 1 96.25 244 ASN A O 1
ATOM 1861 N N . PHE A 1 245 ? 14.052 3.246 -8.605 1 95.36 245 PHE A N 1
ATOM 1862 C CA . PHE A 1 245 ? 15.284 4.024 -8.657 1 95.36 245 PHE A CA 1
ATOM 1863 C C . PHE A 1 245 ? 15.087 5.297 -9.471 1 95.36 245 PHE A C 1
ATOM 1865 O O . PHE A 1 245 ? 15.618 6.353 -9.12 1 95.36 245 PHE A O 1
ATOM 1872 N N . ARG A 1 246 ? 14.371 5.174 -10.488 1 95.65 246 ARG A N 1
ATOM 1873 C CA . ARG A 1 246 ? 14.066 6.351 -11.294 1 95.65 246 ARG A CA 1
ATOM 1874 C C . ARG A 1 246 ? 13.304 7.391 -10.478 1 95.65 246 ARG A C 1
ATOM 1876 O O . ARG A 1 246 ? 13.616 8.583 -10.536 1 95.65 246 ARG A O 1
ATOM 1883 N N . ARG A 1 247 ? 12.366 6.955 -9.716 1 96.84 247 ARG A N 1
ATOM 1884 C CA . ARG A 1 247 ? 11.572 7.862 -8.894 1 96.84 247 ARG A CA 1
ATOM 1885 C C . ARG A 1 247 ? 12.426 8.504 -7.806 1 96.84 247 ARG A C 1
ATOM 1887 O O . ARG A 1 247 ? 12.266 9.688 -7.501 1 96.84 247 ARG A O 1
ATOM 1894 N N . ILE A 1 248 ? 13.282 7.719 -7.235 1 96.94 248 ILE A N 1
ATOM 1895 C CA . ILE A 1 248 ? 14.18 8.233 -6.206 1 96.94 248 ILE A CA 1
ATOM 1896 C C . ILE A 1 248 ? 15.064 9.33 -6.795 1 96.94 248 ILE A C 1
ATOM 1898 O O . ILE A 1 248 ? 15.26 10.378 -6.174 1 96.94 248 ILE A O 1
ATOM 1902 N N . ALA A 1 249 ? 15.563 9.075 -7.984 1 96.5 249 ALA A N 1
ATOM 1903 C CA . ALA A 1 249 ? 16.396 10.069 -8.656 1 96.5 249 ALA A CA 1
ATOM 1904 C C . ALA A 1 249 ? 15.606 11.342 -8.946 1 96.5 249 ALA A C 1
ATOM 1906 O O . ALA A 1 249 ? 16.124 12.45 -8.794 1 96.5 249 ALA A O 1
ATOM 1907 N N . ALA A 1 250 ? 14.402 11.194 -9.357 1 97.05 250 ALA A N 1
ATOM 1908 C CA . ALA A 1 250 ? 13.547 12.351 -9.611 1 97.05 250 ALA A CA 1
ATOM 1909 C C . ALA A 1 250 ? 13.293 13.138 -8.328 1 97.05 250 ALA A C 1
ATOM 1911 O O . ALA A 1 250 ? 13.337 14.37 -8.329 1 97.05 250 ALA A O 1
ATOM 1912 N N . LEU A 1 251 ? 13.036 12.464 -7.278 1 97.62 251 LEU A N 1
ATOM 1913 C CA . LEU A 1 251 ? 12.832 13.101 -5.981 1 97.62 251 LEU A CA 1
ATOM 1914 C C . LEU A 1 251 ? 14.068 13.892 -5.564 1 97.62 251 LEU A C 1
ATOM 1916 O O . LEU A 1 251 ? 13.956 15.038 -5.122 1 97.62 251 LEU A O 1
ATOM 1920 N N . TYR A 1 252 ? 15.211 13.255 -5.685 1 96.99 252 TYR A N 1
ATOM 1921 C CA . TYR A 1 252 ? 16.47 13.925 -5.378 1 96.99 252 TYR A CA 1
ATOM 1922 C C . TYR A 1 252 ? 16.587 15.24 -6.138 1 96.99 252 TYR A C 1
ATOM 1924 O O . TYR A 1 252 ? 16.913 16.276 -5.553 1 96.99 252 TYR A O 1
ATOM 1932 N N . ALA A 1 253 ? 16.307 15.148 -7.384 1 96.82 253 ALA A N 1
ATOM 1933 C CA . ALA A 1 253 ? 16.442 16.324 -8.24 1 96.82 253 ALA A CA 1
ATOM 1934 C C . ALA A 1 253 ? 15.486 17.431 -7.806 1 96.82 253 ALA A C 1
ATOM 1936 O O . ALA A 1 253 ? 15.86 18.606 -7.773 1 96.82 253 ALA A O 1
ATOM 1937 N N . HIS A 1 254 ? 14.261 17.094 -7.469 1 96.69 254 HIS A N 1
ATOM 1938 C CA . HIS A 1 254 ? 13.281 18.076 -7.017 1 96.69 254 HIS A CA 1
ATOM 1939 C C . HIS A 1 254 ? 13.719 18.731 -5.712 1 96.69 254 HIS A C 1
ATOM 1941 O O . HIS A 1 254 ? 13.634 19.953 -5.567 1 96.69 254 HIS A O 1
ATOM 1947 N N . ILE A 1 255 ? 14.212 17.967 -4.819 1 96.99 255 ILE A N 1
ATOM 1948 C CA . ILE A 1 255 ? 14.609 18.475 -3.51 1 96.99 255 ILE A CA 1
ATOM 1949 C C . ILE A 1 255 ? 15.829 19.381 -3.656 1 96.99 255 ILE A C 1
ATOM 1951 O O . ILE A 1 255 ? 15.892 20.45 -3.045 1 96.99 255 ILE A O 1
ATOM 1955 N N . ASP A 1 256 ? 16.765 18.882 -4.407 1 95.7 256 ASP A N 1
ATOM 1956 C CA . ASP A 1 256 ? 17.975 19.665 -4.636 1 95.7 256 ASP A CA 1
ATOM 1957 C C . ASP A 1 256 ? 17.639 21.033 -5.227 1 95.7 256 ASP A C 1
ATOM 1959 O O . ASP A 1 256 ? 18.214 22.047 -4.824 1 95.7 256 ASP A O 1
ATOM 1963 N N . ARG A 1 257 ? 16.733 21.09 -6.089 1 93.99 257 ARG A N 1
ATOM 1964 C CA . ARG A 1 257 ? 16.337 22.328 -6.751 1 93.99 257 ARG A CA 1
ATOM 1965 C C . ARG A 1 257 ? 15.63 23.267 -5.779 1 93.99 257 ARG A C 1
ATOM 1967 O O . ARG A 1 257 ? 15.913 24.467 -5.75 1 93.99 257 ARG A O 1
ATOM 1974 N N . ILE A 1 258 ? 14.795 22.759 -4.987 1 92.19 258 ILE A N 1
ATOM 1975 C CA . ILE A 1 258 ? 13.926 23.566 -4.138 1 92.19 258 ILE A CA 1
ATOM 1976 C C . ILE A 1 258 ? 14.687 24.006 -2.89 1 92.19 258 ILE A C 1
ATOM 1978 O O . ILE A 1 258 ? 14.515 25.131 -2.414 1 92.19 258 ILE A O 1
ATOM 1982 N N . PHE A 1 259 ? 15.553 23.175 -2.349 1 89.71 259 PHE A N 1
ATOM 1983 C CA . PHE A 1 259 ? 16.198 23.476 -1.077 1 89.71 259 PHE A CA 1
ATOM 1984 C C . PHE A 1 259 ? 17.608 24.011 -1.298 1 89.71 259 PHE A C 1
ATOM 1986 O O . PHE A 1 259 ? 18.242 24.509 -0.365 1 89.71 259 PHE A O 1
ATOM 1993 N N . ALA A 1 260 ? 18.335 23.752 -2.485 1 74.4 260 ALA A N 1
ATOM 1994 C CA . ALA A 1 260 ? 19.609 24.396 -2.795 1 74.4 260 ALA A CA 1
ATOM 1995 C C . ALA A 1 260 ? 19.449 25.91 -2.896 1 74.4 260 ALA A C 1
ATOM 1997 O O . ALA A 1 260 ? 20.389 26.66 -2.623 1 74.4 260 ALA A O 1
ATOM 1998 N N . THR A 1 261 ? 18.44 26.328 -3.782 1 56.15 261 THR A N 1
ATOM 1999 C CA . THR A 1 261 ? 18.393 27.753 -4.091 1 56.15 261 THR A CA 1
ATOM 2000 C C . THR A 1 261 ? 18.373 28.583 -2.811 1 56.15 261 THR A C 1
ATOM 2002 O O . THR A 1 261 ? 17.43 28.496 -2.022 1 56.15 261 THR A O 1
ATOM 2005 N N . PRO A 1 262 ? 19.46 28.876 -2.283 1 49.68 262 PRO A N 1
ATOM 2006 C CA . PRO A 1 262 ? 19.428 29.906 -1.242 1 49.68 262 PRO A CA 1
ATOM 2007 C C . PRO A 1 262 ? 18.27 30.886 -1.417 1 49.68 262 PRO A C 1
ATOM 2009 O O . PRO A 1 262 ? 17.784 31.08 -2.534 1 49.68 262 PRO A O 1
ATOM 2012 N N . ALA A 1 263 ? 17.426 31.145 -0.34 1 42.51 263 ALA A N 1
ATOM 2013 C CA . ALA A 1 263 ? 16.475 32.252 -0.404 1 42.51 263 ALA A CA 1
ATOM 2014 C C . ALA A 1 263 ? 16.977 33.354 -1.333 1 42.51 263 ALA A C 1
ATOM 2016 O O . ALA A 1 263 ? 17.858 34.133 -0.962 1 42.51 263 ALA A O 1
ATOM 2017 N N . ILE A 1 264 ? 17.36 33.197 -2.413 1 40.64 264 ILE A N 1
ATOM 2018 C CA . ILE A 1 264 ? 17.539 34.435 -3.163 1 40.64 264 ILE A CA 1
ATOM 2019 C C . ILE A 1 264 ? 16.388 35.392 -2.863 1 40.64 264 ILE A C 1
ATOM 2021 O O . ILE A 1 264 ? 15.256 34.96 -2.635 1 40.64 264 ILE A O 1
ATOM 2025 N N . ASP A 1 265 ? 16.641 36.696 -2.609 1 40.22 265 ASP A N 1
ATOM 2026 C CA . ASP A 1 265 ? 15.702 37.81 -2.527 1 40.22 265 ASP A CA 1
ATOM 2027 C C . ASP A 1 265 ? 14.538 37.621 -3.497 1 40.22 265 ASP A C 1
ATOM 2029 O O . ASP A 1 265 ? 14.713 37.727 -4.713 1 40.22 265 ASP A O 1
ATOM 2033 N N . VAL A 1 266 ? 13.791 36.749 -3.37 1 42.4 266 VAL A N 1
ATOM 2034 C CA . VAL A 1 266 ? 12.567 36.526 -4.133 1 42.4 266 VAL A CA 1
ATOM 2035 C C . VAL A 1 266 ? 11.931 37.867 -4.493 1 42.4 266 VAL A C 1
ATOM 2037 O O . VAL A 1 266 ? 11.771 38.736 -3.633 1 42.4 266 VAL A O 1
ATOM 2040 N N . GLU A 1 267 ? 11.901 38.176 -5.706 1 47.42 267 GLU A N 1
ATOM 2041 C CA . GLU A 1 267 ? 11.181 39.342 -6.208 1 47.42 267 GLU A CA 1
ATOM 2042 C C . GLU A 1 267 ? 9.837 39.507 -5.505 1 47.42 267 GLU A C 1
ATOM 2044 O O . GLU A 1 267 ? 9.083 38.542 -5.363 1 47.42 267 GLU A O 1
ATOM 2049 N N . SER A 1 268 ? 9.661 40.471 -4.636 1 46.64 268 SER A N 1
ATOM 2050 C CA . SER A 1 268 ? 8.418 40.789 -3.941 1 46.64 268 SER A CA 1
ATOM 2051 C C . SER A 1 268 ? 7.214 40.642 -4.865 1 46.64 268 SER A C 1
ATOM 2053 O O . SER A 1 268 ? 7.357 40.675 -6.089 1 46.64 268 SER A O 1
ATOM 2055 N N . LYS A 1 269 ? 6.102 40.16 -4.363 1 48.99 269 LYS A N 1
ATOM 2056 C CA . LYS A 1 269 ? 4.87 40.141 -5.145 1 48.99 269 LYS A CA 1
ATOM 2057 C C . LYS A 1 269 ? 4.769 41.372 -6.042 1 48.99 269 LYS A C 1
ATOM 2059 O O . LYS A 1 269 ? 4.339 41.274 -7.193 1 48.99 269 LYS A O 1
ATOM 2064 N N . GLN A 1 270 ? 5.297 42.499 -5.437 1 52.8 270 GLN A N 1
ATOM 2065 C CA . GLN A 1 270 ? 5.282 43.758 -6.175 1 52.8 270 GLN A CA 1
ATOM 2066 C C . GLN A 1 270 ? 6.262 43.721 -7.344 1 52.8 270 GLN A C 1
ATOM 2068 O O . GLN A 1 270 ? 5.941 44.177 -8.444 1 52.8 270 GLN A O 1
ATOM 2073 N N . GLU A 1 271 ? 7.379 43.032 -7.093 1 59.17 271 GLU A N 1
ATOM 2074 C CA . GLU A 1 271 ? 8.4 43.013 -8.137 1 59.17 271 GLU A CA 1
ATOM 2075 C C . GLU A 1 271 ? 8.061 41.995 -9.222 1 59.17 271 GLU A C 1
ATOM 2077 O O . GLU A 1 271 ? 8.279 42.25 -10.409 1 59.17 271 GLU A O 1
ATOM 2082 N N . ARG A 1 272 ? 7.499 40.986 -8.867 1 58.03 272 ARG A N 1
ATOM 2083 C CA . ARG A 1 272 ? 7.053 39.97 -9.815 1 58.03 272 ARG A CA 1
ATOM 2084 C C . ARG A 1 272 ? 5.863 40.465 -10.629 1 58.03 272 ARG A C 1
ATOM 2086 O O . ARG A 1 272 ? 5.797 40.241 -11.84 1 58.03 272 ARG A O 1
ATOM 2093 N N . ALA A 1 273 ? 4.869 41.155 -9.967 1 59.36 273 ALA A N 1
ATOM 2094 C CA . ALA A 1 273 ? 3.762 41.811 -10.657 1 59.36 273 ALA A CA 1
ATOM 2095 C C . ALA A 1 273 ? 4.273 42.861 -11.64 1 59.36 273 ALA A C 1
ATOM 2097 O O . ALA A 1 273 ? 3.789 42.951 -12.77 1 59.36 273 ALA A O 1
ATOM 2098 N N . LYS A 1 274 ? 5.319 43.607 -11.273 1 61.56 274 LYS A N 1
ATOM 2099 C CA . LYS A 1 274 ? 5.931 44.617 -12.13 1 61.56 274 LYS A CA 1
ATOM 2100 C C . LYS A 1 274 ? 6.65 43.973 -13.313 1 61.56 274 LYS A C 1
ATOM 2102 O O . LYS A 1 274 ? 6.54 44.447 -14.445 1 61.56 274 LYS A O 1
ATOM 2107 N N . ARG A 1 275 ? 7.216 42.817 -13.046 1 64.18 275 ARG A N 1
ATOM 2108 C CA . ARG A 1 275 ? 7.941 42.135 -14.113 1 64.18 275 ARG A CA 1
ATOM 2109 C C . ARG A 1 275 ? 6.979 41.513 -15.119 1 64.18 275 ARG A C 1
ATOM 2111 O O . ARG A 1 275 ? 7.163 41.651 -16.33 1 64.18 275 ARG A O 1
ATOM 2118 N N . LYS A 1 276 ? 5.97 40.879 -14.588 1 66.8 276 LYS A N 1
ATOM 2119 C CA . LYS A 1 276 ? 4.969 40.279 -15.466 1 66.8 276 LYS A CA 1
ATOM 2120 C C . LYS A 1 276 ? 4.236 41.347 -16.273 1 66.8 276 LYS A C 1
ATOM 2122 O O . LYS A 1 276 ? 3.954 41.152 -17.457 1 66.8 276 LYS A O 1
ATOM 2127 N N . ARG A 1 277 ? 3.869 42.491 -15.557 1 65.56 277 ARG A N 1
ATOM 2128 C CA . ARG A 1 277 ? 3.273 43.627 -16.253 1 65.56 277 ARG A CA 1
ATOM 2129 C C . ARG A 1 277 ? 4.201 44.15 -17.344 1 65.56 277 ARG A C 1
ATOM 2131 O O . ARG A 1 277 ? 3.759 44.44 -18.457 1 65.56 277 ARG A O 1
ATOM 2138 N N . LEU A 1 278 ? 5.508 44.153 -17.049 1 65.69 278 LEU A N 1
ATOM 2139 C CA . LEU A 1 278 ? 6.492 44.648 -18.006 1 65.69 278 LEU A CA 1
ATOM 2140 C C . LEU A 1 278 ? 6.696 43.65 -19.141 1 65.69 278 LEU A C 1
ATOM 2142 O O . LEU A 1 278 ? 6.809 44.043 -20.305 1 65.69 278 LEU A O 1
ATOM 2146 N N . GLU A 1 279 ? 6.67 42.449 -18.778 1 71.32 279 GLU A N 1
ATOM 2147 C CA . GLU A 1 279 ? 6.813 41.4 -19.783 1 71.32 279 GLU A CA 1
ATOM 2148 C C . GLU A 1 279 ? 5.579 41.318 -20.676 1 71.32 279 GLU A C 1
ATOM 2150 O O . GLU A 1 279 ? 5.694 41.119 -21.887 1 71.32 279 GLU A O 1
ATOM 2155 N N . GLY A 1 280 ? 4.411 41.388 -20.031 1 64.68 280 GLY A N 1
ATOM 2156 C CA . GLY A 1 280 ? 3.166 41.482 -20.778 1 64.68 280 GLY A CA 1
ATOM 2157 C C . GLY A 1 280 ? 3.133 42.655 -21.739 1 64.68 280 GLY A C 1
ATOM 2158 O O . GLY A 1 280 ? 2.725 42.508 -22.893 1 64.68 280 GLY A O 1
ATOM 2159 N N . LEU A 1 281 ? 3.534 43.776 -21.24 1 67.01 281 LEU A N 1
ATOM 2160 C CA . LEU A 1 281 ? 3.598 44.995 -22.04 1 67.01 281 LEU A CA 1
ATOM 2161 C C . LEU A 1 281 ? 4.611 44.849 -23.171 1 67.01 281 LEU A C 1
ATOM 2163 O O . LEU A 1 281 ? 4.372 45.315 -24.287 1 67.01 281 LEU A O 1
ATOM 2167 N N . ALA A 1 282 ? 5.714 44.157 -22.911 1 65.31 282 ALA A N 1
ATOM 2168 C CA . ALA A 1 282 ? 6.727 43.918 -23.935 1 65.31 282 ALA A CA 1
ATOM 2169 C C . ALA A 1 282 ? 6.205 42.973 -25.013 1 65.31 282 ALA A C 1
ATOM 2171 O O . ALA A 1 282 ? 6.422 43.201 -26.206 1 65.31 282 ALA A O 1
ATOM 2172 N N . ARG A 1 283 ? 5.505 42.075 -24.555 1 64.77 283 ARG A N 1
ATOM 2173 C CA . ARG A 1 283 ? 4.922 41.125 -25.496 1 64.77 283 ARG A CA 1
ATOM 2174 C C . ARG A 1 283 ? 3.862 41.794 -26.364 1 64.77 283 ARG A C 1
ATOM 2176 O O . ARG A 1 283 ? 3.768 41.518 -27.562 1 64.77 283 ARG A O 1
ATOM 2183 N N . GLN A 1 284 ? 2.994 42.633 -25.74 1 61.93 284 GLN A N 1
ATOM 2184 C CA . GLN A 1 284 ? 1.991 43.404 -26.467 1 61.93 284 GLN A CA 1
ATOM 2185 C C . GLN A 1 284 ? 2.645 44.344 -27.476 1 61.93 284 GLN A C 1
ATOM 2187 O O . GLN A 1 284 ? 2.172 44.475 -28.607 1 61.93 284 GLN A O 1
ATOM 2192 N N . LYS A 1 285 ? 3.804 44.873 -27.195 1 62.74 285 LYS A N 1
ATOM 2193 C CA . LYS A 1 285 ? 4.547 45.758 -28.087 1 62.74 285 LYS A CA 1
ATOM 2194 C C . LYS A 1 285 ? 5.198 44.975 -29.223 1 62.74 285 LYS A C 1
ATOM 2196 O O . LYS A 1 285 ? 5.212 45.428 -30.369 1 62.74 285 LYS A O 1
ATOM 2201 N N . GLU A 1 286 ? 5.62 43.819 -28.899 1 61.27 286 GLU A N 1
ATOM 2202 C CA . GLU A 1 286 ? 6.241 42.985 -29.923 1 61.27 286 GLU A CA 1
ATOM 2203 C C . GLU A 1 286 ? 5.207 42.485 -30.929 1 61.27 286 GLU A C 1
ATOM 2205 O O . GLU A 1 286 ? 5.472 42.446 -32.132 1 61.27 286 GLU A O 1
ATOM 2210 N N . LYS A 1 287 ? 4.097 42.129 -30.404 1 61.41 287 LYS A N 1
ATOM 2211 C CA . LYS A 1 287 ? 3.005 41.71 -31.278 1 61.41 287 LYS A CA 1
ATOM 2212 C C . LYS A 1 287 ? 2.543 42.859 -32.17 1 61.41 287 LYS A C 1
ATOM 2214 O O . LYS A 1 287 ? 2.21 42.649 -33.339 1 61.41 287 LYS A O 1
ATOM 2219 N N . LEU A 1 288 ? 2.458 43.993 -31.692 1 56.65 288 LEU A N 1
ATOM 2220 C CA . LEU A 1 288 ? 2.09 45.183 -32.451 1 56.65 288 LEU A CA 1
ATOM 2221 C C . LEU A 1 288 ? 3.148 45.507 -33.5 1 56.65 288 LEU A C 1
ATOM 2223 O O . LEU A 1 288 ? 2.817 45.913 -34.616 1 56.65 288 LEU A O 1
ATOM 2227 N N . ILE A 1 289 ? 4.361 45.176 -33.233 1 58.76 289 ILE A N 1
ATOM 2228 C CA . ILE A 1 289 ? 5.43 45.437 -34.191 1 58.76 289 ILE A CA 1
ATOM 2229 C C . ILE A 1 289 ? 5.418 44.369 -35.282 1 58.76 289 ILE A C 1
ATOM 2231 O O . ILE A 1 289 ? 5.619 44.673 -36.46 1 58.76 289 ILE A O 1
ATOM 2235 N N . SER A 1 290 ? 5.13 43.124 -34.853 1 52.23 290 SER A N 1
ATOM 2236 C CA . SER A 1 290 ? 5.136 42.049 -35.84 1 52.23 290 SER A CA 1
ATOM 2237 C C . SER A 1 290 ? 3.949 42.166 -36.791 1 52.23 290 SER A C 1
ATOM 2239 O O . SER A 1 290 ? 4 41.67 -37.918 1 52.23 290 SER A O 1
ATOM 2241 N N . LYS A 1 291 ? 2.878 42.679 -36.337 1 50.61 291 LYS A N 1
ATOM 2242 C CA . LYS A 1 291 ? 1.731 42.885 -37.216 1 50.61 291 LYS A CA 1
ATOM 2243 C C . LYS A 1 291 ? 2.006 43.996 -38.226 1 50.61 291 LYS A C 1
ATOM 2245 O O . LYS A 1 291 ? 1.29 44.129 -39.221 1 50.61 291 LYS A O 1
ATOM 2250 N N . GLU A 1 292 ? 2.816 44.95 -37.781 1 46.95 292 GLU A N 1
ATOM 2251 C CA . GLU A 1 292 ? 3.05 46.048 -38.714 1 46.95 292 GLU A CA 1
ATOM 2252 C C . GLU A 1 292 ? 4.003 45.629 -39.831 1 46.95 292 GLU A C 1
ATOM 2254 O O . GLU A 1 292 ? 4.381 46.448 -40.671 1 46.95 292 GLU A O 1
ATOM 2259 N N . LYS A 1 293 ? 4.564 44.374 -39.62 1 43.52 293 LYS A N 1
ATOM 2260 C CA . LYS A 1 293 ? 5.352 44.056 -40.807 1 43.52 293 LYS A CA 1
ATOM 2261 C C . LYS A 1 293 ? 4.451 43.783 -42.008 1 43.52 293 LYS A C 1
ATOM 2263 O O . LYS A 1 293 ? 3.522 42.976 -41.923 1 43.52 293 LYS A O 1
ATOM 2268 N N . PRO A 1 294 ? 4.388 44.571 -42.963 1 40.02 294 PRO A N 1
ATOM 2269 C CA . PRO A 1 294 ? 3.62 44.492 -44.208 1 40.02 294 PRO A CA 1
ATOM 2270 C C . PRO A 1 294 ? 3.756 43.138 -44.9 1 40.02 294 PRO A C 1
ATOM 2272 O O . PRO A 1 294 ? 4.871 42.638 -45.072 1 40.02 294 PRO A O 1
ATOM 2275 N N . SER A 1 295 ? 2.863 42.178 -44.545 1 37.24 295 SER A N 1
ATOM 2276 C CA . SER A 1 295 ? 2.758 40.949 -45.324 1 37.24 295 SER A CA 1
ATOM 2277 C C . SER A 1 295 ? 2.918 41.224 -46.815 1 37.24 295 SER A C 1
ATOM 2279 O O . SER A 1 295 ? 2.116 41.948 -47.408 1 37.24 295 SER A O 1
ATOM 2281 N N . VAL A 1 296 ? 4.13 41.362 -47.292 1 36.97 296 VAL A N 1
ATOM 2282 C CA . VAL A 1 296 ? 4.352 41.379 -48.734 1 36.97 296 VAL A CA 1
ATOM 2283 C C . VAL A 1 296 ? 3.693 40.158 -49.373 1 36.97 296 VAL A C 1
ATOM 2285 O O . VAL A 1 296 ? 3.98 39.02 -48.994 1 36.97 296 VAL A O 1
ATOM 2288 N N . GLN A 1 297 ? 2.435 40.239 -49.781 1 32.98 297 GLN A N 1
ATOM 2289 C CA . GLN A 1 297 ? 1.63 39.34 -50.602 1 32.98 297 GLN A CA 1
ATOM 2290 C C . GLN A 1 297 ? 2.42 38.843 -51.809 1 32.98 297 GLN A C 1
ATOM 2292 O O . GLN A 1 297 ? 2.769 39.627 -52.695 1 32.98 297 GLN A O 1
ATOM 2297 N N . SER A 1 298 ? 3.526 38.062 -51.592 1 32.44 298 SER A N 1
ATOM 2298 C CA . SER A 1 298 ? 4.124 37.503 -52.8 1 32.44 298 SER A CA 1
ATOM 2299 C C . SER A 1 298 ? 3.081 36.79 -53.655 1 32.44 298 SER A C 1
ATOM 2301 O O . SER A 1 298 ? 2.3 35.984 -53.146 1 32.44 298 SER A O 1
ATOM 2303 N N . GLN A 1 299 ? 2.61 37.442 -54.707 1 31.6 299 GLN A N 1
ATOM 2304 C CA . GLN A 1 299 ? 1.781 37.069 -55.847 1 31.6 299 GLN A CA 1
ATOM 2305 C C . GLN A 1 299 ? 2.282 35.78 -56.493 1 31.6 299 GLN A C 1
ATOM 2307 O O . GLN A 1 299 ? 3.384 35.744 -57.044 1 31.6 299 GLN A O 1
ATOM 2312 N N . ASP A 1 300 ? 2.242 34.64 -55.828 1 31.19 300 ASP A N 1
ATOM 2313 C CA . ASP A 1 300 ? 2.672 33.435 -56.531 1 31.19 300 ASP A CA 1
ATOM 2314 C C . ASP A 1 300 ? 1.776 33.152 -57.735 1 31.19 300 ASP A C 1
ATOM 2316 O O . ASP A 1 300 ? 0.553 33.079 -57.601 1 31.19 300 ASP A O 1
ATOM 2320 N N . PRO A 1 301 ? 2.134 33.449 -59.027 1 31.26 301 PRO A N 1
ATOM 2321 C CA . PRO A 1 301 ? 1.507 33.387 -60.349 1 31.26 301 PRO A CA 1
ATOM 2322 C C . PRO A 1 301 ? 1.019 31.984 -60.706 1 31.26 301 PRO A C 1
ATOM 2324 O O . PRO A 1 301 ? 0.199 31.824 -61.613 1 31.26 301 PRO A O 1
ATOM 2327 N N . LEU A 1 302 ? 1.734 30.866 -60.456 1 26.84 302 LEU A N 1
ATOM 2328 C CA . LEU A 1 302 ? 1.764 29.726 -61.365 1 26.84 302 LEU A CA 1
ATOM 2329 C C . LEU A 1 302 ? 0.497 28.889 -61.23 1 26.84 302 LEU A C 1
ATOM 2331 O O . LEU A 1 302 ? 0.374 28.085 -60.303 1 26.84 302 LEU A O 1
ATOM 2335 N N . GLY A 1 303 ? -0.778 29.365 -61.245 1 24.43 303 GLY A N 1
ATOM 2336 C CA . GLY A 1 303 ? -1.976 28.547 -61.138 1 24.43 303 GLY A CA 1
ATOM 2337 C C . GLY A 1 303 ? -2.15 27.59 -62.302 1 24.43 303 GLY A C 1
ATOM 2338 O O . GLY A 1 303 ? -3.251 27.09 -62.542 1 24.43 303 GLY A O 1
ATOM 2339 N N . ASP A 1 304 ? -1.201 27.33 -63.257 1 27 304 ASP A N 1
ATOM 2340 C CA . ASP A 1 304 ? -1.68 26.636 -64.449 1 27 304 ASP A CA 1
ATOM 2341 C C . ASP A 1 304 ? -2.168 25.23 -64.107 1 27 304 ASP A C 1
ATOM 2343 O O . ASP A 1 304 ? -1.603 24.566 -63.237 1 27 304 ASP A O 1
ATOM 2347 N N . GLY A 1 305 ? -3.513 24.778 -64.527 1 25.03 305 GLY A N 1
ATOM 2348 C CA . GLY 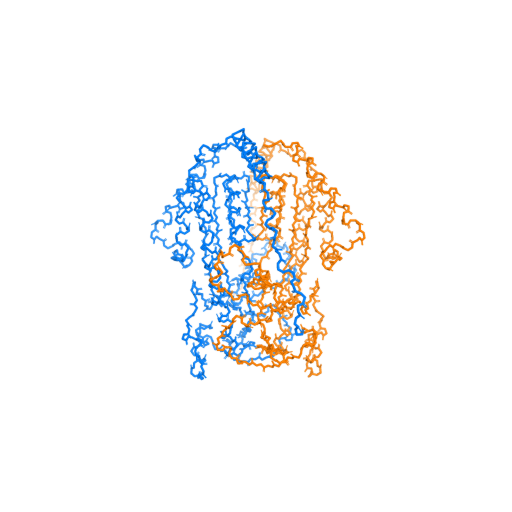A 1 305 ? -4.469 23.683 -64.474 1 25.03 305 GLY A CA 1
ATOM 2349 C C . GLY A 1 305 ? -3.976 22.426 -65.164 1 25.03 305 GLY A C 1
ATOM 2350 O O . GLY A 1 305 ? -4.746 21.489 -65.385 1 25.03 305 GLY A O 1
ATOM 2351 N N . ILE A 1 306 ? -2.728 22.157 -65.698 1 20.87 306 ILE A N 1
ATOM 2352 C CA . ILE A 1 306 ? -2.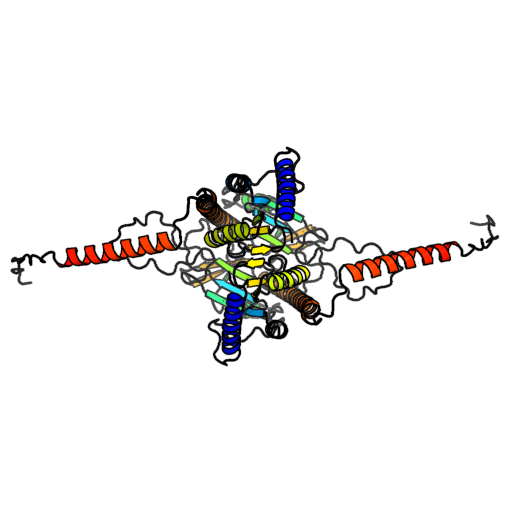704 21.075 -66.677 1 20.87 306 ILE A CA 1
ATOM 2353 C C . ILE A 1 306 ? -3.305 19.812 -66.065 1 20.87 306 ILE A C 1
ATOM 2355 O O . ILE A 1 306 ? -4.205 19.201 -66.646 1 20.87 306 ILE A O 1
ATOM 2359 N N . LEU A 1 307 ? -2.404 18.854 -65.702 1 22.28 307 LEU A N 1
ATOM 2360 C CA . LEU A 1 307 ? -2.072 17.57 -66.311 1 22.28 307 LEU A CA 1
ATOM 2361 C C . LEU A 1 307 ? -2.997 16.471 -65.8 1 22.28 307 LEU A C 1
ATOM 2363 O O . LEU A 1 307 ? -3.59 15.735 -66.593 1 22.28 307 LEU A O 1
ATOM 2367 N N . PHE A 1 308 ? -2.505 15.429 -65.04 1 23.23 308 PHE A N 1
ATOM 2368 C CA . PHE A 1 308 ? -2.848 14.017 -65.164 1 23.23 308 PHE A CA 1
ATOM 2369 C C . PHE A 1 308 ? -4.194 13.727 -64.51 1 23.23 308 PHE A C 1
ATOM 2371 O O . PHE A 1 308 ? -4.57 14.381 -63.535 1 23.23 308 PHE A O 1
ATOM 2378 N N . MET B 1 1 ? -1.824 34.1 6.216 1 50.48 1 MET B N 1
ATOM 2379 C CA . MET B 1 1 ? -3.074 33.917 5.485 1 50.48 1 MET B CA 1
ATOM 2380 C C . MET B 1 1 ? -4.272 34.012 6.424 1 50.48 1 MET B C 1
ATOM 2382 O O . MET B 1 1 ? -4.169 33.677 7.605 1 50.48 1 MET B O 1
ATOM 2386 N N . ASN B 1 2 ? -5.173 34.729 6.036 1 74.4 2 ASN B N 1
ATOM 2387 C CA . ASN B 1 2 ? -6.417 35.189 6.644 1 74.4 2 ASN B CA 1
ATOM 2388 C C . ASN B 1 2 ? -7.324 34.02 7.018 1 74.4 2 ASN B C 1
ATOM 2390 O O . ASN B 1 2 ? -7.822 33.31 6.143 1 74.4 2 ASN B O 1
ATOM 2394 N N . HIS B 1 3 ? -7.266 33.545 8.218 1 83.08 3 HIS B N 1
ATOM 2395 C CA . HIS B 1 3 ? -8.08 32.48 8.795 1 83.08 3 HIS B CA 1
ATOM 2396 C C . HIS B 1 3 ? -9.535 32.6 8.357 1 83.08 3 HIS B C 1
ATOM 2398 O O . HIS B 1 3 ? -10.18 31.595 8.047 1 83.08 3 HIS B O 1
ATOM 2404 N N . GLU B 1 4 ? -9.991 33.765 8.278 1 87.75 4 GLU B N 1
ATOM 2405 C CA . GLU B 1 4 ? -11.38 33.994 7.894 1 87.75 4 GLU B CA 1
ATOM 2406 C C . GLU B 1 4 ? -11.613 33.639 6.428 1 87.75 4 GLU B C 1
ATOM 2408 O O . GLU B 1 4 ? -12.649 33.069 6.079 1 87.75 4 GLU B O 1
ATOM 2413 N N . LYS B 1 5 ? -10.692 34.01 5.64 1 89.41 5 LYS B N 1
ATOM 2414 C CA . LYS B 1 5 ? -10.8 33.686 4.22 1 89.41 5 LYS B CA 1
ATOM 2415 C C . LYS B 1 5 ? -10.79 32.176 3.998 1 89.41 5 LYS B C 1
ATOM 2417 O O . LYS B 1 5 ? -11.57 31.656 3.197 1 89.41 5 LYS B O 1
ATOM 2422 N N . ARG B 1 6 ? -9.966 31.502 4.719 1 89.86 6 ARG B N 1
ATOM 2423 C CA . ARG B 1 6 ? -9.87 30.049 4.619 1 89.86 6 ARG B CA 1
ATOM 2424 C C . ARG B 1 6 ? -11.169 29.383 5.06 1 89.86 6 ARG B C 1
ATOM 2426 O O . ARG B 1 6 ? -11.601 28.395 4.462 1 89.86 6 ARG B O 1
ATOM 2433 N N . ARG B 1 7 ? -11.738 29.936 6.044 1 93.11 7 ARG B N 1
ATOM 2434 C CA . ARG B 1 7 ? -12.996 29.401 6.555 1 93.11 7 ARG B CA 1
ATOM 2435 C C . ARG B 1 7 ? -14.118 29.57 5.536 1 93.11 7 ARG B C 1
ATOM 2437 O O . ARG B 1 7 ? -14.922 28.658 5.333 1 93.11 7 ARG B O 1
ATOM 2444 N N . GLN B 1 8 ? -14.149 30.666 4.935 1 93.54 8 GLN B N 1
ATOM 2445 C CA . GLN B 1 8 ? -15.167 30.93 3.923 1 93.54 8 GLN B CA 1
ATOM 2446 C C . GLN B 1 8 ? -14.98 30.028 2.706 1 93.54 8 GLN B C 1
ATOM 2448 O O . GLN B 1 8 ? -15.954 29.52 2.147 1 93.54 8 GLN B O 1
ATOM 2453 N N . GLU B 1 9 ? -13.737 29.83 2.361 1 94.22 9 GLU B N 1
ATOM 2454 C CA . GLU B 1 9 ? -13.419 28.941 1.247 1 94.22 9 GLU B CA 1
ATOM 2455 C C . GLU B 1 9 ? -13.851 27.508 1.544 1 94.22 9 GLU B C 1
ATOM 2457 O O . GLU B 1 9 ? -14.416 26.834 0.681 1 94.22 9 GLU B O 1
ATOM 2462 N N . PHE B 1 10 ? -13.564 27.122 2.688 1 97.28 10 PHE B N 1
ATOM 2463 C CA . PHE B 1 10 ? -13.952 25.773 3.084 1 97.28 10 PHE B CA 1
ATOM 2464 C C . PHE B 1 10 ? -15.466 25.605 3.021 1 97.28 10 PHE B C 1
ATOM 2466 O O . PHE B 1 10 ? -15.963 24.61 2.491 1 97.28 10 PHE B O 1
ATOM 2473 N N . LYS B 1 11 ? -16.172 26.518 3.585 1 96.52 11 LYS B N 1
ATOM 2474 C CA . LYS B 1 11 ? -17.63 26.437 3.621 1 96.52 11 LYS B CA 1
ATOM 2475 C C . LYS B 1 11 ? -18.21 26.358 2.212 1 96.52 11 LYS B C 1
ATOM 2477 O O . LYS B 1 11 ? -19.162 25.613 1.968 1 96.52 11 LYS B O 1
ATOM 2482 N N . ALA B 1 12 ? -17.649 27.104 1.365 1 96.43 12 ALA B N 1
ATOM 2483 C CA . ALA B 1 12 ? -18.102 27.083 -0.024 1 96.43 12 ALA B CA 1
ATOM 2484 C C . ALA B 1 12 ? -17.853 25.718 -0.661 1 96.43 12 ALA B C 1
ATOM 2486 O O . ALA B 1 12 ? -18.73 25.171 -1.333 1 96.43 12 ALA B O 1
ATOM 2487 N N . LYS B 1 13 ? -16.687 25.2 -0.46 1 96.31 13 LYS B N 1
ATOM 2488 C CA . LYS B 1 13 ? -16.343 23.889 -1.001 1 96.31 13 LYS B CA 1
ATOM 2489 C C . LYS B 1 13 ? -17.244 22.801 -0.424 1 96.31 13 LYS B C 1
ATOM 2491 O O . LYS B 1 13 ? -17.716 21.927 -1.154 1 96.31 13 LYS B O 1
ATOM 2496 N N . LYS B 1 14 ? -17.417 22.852 0.862 1 97.04 14 LYS B N 1
ATOM 2497 C CA . LYS B 1 14 ? -18.27 21.868 1.523 1 97.04 14 LYS B CA 1
ATOM 2498 C C . LYS B 1 14 ? -19.687 21.901 0.958 1 97.04 14 LYS B C 1
ATOM 2500 O O . LYS B 1 14 ? -20.262 20.855 0.651 1 97.04 14 LYS B O 1
ATOM 2505 N N . SER B 1 15 ? -20.238 23.072 0.868 1 95.77 15 SER B N 1
ATOM 2506 C CA . SER B 1 15 ? -21.588 23.215 0.334 1 95.77 15 SER B CA 1
ATOM 2507 C C . SER B 1 15 ? -21.698 22.612 -1.062 1 95.77 15 SER B C 1
ATOM 2509 O O . SER B 1 15 ? -22.665 21.91 -1.367 1 95.77 15 SER B O 1
ATOM 2511 N N . LYS B 1 16 ? -20.731 22.874 -1.818 1 94.76 16 LYS B N 1
ATOM 2512 C CA . LYS B 1 16 ? -20.723 22.35 -3.18 1 94.76 16 LYS B CA 1
ATOM 2513 C C . LYS B 1 16 ? -20.639 20.826 -3.182 1 94.76 16 LYS B C 1
ATOM 2515 O O . LYS B 1 16 ? -21.395 20.158 -3.891 1 94.76 16 LYS B O 1
ATOM 2520 N N . ILE B 1 17 ? -19.755 20.258 -2.398 1 93.46 17 ILE B N 1
ATOM 2521 C CA . ILE B 1 17 ? -19.536 18.817 -2.341 1 93.46 17 ILE B CA 1
ATOM 2522 C C . ILE B 1 17 ? -20.801 18.122 -1.843 1 93.46 17 ILE B C 1
ATOM 2524 O O . ILE B 1 17 ? -21.225 17.111 -2.408 1 93.46 17 ILE B O 1
ATOM 2528 N N . LEU B 1 18 ? -21.381 18.698 -0.836 1 92.83 18 LEU B N 1
ATOM 2529 C CA . LEU B 1 18 ? -22.584 18.098 -0.268 1 92.83 18 LEU B CA 1
ATOM 2530 C C . LEU B 1 18 ? -23.743 18.163 -1.257 1 92.83 18 LEU B C 1
ATOM 2532 O O . LEU B 1 18 ? -24.556 17.239 -1.328 1 92.83 18 LEU B O 1
ATOM 2536 N N . SER B 1 19 ? -23.821 19.21 -2.036 1 90.3 19 SER B N 1
ATOM 2537 C CA . SER B 1 19 ? -24.847 19.328 -3.068 1 90.3 19 SER B CA 1
ATOM 2538 C C . SER B 1 19 ? -24.66 18.275 -4.156 1 90.3 19 SER B C 1
ATOM 2540 O O . SER B 1 19 ? -25.634 17.685 -4.629 1 90.3 19 SER B O 1
ATOM 2542 N N . ASP B 1 20 ? -23.423 18.038 -4.476 1 86.09 20 ASP B N 1
ATOM 2543 C CA . ASP B 1 20 ? -23.112 17.035 -5.489 1 86.09 20 ASP B CA 1
ATOM 2544 C C . ASP B 1 20 ? -23.455 15.631 -4.995 1 86.09 20 ASP B C 1
ATOM 2546 O O . ASP B 1 20 ? -23.913 14.789 -5.771 1 86.09 20 ASP B O 1
ATOM 2550 N N . LEU B 1 21 ? -23.214 15.39 -3.756 1 82.1 21 LEU B N 1
ATOM 2551 C CA . LEU B 1 21 ? -23.488 14.087 -3.161 1 82.1 21 LEU B CA 1
ATOM 2552 C C . LEU B 1 21 ? -24.989 13.832 -3.075 1 82.1 21 LEU B C 1
ATOM 2554 O O . LEU B 1 21 ? -25.436 12.689 -3.188 1 82.1 21 LEU B O 1
ATOM 2558 N N . ALA B 1 22 ? -25.686 14.879 -2.81 1 77.82 22 ALA B N 1
ATOM 2559 C CA . ALA B 1 22 ? -27.136 14.773 -2.671 1 77.82 22 ALA B CA 1
ATOM 2560 C C . ALA B 1 22 ? -27.81 14.646 -4.034 1 77.82 22 ALA B C 1
ATOM 2562 O O . ALA B 1 22 ? -28.942 14.166 -4.132 1 77.82 22 ALA B O 1
ATOM 2563 N N . SER B 1 23 ? -27.113 15.156 -5.026 1 69.83 23 SER B N 1
ATOM 2564 C CA . SER B 1 23 ? -27.721 15.142 -6.352 1 69.83 23 SER B CA 1
ATOM 2565 C C . SER B 1 23 ? -27.723 13.737 -6.945 1 69.83 23 SER B C 1
ATOM 2567 O O . SER B 1 23 ? -26.86 12.92 -6.62 1 69.83 23 SER B O 1
ATOM 2569 N N . ASP B 1 24 ? -28.767 13.053 -7.157 1 59.54 24 ASP B N 1
ATOM 2570 C CA . ASP B 1 24 ? -28.987 11.76 -7.797 1 59.54 24 ASP B CA 1
ATOM 2571 C C . ASP B 1 24 ? -28.071 11.582 -9.006 1 59.54 24 ASP B C 1
ATOM 2573 O O . ASP B 1 24 ? -28.135 10.562 -9.695 1 59.54 24 ASP B O 1
ATOM 2577 N N . GLU B 1 25 ? -27.329 12.592 -9.362 1 51.19 25 GLU B N 1
ATOM 2578 C CA . GLU B 1 25 ? -26.512 12.41 -10.558 1 51.19 25 GLU B CA 1
ATOM 2579 C C . GLU B 1 25 ? -25.272 11.574 -10.258 1 51.19 25 GLU B C 1
ATOM 2581 O O . GLU B 1 25 ? -24.601 11.79 -9.246 1 51.19 25 GLU B O 1
ATOM 2586 N N . PRO B 1 26 ? -25.156 10.376 -10.788 1 47.84 26 PRO B N 1
ATOM 2587 C CA . PRO B 1 26 ? -24.061 9.433 -10.546 1 47.84 26 PRO B CA 1
ATOM 2588 C C . PRO B 1 26 ? -22.695 10.114 -10.501 1 47.84 26 PRO B C 1
ATOM 2590 O O . PRO B 1 26 ? -22.432 11.03 -11.284 1 47.84 26 PRO B O 1
ATOM 2593 N N . ASP B 1 27 ? -22.079 10.291 -9.403 1 48.63 27 ASP B N 1
ATOM 2594 C CA . ASP B 1 27 ? -20.726 10.816 -9.245 1 48.63 27 ASP B CA 1
ATOM 2595 C C . ASP B 1 27 ? -19.821 10.354 -10.385 1 48.63 27 ASP B C 1
ATOM 2597 O O . ASP B 1 27 ? -20.093 9.339 -11.028 1 48.63 27 ASP B O 1
ATOM 2601 N N . ALA B 1 28 ? -18.956 11.217 -10.856 1 41.65 28 ALA B N 1
ATOM 2602 C CA . ALA B 1 28 ? -18.022 10.977 -11.953 1 41.65 28 ALA B CA 1
ATOM 2603 C C . ALA B 1 28 ? -17.303 9.642 -11.778 1 41.65 28 ALA B C 1
ATOM 2605 O O . ALA B 1 28 ? -16.473 9.263 -12.608 1 41.65 28 ALA B O 1
ATOM 2606 N N . SER B 1 29 ? -17.122 9.048 -10.525 1 43.63 29 SER B N 1
ATOM 2607 C CA . SER B 1 29 ? -16.476 7.742 -10.438 1 43.63 29 SER B CA 1
ATOM 2608 C C . SER B 1 29 ? -17.37 6.644 -11.005 1 43.63 29 SER B C 1
ATOM 2610 O O . SER B 1 29 ? -18.597 6.75 -10.959 1 43.63 29 SER B O 1
ATOM 2612 N N . PRO B 1 30 ? -17.002 6.027 -11.973 1 39.32 30 PRO B N 1
ATOM 2613 C CA . PRO B 1 30 ? -17.837 4.975 -12.557 1 39.32 30 PRO B CA 1
ATOM 2614 C C . PRO B 1 30 ? -18.82 4.377 -11.553 1 39.32 30 PRO B C 1
ATOM 2616 O O . PRO B 1 30 ? -19.861 3.845 -11.946 1 39.32 30 PRO B O 1
ATOM 2619 N N . LYS B 1 31 ? -18.391 3.857 -10.473 1 43.13 31 LYS B N 1
ATOM 2620 C CA . LYS B 1 31 ? -19.314 3.082 -9.648 1 43.13 31 LYS B CA 1
ATOM 2621 C C . LYS B 1 31 ? -20.195 3.996 -8.801 1 43.13 31 LYS B C 1
ATOM 2623 O O . LYS B 1 31 ? -19.695 4.728 -7.944 1 43.13 31 LYS B O 1
ATOM 2628 N N . GLY B 1 32 ? -20.766 5.104 -9.276 1 43.57 32 GLY B N 1
ATOM 2629 C CA . GLY B 1 32 ? -21.775 6.057 -8.844 1 43.57 32 GLY B CA 1
ATOM 2630 C C . GLY B 1 32 ? -22.191 5.872 -7.397 1 43.57 32 GLY B C 1
ATOM 2631 O O . GLY B 1 32 ? -22.896 6.713 -6.836 1 43.57 32 GLY B O 1
ATOM 2632 N N . SER B 1 33 ? -22.531 4.671 -6.924 1 50.61 33 SER B N 1
ATOM 2633 C CA . SER B 1 33 ? -23.254 4.542 -5.663 1 50.61 33 SER B CA 1
ATOM 2634 C C . SER B 1 33 ? -22.3 4.557 -4.474 1 50.61 33 SER B C 1
ATOM 2636 O O . SER B 1 33 ? -21.168 4.078 -4.573 1 50.61 33 SER B O 1
ATOM 2638 N N . VAL B 1 34 ? -22.482 5.504 -3.54 1 55.59 34 VAL B N 1
ATOM 2639 C CA . VAL B 1 34 ? -21.79 5.531 -2.256 1 55.59 34 VAL B CA 1
ATOM 2640 C C . VAL B 1 34 ? -21.643 4.11 -1.718 1 55.59 34 VAL B C 1
ATOM 2642 O O . VAL B 1 34 ? -22.598 3.329 -1.742 1 55.59 34 VAL B O 1
ATOM 2645 N N . ASP B 1 35 ? -20.314 3.616 -1.465 1 74.21 35 ASP B N 1
ATOM 2646 C CA . ASP B 1 35 ? -19.976 2.337 -0.847 1 74.21 35 ASP B CA 1
ATOM 2647 C C . ASP B 1 35 ? -20.799 2.104 0.418 1 74.21 35 ASP B C 1
ATOM 2649 O O . ASP B 1 35 ? -20.619 2.802 1.419 1 74.21 35 ASP B O 1
ATOM 2653 N N . THR B 1 36 ? -21.875 1.326 0.431 1 81.18 36 THR B N 1
ATOM 2654 C CA . THR B 1 36 ? -22.834 1.085 1.504 1 81.18 36 THR B CA 1
ATOM 2655 C C . THR B 1 36 ? -22.113 0.749 2.807 1 81.18 36 THR B C 1
ATOM 2657 O O . THR B 1 36 ? -22.602 1.07 3.892 1 81.18 36 THR B O 1
ATOM 2660 N N . HIS B 1 37 ? -20.95 0.326 2.775 1 88.94 37 HIS B N 1
ATOM 2661 C CA . HIS B 1 37 ? -20.271 -0.167 3.968 1 88.94 37 HIS B CA 1
ATOM 2662 C C . HIS B 1 37 ? -19.65 0.978 4.761 1 88.94 37 HIS B C 1
ATOM 2664 O O . HIS B 1 37 ? -19.296 0.809 5.93 1 88.94 37 HIS B O 1
ATOM 2670 N N . ILE B 1 38 ? -19.581 2.185 4.132 1 93.21 38 ILE B N 1
ATOM 2671 C CA . ILE B 1 38 ? -18.979 3.269 4.899 1 93.21 38 ILE B CA 1
ATOM 2672 C C . ILE B 1 38 ? -19.914 4.476 4.908 1 93.21 38 ILE B C 1
ATOM 2674 O O . ILE B 1 38 ? -19.486 5.599 5.189 1 93.21 38 ILE B O 1
ATOM 2678 N N . LEU B 1 39 ? -21.153 4.276 4.556 1 92.89 39 LEU B N 1
ATOM 2679 C CA . LEU B 1 39 ? -22.131 5.359 4.518 1 92.89 39 LEU B CA 1
ATOM 2680 C C . LEU B 1 39 ? -22.271 6.013 5.889 1 92.89 39 LEU B C 1
ATOM 2682 O O . LEU B 1 39 ? -22.303 7.241 5.994 1 92.89 39 LEU B O 1
ATOM 2686 N N . SER B 1 40 ? -22.377 5.208 6.932 1 94.66 40 SER B N 1
ATOM 2687 C CA . SER B 1 40 ? -22.514 5.746 8.282 1 94.66 40 SER B CA 1
ATOM 2688 C C . SER B 1 40 ? -21.311 6.603 8.661 1 94.66 40 SER B C 1
ATOM 2690 O O . SER B 1 40 ? -21.459 7.63 9.326 1 94.66 40 SER B O 1
ATOM 2692 N N . LEU B 1 41 ? -20.178 6.178 8.277 1 96.19 41 LEU B N 1
ATOM 2693 C CA . LEU B 1 41 ? -18.962 6.935 8.556 1 96.19 41 LEU B CA 1
ATOM 2694 C C . LEU B 1 41 ? -18.963 8.262 7.805 1 96.19 41 LEU B C 1
ATOM 2696 O O . LEU B 1 41 ? -18.637 9.304 8.377 1 96.19 41 LEU B O 1
ATOM 2700 N N . ILE B 1 42 ? -19.344 8.215 6.55 1 95.01 42 ILE B N 1
ATOM 2701 C CA . ILE B 1 42 ? -19.414 9.41 5.716 1 95.01 42 ILE B CA 1
ATOM 2702 C C . ILE B 1 42 ? -20.41 10.4 6.316 1 95.01 42 ILE B C 1
ATOM 2704 O O . ILE B 1 42 ? -20.12 11.593 6.423 1 95.01 42 ILE B O 1
ATOM 2708 N N . GLU B 1 43 ? -21.502 9.886 6.746 1 94 43 GLU B N 1
ATOM 2709 C CA . GLU B 1 43 ? -22.525 10.735 7.347 1 94 43 GLU B CA 1
ATOM 2710 C C . GLU B 1 43 ? -22.031 11.357 8.65 1 94 43 GLU B C 1
ATOM 2712 O O . GLU B 1 43 ? -22.246 12.545 8.898 1 94 43 GLU B O 1
ATOM 2717 N N . LEU B 1 44 ? -21.413 10.582 9.431 1 96.11 44 LEU B N 1
ATOM 2718 C CA . LEU B 1 44 ? -20.852 11.067 10.686 1 96.11 44 LEU B CA 1
ATOM 2719 C C . LEU B 1 44 ? -19.878 12.215 10.439 1 96.11 44 LEU B C 1
ATOM 2721 O O . LEU B 1 44 ? -19.968 13.261 11.085 1 96.11 44 LEU B O 1
ATOM 2725 N N . LEU B 1 45 ? -19.037 12.071 9.483 1 96.94 45 LEU B N 1
ATOM 2726 C CA . LEU B 1 45 ? -18.02 13.07 9.175 1 96.94 45 LEU B CA 1
ATOM 2727 C C . LEU B 1 45 ? -18.654 14.332 8.599 1 96.94 45 LEU B C 1
ATOM 2729 O O . LEU B 1 45 ? -18.328 15.444 9.021 1 96.94 45 LEU B O 1
ATOM 2733 N N . ASN B 1 46 ? -19.547 14.138 7.719 1 95.37 46 ASN B N 1
ATOM 2734 C CA . ASN B 1 46 ? -20.13 15.265 6.998 1 95.37 46 ASN B CA 1
ATOM 2735 C C . ASN B 1 46 ? -21.073 16.072 7.887 1 95.37 46 ASN B C 1
ATOM 2737 O O . ASN B 1 46 ? -21.455 17.19 7.539 1 95.37 46 ASN B O 1
ATOM 2741 N N . GLN B 1 47 ? -21.419 15.568 9.018 1 94.77 47 GLN B N 1
ATOM 2742 C CA . GLN B 1 47 ? -22.25 16.289 9.977 1 94.77 47 GLN B CA 1
ATOM 2743 C C . GLN B 1 47 ? -21.437 17.339 10.729 1 94.77 47 GLN B C 1
ATOM 2745 O O . GLN B 1 47 ? -21.997 18.298 11.266 1 94.77 47 GLN B O 1
ATOM 2750 N N . HIS B 1 48 ? -20.215 17.175 10.806 1 95.37 48 HIS B N 1
ATOM 2751 C CA . HIS B 1 48 ? -19.346 18.142 11.467 1 95.37 48 HIS B CA 1
ATOM 2752 C C . HIS B 1 48 ? -19.138 19.378 10.598 1 95.37 48 HIS B C 1
ATOM 2754 O O . HIS B 1 48 ? -18.892 19.263 9.396 1 95.37 48 HIS B O 1
ATOM 2760 N N . ASP B 1 49 ? -19.13 20.551 11.147 1 95.22 49 ASP B N 1
ATOM 2761 C CA . ASP B 1 49 ? -19.07 21.806 10.403 1 95.22 49 ASP B CA 1
ATOM 2762 C C . ASP B 1 49 ? -17.728 21.958 9.691 1 95.22 49 ASP B C 1
ATOM 2764 O O . ASP B 1 49 ? -17.658 22.539 8.606 1 95.22 49 ASP B O 1
ATOM 2768 N N . GLY B 1 50 ? -16.692 21.418 10.26 1 97.2 50 GLY B N 1
ATOM 2769 C CA . GLY B 1 50 ? -15.356 21.659 9.739 1 97.2 50 GLY B CA 1
ATOM 2770 C C . GLY B 1 50 ? -14.807 20.492 8.941 1 97.2 50 GLY B C 1
ATOM 2771 O O . GLY B 1 50 ? -13.602 20.415 8.692 1 97.2 50 GLY B O 1
ATOM 2772 N N . ILE B 1 51 ? -15.712 19.516 8.518 1 97.82 51 ILE B N 1
ATOM 2773 C CA . ILE B 1 51 ? -15.259 18.301 7.85 1 97.82 51 ILE B CA 1
ATOM 2774 C C . ILE B 1 51 ? -16.179 17.986 6.672 1 97.82 51 ILE B C 1
ATOM 2776 O O . ILE B 1 51 ? -17.396 18.161 6.764 1 97.82 51 ILE B O 1
ATOM 2780 N N . VAL B 1 52 ? -15.577 17.565 5.539 1 97.89 52 VAL B N 1
ATOM 2781 C CA . VAL B 1 52 ? -16.389 17.031 4.45 1 97.89 52 VAL B CA 1
ATOM 2782 C C . VAL B 1 52 ? -15.599 15.971 3.687 1 97.89 52 VAL B C 1
ATOM 2784 O O . VAL B 1 52 ? -14.405 16.143 3.429 1 97.89 52 VAL B O 1
ATOM 2787 N N . THR B 1 53 ? -16.244 14.851 3.398 1 96.81 53 THR B N 1
ATOM 2788 C CA . THR B 1 53 ? -15.6 13.782 2.643 1 96.81 53 THR B CA 1
ATOM 2789 C C . THR B 1 53 ? -15.562 14.117 1.155 1 96.81 53 THR B C 1
ATOM 2791 O O . THR B 1 53 ? -16.552 14.593 0.595 1 96.81 53 THR B O 1
ATOM 2794 N N . THR B 1 54 ? -14.392 13.95 0.481 1 95.58 54 THR B N 1
ATOM 2795 C CA . THR B 1 54 ? -14.261 14.294 -0.931 1 95.58 54 THR B CA 1
ATOM 2796 C C . THR B 1 54 ? -14.182 13.035 -1.789 1 95.58 54 THR B C 1
ATOM 2798 O O . THR B 1 54 ? -14.551 13.055 -2.966 1 95.58 54 THR B O 1
ATOM 2801 N N . SER B 1 55 ? -13.587 11.941 -1.303 1 93.39 55 SER B N 1
ATOM 2802 C CA . SER B 1 55 ? -13.493 10.653 -1.983 1 93.39 55 SER B CA 1
ATOM 2803 C C . SER B 1 55 ? -13.474 9.5 -0.985 1 93.39 55 SER B C 1
ATOM 2805 O O . SER B 1 55 ? -12.949 9.639 0.122 1 93.39 55 SER B O 1
ATOM 2807 N N . SER B 1 56 ? -14.128 8.458 -1.392 1 93.85 56 SER B N 1
ATOM 2808 C CA . SER B 1 56 ? -14.201 7.334 -0.464 1 93.85 56 SER B CA 1
ATOM 2809 C C . SER B 1 56 ? -14.318 6.009 -1.21 1 93.85 56 SER B C 1
ATOM 2811 O O . SER B 1 56 ? -14.879 5.955 -2.306 1 93.85 56 SER B O 1
ATOM 2813 N N . CYS B 1 57 ? -13.717 4.978 -0.677 1 94.48 57 CYS B N 1
ATOM 2814 C CA . CYS B 1 57 ? -13.844 3.578 -1.069 1 94.48 57 CYS B CA 1
ATOM 2815 C C . CYS B 1 57 ? -13.819 2.666 0.152 1 94.48 57 CYS B C 1
ATOM 2817 O O . CYS B 1 57 ? -12.902 2.744 0.972 1 94.48 57 CYS B O 1
ATOM 2819 N N . SER B 1 58 ? -14.76 1.828 0.327 1 95.53 58 SER B N 1
ATOM 2820 C CA . SER B 1 58 ? -14.849 0.993 1.52 1 95.53 58 SER B CA 1
ATOM 2821 C C . SER B 1 58 ? -13.901 -0.198 1.434 1 95.53 58 SER B C 1
ATOM 2823 O O . SER B 1 58 ? -13.734 -0.937 2.406 1 95.53 58 SER B O 1
ATOM 2825 N N . GLY B 1 59 ? -13.29 -0.371 0.361 1 96.43 59 GLY B N 1
ATOM 2826 C CA . GLY B 1 59 ? -12.483 -1.537 0.036 1 96.43 59 GLY B CA 1
ATOM 2827 C C . GLY B 1 59 ? -12.992 -2.296 -1.175 1 96.43 59 GLY B C 1
ATOM 2828 O O . GLY B 1 59 ? -14.179 -2.232 -1.5 1 96.43 59 GLY B O 1
ATOM 2829 N N . ARG B 1 60 ? -12.068 -3.014 -1.809 1 96.25 60 ARG B N 1
ATOM 2830 C CA . ARG B 1 60 ? -12.531 -3.729 -2.994 1 96.25 60 ARG B CA 1
ATOM 2831 C C . ARG B 1 60 ? -11.586 -4.873 -3.348 1 96.25 60 ARG B C 1
ATOM 2833 O O . ARG B 1 60 ? -10.397 -4.824 -3.028 1 96.25 60 ARG B O 1
ATOM 2840 N N . ILE B 1 61 ? -12.18 -5.908 -3.954 1 96.96 61 ILE B N 1
ATOM 2841 C CA . ILE B 1 61 ? -11.468 -6.951 -4.685 1 96.96 61 ILE B CA 1
ATOM 2842 C C . ILE B 1 61 ? -11.486 -6.638 -6.179 1 96.96 61 ILE B C 1
ATOM 2844 O O . ILE B 1 61 ? -12.529 -6.281 -6.732 1 96.96 61 ILE B O 1
ATOM 2848 N N . SER B 1 62 ? -10.363 -6.732 -6.847 1 97.23 62 SER B N 1
ATOM 2849 C CA . SER B 1 62 ? -10.36 -6.44 -8.276 1 97.23 62 SER B CA 1
ATOM 2850 C C . SER B 1 62 ? -9.386 -7.345 -9.024 1 97.23 62 SER B C 1
ATOM 2852 O O . SER B 1 62 ? -8.432 -7.858 -8.436 1 97.23 62 SER B O 1
ATOM 2854 N N . VAL B 1 63 ? -9.675 -7.665 -10.232 1 98.01 63 VAL B N 1
ATOM 2855 C CA . VAL B 1 63 ? -8.774 -8.266 -11.21 1 98.01 63 VAL B CA 1
ATOM 2856 C C . VAL B 1 63 ? -8.535 -7.291 -12.36 1 98.01 63 VAL B C 1
ATOM 2858 O O . VAL B 1 63 ? -9.485 -6.774 -12.952 1 98.01 63 VAL B O 1
ATOM 2861 N N . PHE B 1 64 ? -7.262 -7.026 -12.565 1 96.77 64 PHE B N 1
ATOM 2862 C CA . PHE B 1 64 ? -6.9 -5.975 -13.509 1 96.77 64 PHE B CA 1
ATOM 2863 C C . PHE B 1 64 ? -5.89 -6.488 -14.529 1 96.77 64 PHE B C 1
ATOM 2865 O O . PHE B 1 64 ? -4.905 -7.134 -14.166 1 96.77 64 PHE B O 1
ATOM 2872 N N . LEU B 1 65 ? -6.14 -6.22 -15.821 1 95.79 65 LEU B N 1
ATOM 2873 C CA . LEU B 1 65 ? -5.195 -6.45 -16.909 1 95.79 65 LEU B CA 1
ATOM 2874 C C . LEU B 1 65 ? -4.386 -5.19 -17.202 1 95.79 65 LEU B C 1
ATOM 2876 O O . LEU B 1 65 ? -4.951 -4.155 -17.561 1 95.79 65 LEU B O 1
ATOM 2880 N N . GLU B 1 66 ? -3.112 -5.332 -17.068 1 92.42 66 GLU B N 1
ATOM 2881 C CA . GLU B 1 66 ? -2.233 -4.191 -17.309 1 92.42 66 GLU B CA 1
ATOM 2882 C C . GLU B 1 66 ? -2.314 -3.729 -18.761 1 92.42 66 GLU B C 1
ATOM 2884 O O . GLU B 1 66 ? -2.606 -4.525 -19.656 1 92.42 66 GLU B O 1
ATOM 2889 N N . GLY B 1 67 ? -2.033 -2.428 -18.845 1 87.99 67 GLY B N 1
ATOM 2890 C CA . GLY B 1 67 ? -1.894 -1.905 -20.195 1 87.99 67 GLY B CA 1
ATOM 2891 C C . GLY B 1 67 ? -0.51 -2.12 -20.778 1 87.99 67 GLY B C 1
ATOM 2892 O O . GLY B 1 67 ? 0.379 -2.643 -20.104 1 87.99 67 GLY B O 1
ATOM 2893 N N . ARG B 1 68 ? -0.341 -1.757 -22 1 79.82 68 ARG B N 1
ATOM 2894 C CA . ARG B 1 68 ? 0.963 -1.831 -22.65 1 79.82 68 ARG B CA 1
ATOM 2895 C C . ARG B 1 68 ? 1.902 -0.754 -22.118 1 79.82 68 ARG B C 1
ATOM 2897 O O . ARG B 1 68 ? 1.476 0.373 -21.856 1 79.82 68 ARG B O 1
ATOM 2904 N N . LYS B 1 69 ? 3.061 -1.172 -21.73 1 69.2 69 LYS B N 1
ATOM 2905 C CA . LYS B 1 69 ? 4.028 -0.249 -21.142 1 69.2 69 LYS B CA 1
ATOM 2906 C C . LYS B 1 69 ? 4.64 0.657 -22.207 1 69.2 69 LYS B C 1
ATOM 2908 O O . LYS B 1 69 ? 4.815 0.244 -23.355 1 69.2 69 LYS B O 1
ATOM 2913 N N . GLU B 1 70 ? 4.671 2.004 -22.056 1 54.67 70 GLU B N 1
ATOM 2914 C CA . GLU B 1 70 ? 5.302 2.935 -22.987 1 54.67 70 GLU B CA 1
ATOM 2915 C C . GLU B 1 70 ? 6.788 2.631 -23.15 1 54.67 70 GLU B C 1
ATOM 2917 O O . GLU B 1 70 ? 7.461 2.261 -22.185 1 54.67 70 GLU B O 1
ATOM 2922 N N . ALA B 1 71 ? 7.328 2.273 -24.269 1 43.69 71 ALA B N 1
ATOM 2923 C CA . ALA B 1 71 ? 8.759 2.274 -24.565 1 43.69 71 ALA B CA 1
ATOM 2924 C C . ALA B 1 71 ? 9.432 3.527 -24.011 1 43.69 71 ALA B C 1
ATOM 2926 O O . ALA B 1 71 ? 8.969 4.645 -24.249 1 43.69 71 ALA B O 1
ATOM 2927 N N . GLN B 1 72 ? 10.105 3.507 -22.952 1 40.6 72 GLN B N 1
ATOM 2928 C CA . GLN B 1 72 ? 10.986 4.604 -22.567 1 40.6 72 GLN B CA 1
ATOM 2929 C C . GLN B 1 72 ? 11.826 5.076 -23.751 1 40.6 72 GLN B C 1
ATOM 2931 O O . GLN B 1 72 ? 12.907 4.54 -24.004 1 40.6 72 GLN B O 1
ATOM 2936 N N . ASP B 1 73 ? 11.571 5.064 -24.947 1 33.26 73 ASP B N 1
ATOM 2937 C CA . ASP B 1 73 ? 12.516 5.679 -25.874 1 33.26 73 ASP B CA 1
ATOM 2938 C C . ASP B 1 73 ? 12.964 7.05 -25.372 1 33.26 73 ASP B C 1
ATOM 2940 O O . ASP B 1 73 ? 12.133 7.911 -25.077 1 33.26 73 ASP B O 1
ATOM 2944 N N . ALA B 1 74 ? 14.321 7.149 -24.983 1 34.47 74 ALA B N 1
ATOM 2945 C CA . ALA B 1 74 ? 15.142 8.33 -24.73 1 34.47 74 ALA B CA 1
ATOM 2946 C C . ALA B 1 74 ? 14.821 9.444 -25.722 1 34.47 74 ALA B C 1
ATOM 2948 O O . ALA B 1 74 ? 15.055 10.622 -25.44 1 34.47 74 ALA B O 1
ATOM 2949 N N . SER B 1 75 ? 14.872 9.055 -27.069 1 31.62 75 SER B N 1
ATOM 2950 C CA . SER B 1 75 ? 15.149 10.081 -28.068 1 31.62 75 SER B CA 1
ATOM 2951 C C . SER B 1 75 ? 13.929 10.966 -28.305 1 31.62 75 SER B C 1
ATOM 2953 O O . SER B 1 75 ? 13.631 11.33 -29.444 1 31.62 75 SER B O 1
ATOM 2955 N N . LYS B 1 76 ? 12.978 11.04 -27.56 1 33.58 76 LYS B N 1
ATOM 2956 C CA . LYS B 1 76 ? 12.18 12.162 -28.044 1 33.58 76 LYS B CA 1
ATOM 2957 C C . LYS B 1 76 ? 12.991 13.454 -28.044 1 33.58 76 LYS B C 1
ATOM 2959 O O . LYS B 1 76 ? 13.373 13.954 -26.984 1 33.58 76 LYS B O 1
ATOM 2964 N N . SER B 1 77 ? 13.785 13.664 -29.073 1 29.94 77 SER B N 1
ATOM 2965 C CA . SER B 1 77 ? 14.278 14.971 -29.496 1 29.94 77 SER B CA 1
ATOM 2966 C C . SER B 1 77 ? 13.19 16.034 -29.39 1 29.94 77 SER B C 1
ATOM 2968 O O . SER B 1 77 ? 12.018 15.758 -29.656 1 29.94 77 SER B O 1
ATOM 2970 N N . CYS B 1 78 ? 13.297 17.025 -28.548 1 29.24 78 CYS B N 1
ATOM 2971 C CA . CYS B 1 78 ? 12.616 18.312 -28.458 1 29.24 78 CYS B CA 1
ATOM 2972 C C . CYS B 1 78 ? 12.414 18.919 -29.841 1 29.24 78 CYS B C 1
ATOM 2974 O O . CYS B 1 78 ? 12.982 19.967 -30.153 1 29.24 78 CYS B O 1
ATOM 2976 N N . ASP B 1 79 ? 12.438 18.15 -30.942 1 30.52 79 ASP B N 1
ATOM 2977 C CA . ASP B 1 79 ? 12.146 19.018 -32.079 1 30.52 79 ASP B CA 1
ATOM 2978 C C . ASP B 1 79 ? 10.746 19.617 -31.967 1 30.52 79 ASP B C 1
ATOM 2980 O O . ASP B 1 79 ? 9.764 18.889 -31.81 1 30.52 79 ASP B O 1
ATOM 2984 N N . PRO B 1 80 ? 10.525 21.037 -31.627 1 30.32 80 PRO B N 1
ATOM 2985 C CA . PRO B 1 80 ? 9.32 21.859 -31.502 1 30.32 80 PRO B CA 1
ATOM 2986 C C . PRO B 1 80 ? 8.283 21.555 -32.581 1 30.32 80 PRO B C 1
ATOM 2988 O O . PRO B 1 80 ? 7.084 21.739 -32.36 1 30.32 80 PRO B O 1
ATOM 2991 N N . ASP B 1 81 ? 8.686 21.601 -33.932 1 30.66 81 ASP B N 1
ATOM 2992 C CA . ASP B 1 81 ? 7.812 21.773 -35.088 1 30.66 81 ASP B CA 1
ATOM 2993 C C . ASP B 1 81 ? 7.001 20.507 -35.356 1 30.66 81 ASP B C 1
ATOM 2995 O O . ASP B 1 81 ? 6.135 20.493 -36.234 1 30.66 81 ASP B O 1
ATOM 2999 N N . SER B 1 82 ? 7.697 19.361 -35.369 1 28.62 82 SER B N 1
ATOM 3000 C CA . SER B 1 82 ? 6.86 18.343 -35.994 1 28.62 82 SER B CA 1
ATOM 3001 C C . SER B 1 82 ? 5.686 17.964 -35.097 1 28.62 82 SER B C 1
ATOM 3003 O O . SER B 1 82 ? 5.862 17.741 -33.897 1 28.62 82 SER B O 1
ATOM 3005 N N . ALA B 1 83 ? 4.465 18.375 -35.409 1 28.77 83 ALA B N 1
ATOM 3006 C CA . ALA B 1 83 ? 3.101 18.036 -35.012 1 28.77 83 ALA B CA 1
ATOM 3007 C C . ALA B 1 83 ? 2.979 16.551 -34.682 1 28.77 83 ALA B C 1
ATOM 3009 O O . ALA B 1 83 ? 2.265 15.813 -35.364 1 28.77 83 ALA B O 1
ATOM 3010 N N . GLU B 1 84 ? 4.194 15.861 -34.555 1 29.54 84 GLU B N 1
ATOM 3011 C CA . GLU B 1 84 ? 3.932 14.429 -34.45 1 29.54 84 GLU B CA 1
ATOM 3012 C C . GLU B 1 84 ? 2.861 14.139 -33.402 1 29.54 84 GLU B C 1
ATOM 3014 O O . GLU B 1 84 ? 2.656 14.933 -32.481 1 29.54 84 GLU B O 1
ATOM 3019 N N . GLU B 1 85 ? 2.058 13.119 -33.775 1 30.71 85 GLU B N 1
ATOM 3020 C CA . GLU B 1 85 ? 0.867 12.557 -33.145 1 30.71 85 GLU B CA 1
ATOM 3021 C C . GLU B 1 85 ? 1.071 12.374 -31.644 1 30.71 85 GLU B C 1
ATOM 3023 O O . GLU B 1 85 ? 2.177 12.062 -31.196 1 30.71 85 GLU B O 1
ATOM 3028 N N . PRO B 1 86 ? 0.313 13.102 -30.87 1 30.61 86 PRO B N 1
ATOM 3029 C CA . PRO B 1 86 ? 0.28 12.958 -29.413 1 30.61 86 PRO B CA 1
ATOM 3030 C C . PRO B 1 86 ? 0.62 11.543 -28.952 1 30.61 86 PRO B C 1
ATOM 3032 O O . PRO B 1 86 ? 0.101 10.569 -29.503 1 30.61 86 PRO B O 1
ATOM 3035 N N . LEU B 1 87 ? 1.874 11.169 -28.872 1 32.13 87 LEU B N 1
ATOM 3036 C CA . LEU B 1 87 ? 2.286 9.896 -28.291 1 32.13 87 LEU B CA 1
ATOM 3037 C C . LEU B 1 87 ? 1.19 9.327 -27.397 1 32.13 87 LEU B C 1
ATOM 3039 O O . LEU B 1 87 ? 0.776 9.97 -26.429 1 32.13 87 LEU B O 1
ATOM 3043 N N . ASP B 1 88 ? 0.363 8.527 -27.833 1 33.47 88 ASP B N 1
ATOM 3044 C CA . ASP B 1 88 ? -0.752 7.73 -27.331 1 33.47 88 ASP B CA 1
ATOM 3045 C C . ASP B 1 88 ? -0.513 7.302 -25.885 1 33.47 88 ASP B C 1
ATOM 3047 O O . ASP B 1 88 ? 0.625 7.302 -25.412 1 33.47 88 ASP B O 1
ATOM 3051 N N . ASN B 1 89 ? -1.667 6.687 -25.133 1 38.05 89 ASN B N 1
ATOM 3052 C CA . ASN B 1 89 ? -2.213 6.318 -23.831 1 38.05 89 ASN B CA 1
ATOM 3053 C C . ASN B 1 89 ? -1.319 5.312 -23.113 1 38.05 89 ASN B C 1
ATOM 3055 O O . ASN B 1 89 ? -1.606 4.114 -23.107 1 38.05 89 ASN B O 1
ATOM 3059 N N . LEU B 1 90 ? -0.145 5.354 -23.264 1 39.73 90 LEU B N 1
ATOM 3060 C CA . LEU B 1 90 ? 0.713 4.395 -22.577 1 39.73 90 LEU B CA 1
ATOM 3061 C C . LEU B 1 90 ? 0.591 4.543 -21.064 1 39.73 90 LEU B C 1
ATOM 3063 O O . LEU B 1 90 ? 0.477 5.659 -20.552 1 39.73 90 LEU B O 1
ATOM 3067 N N . ALA B 1 91 ? 0.208 3.492 -20.465 1 42.83 91 ALA B N 1
ATOM 3068 C CA . ALA B 1 91 ? -0.051 3.45 -19.028 1 42.83 91 ALA B CA 1
ATOM 3069 C C . ALA B 1 91 ? 1.251 3.521 -18.235 1 42.83 91 ALA B C 1
ATOM 3071 O O . ALA B 1 91 ? 2.274 2.978 -18.659 1 42.83 91 ALA B O 1
ATOM 3072 N N . ALA B 1 92 ? 1.389 4.312 -17.444 1 43.55 92 ALA B N 1
ATOM 3073 C CA . ALA B 1 92 ? 2.428 4.239 -16.42 1 43.55 92 ALA B CA 1
ATOM 3074 C C . ALA B 1 92 ? 2.503 2.84 -15.814 1 43.55 92 ALA B C 1
ATOM 3076 O O . ALA B 1 92 ? 1.545 2.068 -15.899 1 43.55 92 ALA B O 1
ATOM 3077 N N . ILE B 1 93 ? 3.735 2.357 -15.609 1 41.56 93 ILE B N 1
ATOM 3078 C CA . ILE B 1 93 ? 3.92 1.046 -14.997 1 41.56 93 ILE B CA 1
ATOM 3079 C C . ILE B 1 93 ? 2.803 0.786 -13.988 1 41.56 93 ILE B C 1
ATOM 3081 O O . ILE B 1 93 ? 2.617 1.559 -13.046 1 41.56 93 ILE B O 1
ATOM 3085 N N . GLY B 1 94 ? 1.894 -0.085 -14.249 1 44.68 94 GLY B N 1
ATOM 3086 C CA . GLY B 1 94 ? 0.783 -0.5 -13.409 1 44.68 94 GLY B CA 1
ATOM 3087 C C . GLY B 1 94 ? -0.499 0.258 -13.697 1 44.68 94 GLY B C 1
ATOM 3088 O O . GLY B 1 94 ? -1.511 0.058 -13.021 1 44.68 94 GLY B O 1
ATOM 3089 N N . GLY B 1 95 ? -0.45 1.264 -14.569 1 48.85 95 GLY B N 1
ATOM 3090 C CA . GLY B 1 95 ? -1.596 2.142 -14.741 1 48.85 95 GLY B CA 1
ATOM 3091 C C . GLY B 1 95 ? -2.531 1.692 -15.848 1 48.85 95 GLY B C 1
ATOM 3092 O O . GLY B 1 95 ? -2.245 0.723 -16.554 1 48.85 95 GLY B O 1
ATOM 3093 N N . LYS B 1 96 ? -3.833 2.228 -15.769 1 53.11 96 LYS B N 1
ATOM 3094 C CA . LYS B 1 96 ? -4.947 1.921 -16.661 1 53.11 96 LYS B CA 1
ATOM 3095 C C . LYS B 1 96 ? -4.685 2.447 -18.069 1 53.11 96 LYS B C 1
ATOM 3097 O O . LYS B 1 96 ? -5.514 2.276 -18.965 1 53.11 96 LYS B O 1
ATOM 3102 N N . GLY B 1 97 ? -3.481 3.07 -18.307 1 54.9 97 GLY B N 1
ATOM 3103 C CA . GLY B 1 97 ? -3.275 3.562 -19.66 1 54.9 97 GLY B CA 1
ATOM 3104 C C . GLY B 1 97 ? -2.819 2.483 -20.624 1 54.9 97 GLY B C 1
ATOM 3105 O O . GLY B 1 97 ? -2.473 1.376 -20.207 1 54.9 97 GLY B O 1
ATOM 3106 N N . GLY B 1 98 ? -2.965 2.543 -21.941 1 64.08 98 GLY B N 1
ATOM 3107 C CA . GLY B 1 98 ? -2.44 1.675 -22.982 1 64.08 98 GLY B CA 1
ATOM 3108 C C . GLY B 1 98 ? -3.26 0.414 -23.178 1 64.08 98 GLY B C 1
ATOM 3109 O O . GLY B 1 98 ? -2.716 -0.642 -23.509 1 64.08 98 GLY B O 1
ATOM 3110 N N . GLY B 1 99 ? -4.541 0.339 -22.765 1 76.4 99 GLY B N 1
ATOM 3111 C CA . GLY B 1 99 ? -5.402 -0.821 -22.935 1 76.4 99 GLY B CA 1
ATOM 3112 C C . GLY B 1 99 ? -5.598 -1.612 -21.656 1 76.4 99 GLY B C 1
ATOM 3113 O O . GLY B 1 99 ? -6.134 -2.722 -21.682 1 76.4 99 GLY B O 1
ATOM 3114 N N . GLY B 1 100 ? -5.134 -1.116 -20.619 1 87.78 100 GLY B N 1
ATOM 3115 C CA . GLY B 1 100 ? -5.442 -1.736 -19.341 1 87.78 100 GLY B CA 1
ATOM 3116 C C . GLY B 1 100 ? -6.914 -1.669 -18.983 1 87.78 100 GLY B C 1
ATOM 3117 O O . GLY B 1 100 ? -7.615 -0.739 -19.389 1 87.78 100 GLY B O 1
ATOM 3118 N N . ARG B 1 101 ? -7.431 -2.731 -18.328 1 91.46 101 ARG B N 1
ATOM 3119 C CA . ARG B 1 101 ? -8.846 -2.7 -17.969 1 91.46 101 ARG B CA 1
ATOM 3120 C C . ARG B 1 101 ? -9.122 -3.582 -16.756 1 91.46 101 ARG B C 1
ATOM 3122 O O . ARG B 1 101 ? -8.431 -4.58 -16.537 1 91.46 101 ARG B O 1
ATOM 3129 N N . TRP B 1 102 ? -10.15 -3.249 -16.134 1 94.69 102 TRP B N 1
ATOM 3130 C CA . TRP B 1 102 ? -10.657 -4.04 -15.016 1 94.69 102 TRP B CA 1
ATOM 3131 C C . TRP B 1 102 ? -11.412 -5.267 -15.516 1 94.69 102 TRP B C 1
ATOM 3133 O O . TRP B 1 102 ? -12.288 -5.157 -16.377 1 94.69 102 TRP B O 1
ATOM 3143 N N . LEU B 1 103 ? -11.072 -6.367 -15.027 1 97.23 103 LEU B N 1
ATOM 3144 C CA . LEU B 1 103 ? -11.775 -7.597 -15.374 1 97.23 103 LEU B CA 1
ATOM 3145 C C . LEU B 1 103 ? -12.838 -7.928 -14.332 1 97.23 103 LEU B C 1
ATOM 3147 O O . LEU B 1 103 ? -13.853 -8.552 -14.651 1 97.23 103 LEU B O 1
ATOM 3151 N N . LEU B 1 104 ? -12.608 -7.61 -13.098 1 96.77 104 LEU B N 1
ATOM 3152 C CA . LEU B 1 104 ? -13.513 -7.808 -11.971 1 96.77 104 LEU B CA 1
ATOM 3153 C C . LEU B 1 104 ? -13.328 -6.712 -10.926 1 96.77 104 LEU B C 1
ATOM 3155 O O . LEU B 1 104 ? -12.197 -6.344 -10.601 1 96.77 104 LEU B O 1
ATOM 3159 N N . VAL B 1 105 ? -14.405 -6.162 -10.445 1 95.8 105 VAL B N 1
ATOM 3160 C CA . VAL B 1 105 ? -14.41 -5.257 -9.301 1 95.8 105 VAL B CA 1
ATOM 3161 C C . VAL B 1 105 ? -15.574 -5.601 -8.375 1 95.8 105 VAL B C 1
ATOM 3163 O O . VAL B 1 105 ? -16.724 -5.678 -8.815 1 95.8 105 VAL B O 1
ATOM 3166 N N . ALA B 1 106 ? -15.238 -5.911 -7.148 1 94.51 106 ALA B N 1
ATOM 3167 C CA . ALA B 1 106 ? -16.253 -6.214 -6.142 1 94.51 106 ALA B CA 1
ATOM 3168 C C . ALA B 1 106 ? -15.995 -5.44 -4.852 1 94.51 106 ALA B C 1
ATOM 3170 O O . ALA B 1 106 ? -14.884 -5.464 -4.318 1 94.51 106 ALA B O 1
ATOM 3171 N N . HIS B 1 107 ? -16.953 -4.778 -4.304 1 93.82 107 HIS B N 1
ATOM 3172 C CA . HIS B 1 107 ? -16.833 -4.009 -3.071 1 93.82 107 HIS B CA 1
ATOM 3173 C C . HIS B 1 107 ? -17.338 -4.805 -1.873 1 93.82 107 HIS B C 1
ATOM 3175 O O . HIS B 1 107 ? -17.562 -4.244 -0.798 1 93.82 107 HIS B O 1
ATOM 3181 N N . ASP B 1 108 ? -17.623 -6.115 -2.141 1 93.16 108 ASP B N 1
ATOM 3182 C CA . ASP B 1 108 ? -17.999 -7.088 -1.12 1 93.16 108 ASP B CA 1
ATOM 3183 C C . ASP B 1 108 ? -17.202 -8.381 -1.273 1 93.16 108 ASP B C 1
ATOM 3185 O O . ASP B 1 108 ? -16.668 -8.663 -2.348 1 93.16 108 ASP B O 1
ATOM 3189 N N . PRO B 1 109 ? -17.152 -9.081 -0.115 1 93.68 109 PRO B N 1
ATOM 3190 C CA . PRO B 1 109 ? -16.56 -10.411 -0.275 1 93.68 109 PRO B CA 1
ATOM 3191 C C . PRO B 1 109 ? -17.248 -11.236 -1.36 1 93.68 109 PRO B C 1
ATOM 3193 O O . PRO B 1 109 ? -18.461 -11.122 -1.551 1 93.68 109 PRO B O 1
ATOM 3196 N N . LEU B 1 110 ? -16.469 -12.004 -2.073 1 92.76 110 LEU B N 1
ATOM 3197 C CA . LEU B 1 110 ? -17.045 -12.866 -3.1 1 92.76 110 LEU B CA 1
ATOM 3198 C C . LEU B 1 110 ? -17.75 -14.063 -2.471 1 92.76 110 LEU B C 1
ATOM 3200 O O . LEU B 1 110 ? -17.351 -14.534 -1.404 1 92.76 110 LEU B O 1
ATOM 3204 N N . SER B 1 111 ? -18.68 -14.561 -3.092 1 88.26 111 SER B N 1
ATOM 3205 C CA . SER B 1 111 ? -19.577 -15.58 -2.558 1 88.26 111 SER B CA 1
ATOM 3206 C C . SER B 1 111 ? -18.833 -16.882 -2.279 1 88.26 111 SER B C 1
ATOM 3208 O O . SER B 1 111 ? -17.973 -17.291 -3.062 1 88.26 111 SER B O 1
ATOM 3210 N N . GLU B 1 112 ? -19.326 -17.518 -1.304 1 82.11 112 GLU B N 1
ATOM 3211 C CA . GLU B 1 112 ? -18.778 -18.817 -0.926 1 82.11 112 GLU B CA 1
ATOM 3212 C C . GLU B 1 112 ? -19.077 -19.872 -1.987 1 82.11 112 GLU B C 1
ATOM 3214 O O . GLU B 1 112 ? -18.296 -20.806 -2.178 1 82.11 112 GLU B O 1
ATOM 3219 N N . SER B 1 113 ? -20.186 -19.688 -2.668 1 80.39 113 SER B N 1
ATOM 3220 C CA . SER B 1 113 ? -20.541 -20.633 -3.722 1 80.39 113 SER B CA 1
ATOM 3221 C C . SER B 1 113 ? -19.471 -20.677 -4.808 1 80.39 113 SER B C 1
ATOM 3223 O O . SER B 1 113 ? -19.258 -21.717 -5.435 1 80.39 113 SER B O 1
ATOM 3225 N N . LEU B 1 114 ? -18.84 -19.53 -4.994 1 78.79 114 LEU B N 1
ATOM 3226 C CA . LEU B 1 114 ? -17.732 -19.46 -5.941 1 78.79 114 LEU B CA 1
ATOM 3227 C C . LEU B 1 114 ? -16.543 -20.276 -5.447 1 78.79 114 LEU B C 1
ATOM 3229 O O . LEU B 1 114 ? -15.737 -20.754 -6.248 1 78.79 114 LEU B O 1
ATOM 3233 N N . LEU B 1 115 ? -16.505 -20.458 -4.141 1 79.45 115 LEU B N 1
ATOM 3234 C CA . LEU B 1 115 ? -15.337 -21.067 -3.512 1 79.45 115 LEU B CA 1
ATOM 3235 C C . LEU B 1 115 ? -15.537 -22.568 -3.334 1 79.45 115 LEU B C 1
ATOM 3237 O O . LEU B 1 115 ? -14.573 -23.305 -3.111 1 79.45 115 LEU B O 1
ATOM 3241 N N . ALA B 1 116 ? -16.773 -23.132 -3.369 1 71.92 116 ALA B N 1
ATOM 3242 C CA . ALA B 1 116 ? -17.114 -24.533 -3.136 1 71.92 116 ALA B CA 1
ATOM 3243 C C . ALA B 1 116 ? -16.66 -25.409 -4.3 1 71.92 116 ALA B C 1
ATOM 3245 O O . ALA B 1 116 ? -16.718 -26.639 -4.219 1 71.92 116 ALA B O 1
ATOM 3246 N N . GLY B 1 117 ? -15.879 -25.083 -5.313 1 59.67 117 GLY B N 1
ATOM 3247 C CA . GLY B 1 117 ? -15.613 -25.67 -6.617 1 59.67 117 GLY B CA 1
ATOM 3248 C C . GLY B 1 117 ? -14.925 -27.019 -6.534 1 59.67 117 GLY B C 1
ATOM 3249 O O . GLY B 1 117 ? -13.7 -27.105 -6.639 1 59.67 117 GLY B O 1
ATOM 3250 N N . ASP B 1 118 ? -15.438 -28.109 -5.789 1 53.58 118 ASP B N 1
ATOM 3251 C CA . ASP B 1 118 ? -14.864 -29.446 -5.896 1 53.58 118 ASP B CA 1
ATOM 3252 C C . ASP B 1 118 ? -14.9 -29.946 -7.338 1 53.58 118 ASP B C 1
ATOM 3254 O O . ASP B 1 118 ? -14.136 -30.839 -7.711 1 53.58 118 ASP B O 1
ATOM 3258 N N . ALA B 1 119 ? -15.903 -29.551 -8.181 1 55.56 119 ALA B N 1
ATOM 3259 C CA . ALA B 1 119 ? -16.07 -30.247 -9.455 1 55.56 119 ALA B CA 1
ATOM 3260 C C . ALA B 1 119 ? -15.644 -29.362 -10.623 1 55.56 119 ALA B C 1
ATOM 3262 O O . ALA B 1 119 ? -15.639 -28.134 -10.51 1 55.56 119 ALA B O 1
ATOM 3263 N N . ASP B 1 120 ? -14.989 -29.902 -11.791 1 55.44 120 ASP B N 1
ATOM 3264 C CA . ASP B 1 120 ? -14.498 -29.306 -13.03 1 55.44 120 ASP B CA 1
ATOM 3265 C C . ASP B 1 120 ? -15.406 -28.168 -13.489 1 55.44 120 ASP B C 1
ATOM 3267 O O . ASP B 1 120 ? -14.924 -27.115 -13.914 1 55.44 120 ASP B O 1
ATOM 3271 N N . ALA B 1 121 ? -16.717 -28.499 -13.657 1 55.94 121 ALA B N 1
ATOM 3272 C CA . ALA B 1 121 ? -17.679 -27.499 -14.114 1 55.94 121 ALA B CA 1
ATOM 3273 C C . ALA B 1 121 ? -17.633 -26.253 -13.234 1 55.94 121 ALA B C 1
ATOM 3275 O O . ALA B 1 121 ? -17.79 -25.132 -13.725 1 55.94 121 ALA B O 1
ATOM 3276 N N . ASP B 1 122 ? -17.047 -26.412 -12.145 1 77.78 122 ASP B N 1
ATOM 3277 C CA . ASP B 1 122 ? -17.02 -25.331 -11.164 1 77.78 122 ASP B CA 1
ATOM 3278 C C . ASP B 1 122 ? -15.808 -24.427 -11.377 1 77.78 122 ASP B C 1
ATOM 3280 O O . ASP B 1 122 ? -15.914 -23.203 -11.274 1 77.78 122 ASP B O 1
ATOM 3284 N N . ASP B 1 123 ? -14.908 -25.004 -12.198 1 87.49 123 ASP B N 1
ATOM 3285 C CA . ASP B 1 123 ? -13.701 -24.221 -12.447 1 87.49 123 ASP B CA 1
ATOM 3286 C C . ASP B 1 123 ? -13.901 -23.26 -13.617 1 87.49 123 ASP B C 1
ATOM 3288 O O . ASP B 1 123 ? -13.44 -22.118 -13.575 1 87.49 123 ASP B O 1
ATOM 3292 N N . SER B 1 124 ? -14.633 -23.777 -14.571 1 89.15 124 SER B N 1
ATOM 3293 C CA . SER B 1 124 ? -14.866 -22.948 -15.749 1 89.15 124 SER B CA 1
ATOM 3294 C C . SER B 1 124 ? -15.687 -21.711 -15.401 1 89.15 124 SER B C 1
ATOM 3296 O O . SER B 1 124 ? -15.365 -20.603 -15.836 1 89.15 124 SER B O 1
ATOM 3298 N N . ALA B 1 125 ? -16.73 -21.903 -14.699 1 90.2 125 ALA B N 1
ATOM 3299 C CA . ALA B 1 125 ? -17.575 -20.781 -14.298 1 90.2 125 ALA B CA 1
ATOM 3300 C C . ALA B 1 125 ? -16.81 -19.81 -13.403 1 90.2 125 ALA B C 1
ATOM 3302 O O . ALA B 1 125 ? -16.944 -18.592 -13.542 1 90.2 125 ALA B O 1
ATOM 3303 N N . PHE B 1 126 ? -16.08 -20.419 -12.584 1 94.02 126 PHE B N 1
ATOM 3304 C CA . PHE B 1 126 ? -15.267 -19.624 -11.671 1 94.02 126 PHE B CA 1
ATOM 3305 C C . PHE B 1 126 ? -14.278 -18.758 -12.441 1 94.02 126 PHE B C 1
ATOM 3307 O O . PHE B 1 126 ? -14.21 -17.545 -12.23 1 94.02 126 PHE B O 1
ATOM 3314 N N . LEU B 1 127 ? -13.576 -19.328 -13.422 1 94.96 127 LEU B N 1
ATOM 3315 C CA . LEU B 1 127 ? -12.574 -18.618 -14.21 1 94.96 127 LEU B CA 1
ATOM 3316 C C . LEU B 1 127 ? -13.23 -17.578 -15.112 1 94.96 127 LEU B C 1
ATOM 3318 O O . LEU B 1 127 ? -12.671 -16.502 -15.335 1 94.96 127 LEU B O 1
ATOM 3322 N N . ARG B 1 128 ? -14.418 -17.879 -15.594 1 94.74 128 ARG B N 1
ATOM 3323 C CA . ARG B 1 128 ? -15.147 -16.924 -16.422 1 94.74 128 ARG B CA 1
ATOM 3324 C C . ARG B 1 128 ? -15.486 -15.663 -15.634 1 94.74 128 ARG B C 1
ATOM 3326 O O . ARG B 1 128 ? -15.41 -14.553 -16.166 1 94.74 128 ARG B O 1
ATOM 3333 N N . LEU B 1 129 ? -15.834 -15.879 -14.423 1 94.49 129 LEU B N 1
ATOM 3334 C CA . LEU B 1 129 ? -16.15 -14.739 -13.57 1 94.49 129 LEU B CA 1
ATOM 3335 C C . LEU B 1 129 ? -14.901 -13.913 -13.281 1 94.49 129 LEU B C 1
ATOM 3337 O O . LEU B 1 129 ? -14.906 -12.691 -13.452 1 94.49 129 LEU B O 1
ATOM 3341 N N . ILE B 1 130 ? -13.826 -14.571 -12.954 1 96.33 130 ILE B N 1
ATOM 3342 C CA . ILE B 1 130 ? -12.604 -13.921 -12.494 1 96.33 130 ILE B CA 1
ATOM 3343 C C . ILE B 1 130 ? -11.956 -13.163 -13.65 1 96.33 130 ILE B C 1
ATOM 3345 O O . ILE B 1 130 ? -11.433 -12.062 -13.463 1 96.33 130 ILE B O 1
ATOM 3349 N N . PHE B 1 131 ? -12.069 -13.749 -14.849 1 97.44 131 PHE B N 1
ATOM 3350 C CA . PHE B 1 131 ? -11.341 -13.178 -15.975 1 97.44 131 PHE B CA 1
ATOM 3351 C C . PHE B 1 131 ? -12.302 -12.557 -16.982 1 97.44 131 PHE B C 1
ATOM 3353 O O . PHE B 1 131 ? -11.935 -12.326 -18.136 1 97.44 131 PHE B O 1
ATOM 3360 N N . ASN B 1 132 ? -13.511 -12.368 -16.532 1 96.86 132 ASN B N 1
ATOM 3361 C CA . ASN B 1 132 ? -14.534 -11.678 -17.311 1 96.86 132 ASN B CA 1
ATOM 3362 C C . ASN B 1 132 ? -14.668 -12.272 -18.71 1 96.86 132 ASN B C 1
ATOM 3364 O O . ASN B 1 132 ? -14.675 -11.54 -19.701 1 96.86 132 ASN B O 1
ATOM 3368 N N . GLY B 1 133 ? -14.574 -13.615 -18.717 1 95.65 133 GLY B N 1
ATOM 3369 C CA . GLY B 1 133 ? -14.875 -14.308 -19.96 1 95.65 133 GLY B CA 1
ATOM 3370 C C . GLY B 1 133 ? -13.648 -14.557 -20.816 1 95.65 133 GLY B C 1
ATOM 3371 O O . GLY B 1 133 ? -13.721 -15.263 -21.824 1 95.65 133 GLY B O 1
ATOM 3372 N N . ILE B 1 134 ? -12.529 -13.98 -20.521 1 96.18 134 ILE B N 1
ATOM 3373 C CA . ILE B 1 134 ? -11.319 -14.253 -21.288 1 96.18 134 ILE B CA 1
ATOM 3374 C C . ILE B 1 134 ? -10.847 -15.68 -21.018 1 96.18 134 ILE B C 1
ATOM 3376 O O . ILE B 1 134 ? -10.774 -16.108 -19.863 1 96.18 134 ILE B O 1
ATOM 3380 N N . SER B 1 135 ? -10.591 -16.404 -22.063 1 96.05 135 SER B N 1
ATOM 3381 C CA . SER B 1 135 ? -10.089 -17.766 -21.908 1 96.05 135 SER B CA 1
ATOM 3382 C C . SER B 1 135 ? -8.74 -17.78 -21.198 1 96.05 135 SER B C 1
ATOM 3384 O O . SER B 1 135 ? -7.928 -16.87 -21.378 1 96.05 135 SER B O 1
ATOM 3386 N N . SER B 1 136 ? -8.556 -18.818 -20.393 1 94.79 136 SER B N 1
ATOM 3387 C CA . SER B 1 136 ? -7.291 -18.935 -19.675 1 94.79 136 SER B CA 1
ATOM 3388 C C . SER B 1 136 ? -6.797 -20.378 -19.656 1 94.79 136 SER B C 1
ATOM 3390 O O . SER B 1 136 ? -7.597 -21.314 -19.703 1 94.79 136 SER B O 1
ATOM 3392 N N . GLN B 1 137 ? -5.501 -20.503 -19.687 1 93.77 137 GLN B N 1
ATOM 3393 C CA . GLN B 1 137 ? -4.852 -21.805 -19.58 1 93.77 137 GLN B CA 1
ATOM 3394 C C . GLN B 1 137 ? -3.668 -21.752 -18.618 1 93.77 137 GLN B C 1
ATOM 3396 O O . GLN B 1 137 ? -3.095 -20.685 -18.389 1 93.77 137 GLN B O 1
ATOM 3401 N N . GLN B 1 138 ? -3.403 -22.866 -18.054 1 87.48 138 GLN B N 1
ATOM 3402 C CA . GLN B 1 138 ? -2.229 -22.913 -17.189 1 87.48 138 GLN B CA 1
ATOM 3403 C C . GLN B 1 138 ? -0.943 -22.95 -18.01 1 87.48 138 GLN B C 1
ATOM 3405 O O . GLN B 1 138 ? -0.814 -23.755 -18.935 1 87.48 138 GLN B O 1
ATOM 3410 N N . SER B 1 139 ? -0.099 -21.995 -17.826 1 80.61 139 SER B N 1
ATOM 3411 C CA . SER B 1 139 ? 1.215 -21.984 -18.461 1 80.61 139 SER B CA 1
ATOM 3412 C C . SER B 1 139 ? 2.299 -21.548 -17.48 1 80.61 139 SER B C 1
ATOM 3414 O O . SER B 1 139 ? 2.471 -20.354 -17.228 1 80.61 139 SER B O 1
ATOM 3416 N N . PRO B 1 140 ? 3.041 -22.531 -17.034 1 67.84 140 PRO B N 1
ATOM 3417 C CA . PRO B 1 140 ? 4.084 -22.167 -16.072 1 67.84 140 PRO B CA 1
ATOM 3418 C C . PRO B 1 140 ? 5.324 -21.577 -16.741 1 67.84 140 PRO B C 1
ATOM 3420 O O . PRO B 1 140 ? 6.283 -21.21 -16.057 1 67.84 140 PRO B O 1
ATOM 3423 N N . GLU B 1 141 ? 5.205 -21.358 -18.086 1 70.64 141 GLU B N 1
ATOM 3424 C CA . GLU B 1 141 ? 6.439 -20.995 -18.776 1 70.64 141 GLU B CA 1
ATOM 3425 C C . GLU B 1 141 ? 6.931 -19.619 -18.338 1 70.64 141 GLU B C 1
ATOM 3427 O O . GLU B 1 141 ? 6.13 -18.751 -17.984 1 70.64 141 GLU B O 1
ATOM 3432 N N . SER B 1 142 ? 8.208 -19.62 -18.103 1 64.4 142 SER B N 1
ATOM 3433 C CA . SER B 1 142 ? 8.874 -18.367 -17.762 1 64.4 142 SER B CA 1
ATOM 3434 C C . SER B 1 142 ? 8.987 -17.452 -18.977 1 64.4 142 SER B C 1
ATOM 3436 O O . SER B 1 142 ? 9.199 -17.921 -20.097 1 64.4 142 SER B O 1
ATOM 3438 N N . ILE B 1 143 ? 8.472 -16.235 -18.686 1 62.89 143 ILE B N 1
ATOM 3439 C CA . ILE B 1 143 ? 8.757 -15.256 -19.729 1 62.89 143 ILE B CA 1
ATOM 3440 C C . ILE B 1 143 ? 10.263 -15.023 -19.821 1 62.89 143 ILE B C 1
ATOM 3442 O O . ILE B 1 143 ? 10.943 -14.907 -18.798 1 62.89 143 ILE B O 1
ATOM 3446 N N . VAL B 1 144 ? 10.912 -15.382 -20.811 1 57.21 144 VAL B N 1
ATOM 3447 C CA . VAL B 1 144 ? 12.357 -15.234 -20.944 1 57.21 144 VAL B CA 1
ATOM 3448 C C . VAL B 1 144 ? 12.737 -13.757 -20.85 1 57.21 144 VAL B C 1
ATOM 3450 O O . VAL B 1 144 ? 13.749 -13.408 -20.239 1 57.21 144 VAL B O 1
ATOM 3453 N N . SER B 1 145 ? 12.065 -12.824 -21.466 1 58.31 145 SER B N 1
ATOM 3454 C CA . SER B 1 145 ? 12.467 -11.424 -21.391 1 58.31 145 SER B CA 1
ATOM 3455 C C . SER B 1 145 ? 11.255 -10.507 -21.258 1 58.31 145 SER B C 1
ATOM 3457 O O . SER B 1 145 ? 10.486 -10.344 -22.207 1 58.31 145 SER B O 1
ATOM 3459 N N . PRO B 1 146 ? 11.061 -10.238 -19.93 1 59.66 146 PRO B N 1
ATOM 3460 C CA . PRO B 1 146 ? 10.011 -9.219 -19.862 1 59.66 146 PRO B CA 1
ATOM 3461 C C . PRO B 1 146 ? 10.264 -8.048 -20.809 1 59.66 146 PRO B C 1
ATOM 3463 O O . PRO B 1 146 ? 11.405 -7.603 -20.955 1 59.66 146 PRO B O 1
ATOM 3466 N N . SER B 1 147 ? 9.458 -7.979 -21.847 1 63.46 147 SER B N 1
ATOM 3467 C CA . SER B 1 147 ? 9.529 -6.86 -22.782 1 63.46 147 SER B CA 1
ATOM 3468 C C . SER B 1 147 ? 8.463 -5.814 -22.474 1 63.46 147 SER B C 1
ATOM 3470 O O . SER B 1 147 ? 7.657 -5.992 -21.558 1 63.46 147 SER B O 1
ATOM 3472 N N . LYS B 1 148 ? 8.582 -4.686 -23.038 1 64.69 148 LYS B N 1
ATOM 3473 C CA . LYS B 1 148 ? 7.605 -3.602 -22.986 1 64.69 148 LYS B CA 1
ATOM 3474 C C . LYS B 1 148 ? 6.2 -4.113 -23.291 1 64.69 148 LYS B C 1
ATOM 3476 O O . LYS B 1 148 ? 5.21 -3.467 -22.942 1 64.69 148 LYS B O 1
ATOM 3481 N N . GLU B 1 149 ? 6.21 -5.373 -23.695 1 71.78 149 GLU B N 1
ATOM 3482 C CA . GLU B 1 149 ? 4.925 -5.905 -24.139 1 71.78 149 GLU B CA 1
ATOM 3483 C C . GLU B 1 149 ? 4.316 -6.827 -23.086 1 71.78 149 GLU B C 1
ATOM 3485 O O . GLU B 1 149 ? 3.157 -7.232 -23.203 1 71.78 149 GLU B O 1
ATOM 3490 N N . THR B 1 150 ? 5.05 -7.071 -22.131 1 85.03 150 THR B N 1
ATOM 3491 C CA . THR B 1 150 ? 4.552 -7.974 -21.1 1 85.03 150 THR B CA 1
ATOM 3492 C C . THR B 1 150 ? 3.443 -7.31 -20.289 1 85.03 150 THR B C 1
ATOM 3494 O O . THR B 1 150 ? 3.624 -6.207 -19.769 1 85.03 150 THR B O 1
ATOM 3497 N N . ARG B 1 151 ? 2.271 -7.967 -20.288 1 91.37 151 ARG B N 1
ATOM 3498 C CA . ARG B 1 151 ? 1.118 -7.46 -19.55 1 91.37 151 ARG B CA 1
ATOM 3499 C C . ARG B 1 151 ? 0.656 -8.465 -18.5 1 91.37 151 ARG B C 1
ATOM 3501 O O . ARG B 1 151 ? 0.18 -9.55 -18.838 1 91.37 151 ARG B O 1
ATOM 3508 N N . TYR B 1 152 ? 0.736 -8.066 -17.294 1 94 152 TYR B N 1
ATOM 3509 C CA . TYR B 1 152 ? 0.352 -8.942 -16.193 1 94 152 TYR B CA 1
ATOM 3510 C C . TYR B 1 152 ? -1.133 -8.807 -15.881 1 94 152 TYR B C 1
ATOM 3512 O O . TYR B 1 152 ? -1.739 -7.768 -16.152 1 94 152 TYR B O 1
ATOM 3520 N N . ILE B 1 153 ? -1.688 -9.876 -15.35 1 96.07 153 ILE B N 1
ATOM 3521 C CA . ILE B 1 153 ? -2.999 -9.865 -14.709 1 96.07 153 ILE B CA 1
ATOM 3522 C C . ILE B 1 153 ? -2.831 -9.838 -13.191 1 96.07 153 ILE B C 1
ATOM 3524 O O . ILE B 1 153 ? -2.176 -10.71 -12.617 1 96.07 153 ILE B O 1
ATOM 3528 N N . HIS B 1 154 ? -3.44 -8.872 -12.595 1 97.27 154 HIS B N 1
ATOM 3529 C CA . HIS B 1 154 ? -3.293 -8.709 -11.153 1 97.27 154 HIS B CA 1
ATOM 3530 C C . HIS B 1 154 ? -4.598 -9.021 -10.428 1 97.27 154 HIS B C 1
ATOM 3532 O O . HIS B 1 154 ? -5.661 -8.534 -10.817 1 97.27 154 HIS B O 1
ATOM 3538 N N . PHE B 1 155 ? -4.572 -9.9 -9.441 1 97.86 155 PHE B N 1
ATOM 3539 C CA . PHE B 1 155 ? -5.635 -10.073 -8.458 1 97.86 155 PHE B CA 1
ATOM 3540 C C . PHE B 1 155 ? -5.33 -9.29 -7.187 1 97.86 155 PHE B C 1
ATOM 3542 O O . PHE B 1 155 ? -4.321 -9.54 -6.525 1 97.86 155 PHE B O 1
ATOM 3549 N N . LYS B 1 156 ? -6.247 -8.349 -6.753 1 97.32 156 LYS B N 1
ATOM 3550 C CA . LYS B 1 156 ? -5.887 -7.407 -5.698 1 97.32 156 LYS B CA 1
ATOM 3551 C C . LYS B 1 156 ? -6.999 -7.292 -4.659 1 97.32 156 LYS B C 1
ATOM 3553 O O . LYS B 1 156 ? -8.178 -7.443 -4.986 1 97.32 156 LYS B O 1
ATOM 3558 N N . PHE B 1 157 ? -6.584 -7.103 -3.491 1 97.71 157 PHE B N 1
ATOM 3559 C CA . PHE B 1 157 ? -7.443 -6.541 -2.456 1 97.71 157 PHE B CA 1
ATOM 3560 C C . PHE B 1 157 ? -6.929 -5.179 -2.005 1 97.71 157 PHE B C 1
ATOM 3562 O O . PHE B 1 157 ? -5.743 -5.024 -1.709 1 97.71 157 PHE B O 1
ATOM 3569 N N . GLU B 1 158 ? -7.809 -4.201 -1.975 1 97.04 158 GLU B N 1
ATOM 3570 C CA . GLU B 1 158 ? -7.501 -2.857 -1.495 1 97.04 158 GLU B CA 1
ATOM 3571 C C . GLU B 1 158 ? -8.443 -2.445 -0.368 1 97.04 158 GLU B C 1
ATOM 3573 O O . GLU B 1 158 ? -9.664 -2.444 -0.54 1 97.04 158 GLU B O 1
ATOM 3578 N N . PRO B 1 159 ? -7.885 -2.06 0.738 1 97.18 159 PRO B N 1
ATOM 3579 C CA . PRO B 1 159 ? -8.722 -1.65 1.868 1 97.18 159 PRO B CA 1
ATOM 3580 C C . PRO B 1 159 ? -9.325 -0.26 1.683 1 97.18 159 PRO B C 1
ATOM 3582 O O . PRO B 1 159 ? -9.137 0.364 0.635 1 97.18 159 PRO B O 1
ATOM 3585 N N . MET B 1 160 ? -9.992 0.154 2.708 1 97.11 160 MET B N 1
ATOM 3586 C CA . MET B 1 160 ? -10.711 1.425 2.663 1 97.11 160 MET B CA 1
ATOM 3587 C C . MET B 1 160 ? -9.749 2.587 2.444 1 97.11 160 MET B C 1
ATOM 3589 O O . MET B 1 160 ? -8.674 2.631 3.047 1 97.11 160 MET B O 1
ATOM 3593 N N . ILE B 1 161 ? -10.159 3.508 1.717 1 96.99 161 ILE B N 1
ATOM 3594 C CA . ILE B 1 161 ? -9.49 4.797 1.579 1 96.99 161 ILE B CA 1
ATOM 3595 C C . ILE B 1 161 ? -10.511 5.925 1.713 1 96.99 161 ILE B C 1
ATOM 3597 O O . ILE B 1 161 ? -11.625 5.827 1.194 1 96.99 161 ILE B O 1
ATOM 3601 N N . LEU B 1 162 ? -10.203 6.935 2.402 1 97.09 162 LEU B N 1
ATOM 3602 C CA . LEU B 1 162 ? -11.076 8.076 2.654 1 97.09 162 LEU B CA 1
ATOM 3603 C C . LEU B 1 162 ? -10.288 9.381 2.621 1 97.09 162 LEU B C 1
ATOM 3605 O O . LEU B 1 162 ? -9.26 9.508 3.289 1 97.09 162 LEU B O 1
ATOM 3609 N N . HIS B 1 163 ? -10.669 10.281 1.756 1 97.91 163 HIS B N 1
ATOM 3610 C CA . HIS B 1 163 ? -10.117 11.631 1.739 1 97.91 163 HIS B CA 1
ATOM 3611 C C . HIS B 1 163 ? -11.09 12.632 2.352 1 97.91 163 HIS B C 1
ATOM 3613 O O . HIS B 1 163 ? -12.251 12.706 1.943 1 97.91 163 HIS B O 1
ATOM 3619 N N . VAL B 1 164 ? -10.608 13.373 3.248 1 98.48 164 VAL B N 1
ATOM 3620 C CA . VAL B 1 164 ? -11.456 14.28 4.015 1 98.48 164 VAL B CA 1
ATOM 3621 C C . VAL B 1 164 ? -10.867 15.688 3.984 1 98.48 164 VAL B C 1
ATOM 3623 O O . VAL B 1 164 ? -9.748 15.91 4.453 1 98.48 164 VAL B O 1
ATOM 3626 N N . LEU B 1 165 ? -11.62 16.582 3.431 1 98.57 165 LEU B N 1
ATOM 3627 C CA . LEU B 1 165 ? -11.274 17.998 3.484 1 98.57 165 LEU B CA 1
ATOM 3628 C C . LEU B 1 165 ? -11.674 18.606 4.824 1 98.57 165 LEU B C 1
ATOM 3630 O O . LEU B 1 165 ? -12.775 18.357 5.319 1 98.57 165 LEU B O 1
ATOM 3634 N N . THR B 1 166 ? -10.766 19.405 5.398 1 98.31 166 THR B N 1
ATOM 3635 C CA . THR B 1 166 ? -11.035 19.976 6.713 1 98.31 166 THR B CA 1
ATOM 3636 C C . THR B 1 166 ? -10.867 21.492 6.69 1 98.31 166 THR B C 1
ATOM 3638 O O . THR B 1 166 ? -10.17 22.031 5.828 1 98.31 166 THR B O 1
ATOM 3641 N N . GLU B 1 167 ? -11.438 22.119 7.648 1 97.55 167 GLU B N 1
ATOM 3642 C CA . GLU B 1 167 ? -11.414 23.575 7.752 1 97.55 167 GLU B CA 1
ATOM 3643 C C . GLU B 1 167 ? -10.027 24.078 8.14 1 97.55 167 GLU B C 1
ATOM 3645 O O . GLU B 1 167 ? -9.566 25.101 7.628 1 97.55 167 GLU B O 1
ATOM 3650 N N . ASP B 1 168 ? -9.424 23.376 9.101 1 96.11 168 ASP B N 1
ATOM 3651 C CA . ASP B 1 168 ? -8.124 23.839 9.577 1 96.11 168 ASP B CA 1
ATOM 3652 C C . ASP B 1 168 ? -7.265 22.67 10.055 1 96.11 168 ASP B C 1
ATOM 3654 O O . ASP B 1 168 ? -7.707 21.519 10.032 1 96.11 168 ASP B O 1
ATOM 3658 N N . LEU B 1 169 ? -6.084 23.029 10.439 1 96.81 169 LEU B N 1
ATOM 3659 C CA . LEU B 1 169 ? -5.073 22.027 10.763 1 96.81 169 LEU B CA 1
ATOM 3660 C C . LEU B 1 169 ? -5.418 21.307 12.062 1 96.81 169 LEU B C 1
ATOM 3662 O O . LEU B 1 169 ? -5.106 20.125 12.223 1 96.81 169 LEU B O 1
ATOM 3666 N N . ASP B 1 170 ? -6.067 21.954 13.003 1 96.46 170 ASP B N 1
ATOM 3667 C CA . ASP B 1 170 ? -6.429 21.34 14.277 1 96.46 170 ASP B CA 1
ATOM 3668 C C . ASP B 1 170 ? -7.415 20.192 14.072 1 96.46 170 ASP B C 1
ATOM 3670 O O . ASP B 1 170 ? -7.248 19.114 14.646 1 96.46 170 ASP B O 1
ATOM 3674 N N . ILE B 1 171 ? -8.39 20.429 13.272 1 97.43 171 ILE B N 1
ATOM 3675 C CA . ILE B 1 171 ? -9.383 19.408 12.958 1 97.43 171 ILE B CA 1
ATOM 3676 C C . ILE B 1 171 ? -8.719 18.255 12.21 1 97.43 171 ILE B C 1
ATOM 3678 O O . ILE B 1 171 ? -8.97 17.085 12.511 1 97.43 171 ILE B O 1
ATOM 3682 N N . ALA B 1 172 ? -7.88 18.584 11.247 1 98.36 172 ALA B N 1
ATOM 3683 C CA . ALA B 1 172 ? -7.165 17.564 10.484 1 98.36 172 ALA B CA 1
ATOM 3684 C C . ALA B 1 172 ? -6.339 16.67 11.404 1 98.36 172 ALA B C 1
ATOM 3686 O O . ALA B 1 172 ? -6.339 15.446 11.254 1 98.36 172 ALA B O 1
ATOM 3687 N N . ASN B 1 173 ? -5.63 17.297 12.314 1 97.84 173 ASN B N 1
ATOM 3688 C CA . ASN B 1 173 ? -4.79 16.543 13.239 1 97.84 173 ASN B CA 1
ATOM 3689 C C . ASN B 1 173 ? -5.619 15.607 14.113 1 97.84 173 ASN B C 1
ATOM 3691 O O . ASN B 1 173 ? -5.222 14.466 14.359 1 97.84 173 ASN B O 1
ATOM 3695 N N . LYS B 1 174 ? -6.729 16.078 14.598 1 97.48 174 LYS B N 1
ATOM 3696 C CA . LYS B 1 174 ? -7.614 15.244 15.406 1 97.48 174 LYS B CA 1
ATOM 3697 C C . LYS B 1 174 ? -8.077 14.017 14.624 1 97.48 174 LYS B C 1
ATOM 3699 O O . LYS B 1 174 ? -8.083 12.904 15.153 1 97.48 174 LYS B O 1
ATOM 3704 N N . LEU B 1 175 ? -8.468 14.264 13.432 1 98.17 175 LEU B N 1
ATOM 3705 C CA . LEU B 1 175 ? -8.925 13.175 12.575 1 98.17 175 LEU B CA 1
ATOM 3706 C C . LEU B 1 175 ? -7.8 12.178 12.316 1 98.17 175 LEU B C 1
ATOM 3708 O O . LEU B 1 175 ? -8.025 10.966 12.323 1 98.17 175 LEU B O 1
ATOM 3712 N N . LEU B 1 176 ? -6.643 12.678 12.057 1 98.24 176 LEU B N 1
ATOM 3713 C CA . LEU B 1 176 ? -5.489 11.823 11.805 1 98.24 176 LEU B CA 1
ATOM 3714 C C . LEU B 1 176 ? -5.196 10.934 13.01 1 98.24 176 LEU B C 1
ATOM 3716 O O . LEU B 1 176 ? -4.876 9.754 12.853 1 98.24 176 LEU B O 1
ATOM 3720 N N . VAL B 1 177 ? -5.283 11.493 14.164 1 97.31 177 VAL B N 1
ATOM 3721 C CA . VAL B 1 177 ? -5.066 10.732 15.39 1 97.31 177 VAL B CA 1
ATOM 3722 C C . VAL B 1 177 ? -6.087 9.6 15.482 1 97.31 177 VAL B C 1
ATOM 3724 O O . VAL B 1 177 ? -5.736 8.465 15.813 1 97.31 177 VAL B O 1
ATOM 3727 N N . CYS B 1 178 ? -7.321 9.853 15.168 1 97.52 178 CYS B N 1
ATOM 3728 C CA . CYS B 1 178 ? -8.359 8.828 15.159 1 97.52 178 CYS B CA 1
ATOM 3729 C C . CYS B 1 178 ? -8.029 7.727 14.159 1 97.52 178 CYS B C 1
ATOM 3731 O O . CYS B 1 178 ? -8.189 6.542 14.459 1 97.52 178 CYS B O 1
ATOM 3733 N N . ALA B 1 179 ? -7.588 8.142 12.968 1 97.93 179 ALA B N 1
ATOM 3734 C CA . ALA B 1 179 ? -7.268 7.186 11.911 1 97.93 179 ALA B CA 1
ATOM 3735 C C . ALA B 1 179 ? -6.15 6.243 12.345 1 97.93 179 ALA B C 1
ATOM 3737 O O . ALA B 1 179 ? -6.257 5.025 12.179 1 97.93 179 ALA B O 1
ATOM 3738 N N . THR B 1 180 ? -5.1 6.833 12.898 1 95.8 180 THR B N 1
ATOM 3739 C CA . THR B 1 180 ? -3.959 6.04 13.341 1 95.8 180 THR B CA 1
ATOM 3740 C C . THR B 1 180 ? -4.369 5.075 14.45 1 95.8 180 THR B C 1
ATOM 3742 O O . THR B 1 180 ? -3.958 3.913 14.453 1 95.8 180 THR B O 1
ATOM 3745 N N . ALA B 1 181 ? -5.196 5.554 15.296 1 93.95 181 ALA B N 1
ATOM 3746 C CA . ALA B 1 181 ? -5.702 4.72 16.384 1 93.95 181 ALA B CA 1
ATOM 3747 C C . ALA B 1 181 ? -6.565 3.582 15.846 1 93.95 181 ALA B C 1
ATOM 3749 O O . ALA B 1 181 ? -6.669 2.525 16.472 1 93.95 181 ALA B O 1
ATOM 3750 N N . GLY B 1 182 ? -7.208 3.821 14.729 1 93.56 182 GLY B N 1
ATOM 3751 C CA . GLY B 1 182 ? -8.044 2.813 14.096 1 93.56 182 GLY B CA 1
ATOM 3752 C C . GLY B 1 182 ? -7.278 1.915 13.143 1 93.56 182 GLY B C 1
ATOM 3753 O O . GLY B 1 182 ? -7.865 1.317 12.239 1 93.56 182 GLY B O 1
ATOM 3754 N N . SER B 1 183 ? -5.983 1.922 13.16 1 94.59 183 SER B N 1
ATOM 3755 C CA . SER B 1 183 ? -5.106 1.027 12.412 1 94.59 183 SER B CA 1
ATOM 3756 C C . SER B 1 183 ? -4.92 1.508 10.976 1 94.59 183 SER B C 1
ATOM 3758 O O . SER B 1 183 ? -4.548 0.728 10.098 1 94.59 183 SER B O 1
ATOM 3760 N N . PHE B 1 184 ? -5.258 2.705 10.741 1 97.34 184 PHE B N 1
ATOM 3761 C CA . PHE B 1 184 ? -4.93 3.331 9.466 1 97.34 184 PHE B CA 1
ATOM 3762 C C . PHE B 1 184 ? -3.612 4.091 9.559 1 97.34 184 PHE B C 1
ATOM 3764 O O . PHE B 1 184 ? -3.582 5.314 9.403 1 97.34 184 PHE B O 1
ATOM 3771 N N . ARG B 1 185 ? -2.533 3.341 9.577 1 95.18 185 ARG B N 1
ATOM 3772 C CA . ARG B 1 185 ? -1.228 3.842 9.995 1 95.18 185 ARG B CA 1
ATOM 3773 C C . ARG B 1 185 ? -0.563 4.637 8.876 1 95.18 185 ARG B C 1
ATOM 3775 O O . ARG B 1 185 ? 0.352 5.425 9.126 1 95.18 185 ARG B O 1
ATOM 3782 N N . GLU B 1 186 ? -0.953 4.463 7.612 1 96.79 186 GLU B N 1
ATOM 3783 C CA . GLU B 1 186 ? -0.325 5.144 6.483 1 96.79 186 GLU B CA 1
ATOM 3784 C C . GLU B 1 186 ? -1.071 6.427 6.128 1 96.79 186 GLU B C 1
ATOM 3786 O O . GLU B 1 186 ? -0.823 7.026 5.08 1 96.79 186 GLU B O 1
ATOM 3791 N N . SER B 1 187 ? -1.942 6.851 7.04 1 98.42 187 SER B N 1
ATOM 3792 C CA . SER B 1 187 ? -2.693 8.088 6.85 1 98.42 187 SER B CA 1
ATOM 3793 C C . SER B 1 187 ? -1.795 9.31 7.015 1 98.42 187 SER B C 1
ATOM 3795 O O . SER B 1 187 ? -0.743 9.232 7.653 1 98.42 187 SER B O 1
ATOM 3797 N N . GLY B 1 188 ? -2.189 10.392 6.403 1 98.48 188 GLY B N 1
ATOM 3798 C CA . GLY B 1 188 ? -1.426 11.627 6.485 1 98.48 188 GLY B CA 1
ATOM 3799 C C . GLY B 1 188 ? -2.19 12.836 5.98 1 98.48 188 GLY B C 1
ATOM 3800 O O . GLY B 1 188 ? -3.265 12.696 5.391 1 98.48 188 GLY B O 1
ATOM 3801 N N . ILE B 1 189 ? -1.619 14.009 6.238 1 98.72 189 ILE B N 1
ATOM 3802 C CA . ILE B 1 189 ? -2.221 15.278 5.844 1 98.72 189 ILE B CA 1
ATOM 3803 C C . ILE B 1 189 ? -1.518 15.82 4.601 1 98.72 189 ILE B C 1
ATOM 3805 O O . ILE B 1 189 ? -0.288 15.787 4.513 1 98.72 189 ILE B O 1
ATOM 3809 N N . VAL B 1 190 ? -2.327 16.232 3.66 1 97.77 190 VAL B N 1
ATOM 3810 C CA . VAL B 1 190 ? -1.83 16.935 2.481 1 97.77 190 VAL B CA 1
ATOM 3811 C C . VAL B 1 190 ? -2.393 18.354 2.45 1 97.77 190 VAL B C 1
ATOM 3813 O O . VAL B 1 190 ? -3.453 18.621 3.021 1 97.77 190 VAL B O 1
ATOM 3816 N N . ASN B 1 191 ? -1.627 19.261 1.888 1 95.54 191 ASN B N 1
ATOM 3817 C CA . ASN B 1 191 ? -1.979 20.674 1.798 1 95.54 191 ASN B CA 1
ATOM 3818 C C . ASN B 1 191 ? -2.262 21.27 3.174 1 95.54 191 ASN B C 1
ATOM 3820 O O . ASN B 1 191 ? -3.32 21.862 3.394 1 95.54 191 ASN B O 1
ATOM 3824 N N . PRO B 1 192 ? -1.311 21.239 4.08 1 95.48 192 PRO B N 1
ATOM 3825 C CA . PRO B 1 192 ? -1.56 21.652 5.463 1 95.48 192 PRO B CA 1
ATOM 3826 C C . PRO B 1 192 ? -1.696 23.165 5.612 1 95.48 192 PRO B C 1
ATOM 3828 O O . PRO B 1 192 ? -2.209 23.645 6.626 1 95.48 192 PRO B O 1
ATOM 3831 N N . LEU B 1 193 ? -1.279 23.968 4.664 1 93.94 193 LEU B N 1
ATOM 3832 C CA . LEU B 1 193 ? -1.212 25.419 4.8 1 93.94 193 LEU B CA 1
ATOM 3833 C C . LEU B 1 193 ? -2.476 26.075 4.255 1 93.94 193 LEU B C 1
ATOM 3835 O O . LEU B 1 193 ? -2.62 27.298 4.314 1 93.94 193 LEU B O 1
ATOM 3839 N N . ARG B 1 194 ? -3.406 25.327 3.713 1 93.58 194 ARG B N 1
ATOM 3840 C CA . ARG B 1 194 ? -4.725 25.765 3.267 1 93.58 194 ARG B CA 1
ATOM 3841 C C . ARG B 1 194 ? -5.829 25 3.988 1 93.58 194 ARG B C 1
ATOM 3843 O O . ARG B 1 194 ? -5.878 24.984 5.22 1 93.58 194 ARG B O 1
ATOM 3850 N N . ASN B 1 195 ? -6.772 24.517 3.249 1 96.29 195 ASN B N 1
ATOM 3851 C CA . ASN B 1 195 ? -7.68 23.51 3.788 1 96.29 195 ASN B CA 1
ATOM 3852 C C . ASN B 1 195 ? -7.094 22.106 3.669 1 96.29 195 ASN B C 1
ATOM 3854 O O . ASN B 1 195 ? -7.081 21.525 2.583 1 96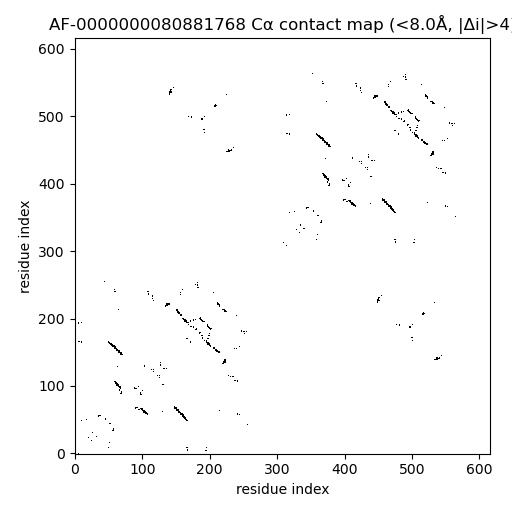.29 195 ASN B O 1
ATOM 3858 N N . PRO B 1 196 ? -6.627 21.653 4.832 1 97.92 196 PRO B N 1
ATOM 3859 C CA . PRO B 1 196 ? -5.914 20.374 4.791 1 97.92 196 PRO B CA 1
ATOM 3860 C C . PRO B 1 196 ? -6.818 19.208 4.396 1 97.92 196 PRO B C 1
ATOM 3862 O O . PRO B 1 196 ? -7.998 19.188 4.754 1 97.92 196 PRO B O 1
ATOM 3865 N N . VAL B 1 197 ? -6.287 18.306 3.706 1 98.56 197 VAL B N 1
ATOM 3866 C CA . VAL B 1 197 ? -6.952 17.049 3.382 1 98.56 197 VAL B CA 1
ATOM 3867 C C . VAL B 1 197 ? -6.317 15.908 4.174 1 98.56 197 VAL B C 1
ATOM 3869 O O . VAL B 1 197 ? -5.093 15.755 4.181 1 98.56 197 VAL B O 1
ATOM 3872 N N . VAL B 1 198 ? -7.122 15.186 4.873 1 98.74 198 VAL B N 1
ATOM 3873 C CA . VAL B 1 198 ? -6.649 13.98 5.544 1 98.74 198 VAL B CA 1
ATOM 3874 C C . VAL B 1 198 ? -6.909 12.761 4.661 1 98.74 198 VAL B C 1
ATOM 3876 O O . VAL B 1 198 ? -8.058 12.459 4.332 1 98.74 198 VAL B O 1
ATOM 3879 N N . ALA B 1 199 ? -5.856 12.165 4.235 1 98.59 199 ALA B N 1
ATOM 3880 C CA . ALA B 1 199 ? -5.967 10.903 3.508 1 98.59 199 ALA B CA 1
ATOM 3881 C C . ALA B 1 199 ? -5.881 9.713 4.46 1 98.59 199 ALA B C 1
ATOM 3883 O O . ALA B 1 199 ? -4.803 9.39 4.963 1 98.59 199 ALA B O 1
ATOM 3884 N N . ILE B 1 200 ? -6.972 9.071 4.716 1 98.48 200 ILE B N 1
ATOM 3885 C CA . ILE B 1 200 ? -7.051 7.937 5.631 1 98.48 200 ILE B CA 1
ATOM 3886 C C . ILE B 1 200 ? -6.897 6.633 4.852 1 98.48 200 ILE B C 1
ATOM 3888 O O . ILE B 1 200 ? -7.706 6.329 3.972 1 98.48 200 ILE B O 1
ATOM 3892 N N . ARG B 1 201 ? -5.873 5.925 5.233 1 97.89 201 ARG B N 1
ATOM 3893 C CA . ARG B 1 201 ? -5.606 4.71 4.47 1 97.89 201 ARG B CA 1
ATOM 3894 C C . ARG B 1 201 ? -4.73 3.747 5.264 1 97.89 201 ARG B C 1
ATOM 3896 O O . ARG B 1 201 ? -4.107 4.137 6.253 1 97.89 201 ARG B O 1
ATOM 3903 N N . THR B 1 202 ? -4.703 2.49 4.846 1 96.15 202 THR B N 1
ATOM 3904 C CA . THR B 1 202 ? -3.817 1.456 5.366 1 96.15 202 THR B CA 1
ATOM 3905 C C . THR B 1 202 ? -3.294 0.573 4.236 1 96.15 202 THR B C 1
ATOM 3907 O O . THR B 1 202 ? -4.011 0.301 3.271 1 96.15 202 THR B O 1
ATOM 3910 N N . THR B 1 203 ? -2.066 0.183 4.344 1 92.43 203 THR B N 1
ATOM 3911 C CA . THR B 1 203 ? -1.485 -0.732 3.368 1 92.43 203 THR B CA 1
ATOM 3912 C C . THR B 1 203 ? -1.349 -2.134 3.955 1 92.43 203 THR B C 1
ATOM 3914 O O . THR B 1 203 ? -1.12 -3.1 3.223 1 92.43 203 THR B O 1
ATOM 3917 N N . GLY B 1 204 ? -1.604 -2.281 5.228 1 90.67 204 GLY B N 1
ATOM 3918 C CA . GLY B 1 204 ? -1.329 -3.524 5.932 1 90.67 204 GLY B CA 1
ATOM 3919 C C . GLY B 1 204 ? -2.248 -4.658 5.522 1 90.67 204 GLY B C 1
ATOM 3920 O O . GLY B 1 204 ? -1.955 -5.827 5.782 1 90.67 204 GLY B O 1
ATOM 3921 N N . LEU B 1 205 ? -3.316 -4.353 4.858 1 94.99 205 LEU B N 1
ATOM 3922 C CA . LEU B 1 205 ? -4.266 -5.383 4.45 1 94.99 205 LEU B CA 1
ATOM 3923 C C . LEU B 1 205 ? -4.169 -5.648 2.952 1 94.99 205 LEU B C 1
ATOM 3925 O O . LEU B 1 205 ? -4.676 -6.66 2.462 1 94.99 205 LEU B O 1
ATOM 3929 N N . ALA B 1 206 ? -3.586 -4.733 2.226 1 96.17 206 ALA B N 1
ATOM 3930 C CA . ALA B 1 206 ? -3.597 -4.785 0.767 1 96.17 206 ALA B CA 1
ATOM 3931 C C . ALA B 1 206 ? -2.686 -5.895 0.251 1 96.17 206 ALA B C 1
ATOM 3933 O O . ALA B 1 206 ? -1.67 -6.212 0.873 1 96.17 206 ALA B O 1
ATOM 3934 N N . PHE B 1 207 ? -3.101 -6.519 -0.811 1 96.16 207 PHE B N 1
ATOM 3935 C CA . PHE B 1 207 ? -2.182 -7.355 -1.575 1 96.16 207 PHE B CA 1
ATOM 3936 C C . PHE B 1 207 ? -2.478 -7.26 -3.067 1 96.16 207 PHE B C 1
ATOM 3938 O O . PHE B 1 207 ? -3.574 -6.859 -3.464 1 96.16 207 PHE B O 1
ATOM 3945 N N . ASP B 1 208 ? -1.522 -7.485 -3.839 1 97.28 208 ASP B N 1
ATOM 3946 C CA . ASP B 1 208 ? -1.511 -7.447 -5.298 1 97.28 208 ASP B CA 1
ATOM 3947 C C . ASP B 1 208 ? -0.742 -8.634 -5.872 1 97.28 208 ASP B C 1
ATOM 3949 O O . ASP B 1 208 ? 0.49 -8.658 -5.838 1 97.28 208 ASP B O 1
ATOM 3953 N N . ALA B 1 209 ? -1.501 -9.528 -6.399 1 97.5 209 ALA B N 1
ATOM 3954 C CA . ALA B 1 209 ? -0.888 -10.774 -6.853 1 97.5 209 ALA B CA 1
ATOM 3955 C C . ALA B 1 209 ? -0.922 -10.878 -8.375 1 97.5 209 ALA B C 1
ATOM 3957 O O . ALA B 1 209 ? -1.992 -11.02 -8.97 1 97.5 209 ALA B O 1
ATOM 3958 N N . PRO B 1 210 ? 0.253 -10.779 -8.98 1 96.02 210 PRO B N 1
ATOM 3959 C CA . PRO B 1 210 ? 0.275 -11.18 -10.389 1 96.02 210 PRO B CA 1
ATOM 3960 C C . PRO B 1 210 ? -0.062 -12.656 -10.588 1 96.02 210 PRO B C 1
ATOM 3962 O O . PRO B 1 210 ? 0.627 -13.528 -10.053 1 96.02 210 PRO B O 1
ATOM 3965 N N . ILE B 1 211 ? -1.108 -12.972 -11.348 1 96.28 211 ILE B N 1
ATOM 3966 C CA . ILE B 1 211 ? -1.581 -14.352 -11.391 1 96.28 211 ILE B CA 1
ATOM 3967 C C . ILE B 1 211 ? -1.447 -14.9 -12.81 1 96.28 211 ILE B C 1
ATOM 3969 O O . ILE B 1 211 ? -1.772 -16.061 -13.067 1 96.28 211 ILE B O 1
ATOM 3973 N N . GLY B 1 212 ? -1.004 -14.051 -13.739 1 95.28 212 GLY B N 1
ATOM 3974 C CA . GLY B 1 212 ? -0.816 -14.53 -15.099 1 95.28 212 GLY B CA 1
ATOM 3975 C C . GLY B 1 212 ? -0.351 -13.448 -16.055 1 95.28 212 GLY B C 1
ATOM 3976 O O . GLY B 1 212 ? -0.099 -12.314 -15.641 1 95.28 212 GLY B O 1
ATOM 3977 N N . LEU B 1 213 ? -0.217 -13.893 -17.304 1 93.93 213 LEU B N 1
ATOM 3978 C CA . LEU B 1 213 ? 0.169 -13.018 -18.406 1 93.93 213 LEU B CA 1
ATOM 3979 C C . LEU B 1 213 ? -0.879 -13.044 -19.514 1 93.93 213 LEU B C 1
ATOM 3981 O O . LEU B 1 213 ? -1.42 -14.104 -19.837 1 93.93 213 LEU B O 1
ATOM 3985 N N . TYR B 1 214 ? -1.026 -11.889 -19.989 1 93.05 214 TYR B N 1
ATOM 3986 C CA . TYR B 1 214 ? -1.906 -11.814 -21.15 1 93.05 214 TYR B CA 1
ATOM 3987 C C . TYR B 1 214 ? -1.123 -12.009 -22.442 1 93.05 214 TYR B C 1
ATOM 3989 O O . TYR B 1 214 ? -0.118 -11.333 -22.675 1 93.05 214 TYR B O 1
ATOM 3997 N N . ASP B 1 215 ? -1.566 -12.908 -23.189 1 90.47 215 ASP B N 1
ATOM 3998 C CA . ASP B 1 215 ? -0.999 -13.127 -24.517 1 90.47 215 ASP B CA 1
ATOM 3999 C C . ASP B 1 215 ? -1.794 -12.378 -25.584 1 90.47 215 ASP B C 1
ATOM 4001 O O . ASP B 1 215 ? -2.878 -12.814 -25.979 1 90.47 215 ASP B O 1
ATOM 4005 N N . SER B 1 216 ? -1.232 -11.389 -26.079 1 86.09 216 SER B N 1
ATOM 4006 C CA . SER B 1 216 ? -1.934 -10.536 -27.033 1 86.09 216 SER B CA 1
ATOM 4007 C C . SER B 1 216 ? -2.142 -11.25 -28.364 1 86.09 216 SER B C 1
ATOM 4009 O O . SER B 1 216 ? -3.076 -10.936 -29.104 1 86.09 216 SER B O 1
ATOM 4011 N N . ALA B 1 217 ? -1.282 -12.171 -28.717 1 88.27 217 ALA B N 1
ATOM 4012 C CA . ALA B 1 217 ? -1.382 -12.896 -29.981 1 88.27 217 ALA B CA 1
ATOM 4013 C C . ALA B 1 217 ? -2.602 -13.813 -29.991 1 88.27 217 ALA B C 1
ATOM 4015 O O . ALA B 1 217 ? -3.302 -13.914 -31.002 1 88.27 217 ALA B O 1
ATOM 4016 N N . THR B 1 218 ? -2.918 -14.4 -28.883 1 91.57 218 THR B N 1
ATOM 4017 C CA . THR B 1 218 ? -3.998 -15.379 -28.829 1 91.57 218 THR B CA 1
ATOM 4018 C C . THR B 1 218 ? -5.207 -14.811 -28.091 1 91.57 218 THR B C 1
ATOM 4020 O O . THR B 1 218 ? -6.296 -15.385 -28.138 1 91.57 218 THR B O 1
ATOM 4023 N N . GLY B 1 219 ? -4.994 -13.701 -27.404 1 91.25 219 GLY B N 1
ATOM 4024 C CA . GLY B 1 219 ? -6.076 -13.134 -26.614 1 91.25 219 GLY B CA 1
ATOM 4025 C C . GLY B 1 219 ? -6.439 -13.977 -25.407 1 91.25 219 GLY B C 1
ATOM 4026 O O . GLY B 1 219 ? -7.606 -14.04 -25.015 1 91.25 219 GLY B O 1
ATOM 4027 N N . THR B 1 220 ? -5.484 -14.73 -24.891 1 94.7 220 THR B N 1
ATOM 4028 C CA . THR B 1 220 ? -5.715 -15.645 -23.779 1 94.7 220 THR B CA 1
ATOM 4029 C C . THR B 1 220 ? -4.839 -15.278 -22.585 1 94.7 220 THR B C 1
ATOM 4031 O O . THR B 1 220 ? -3.838 -14.573 -22.736 1 94.7 220 THR B O 1
ATOM 4034 N N . ILE B 1 221 ? -5.278 -15.71 -21.446 1 95.14 221 ILE B N 1
ATOM 4035 C CA . ILE B 1 221 ? -4.511 -15.51 -20.222 1 95.14 221 ILE B CA 1
ATOM 4036 C C . ILE B 1 221 ? -3.733 -16.781 -19.887 1 95.14 221 ILE B C 1
ATOM 4038 O O . ILE B 1 221 ? -4.317 -17.861 -19.77 1 95.14 221 ILE B O 1
ATOM 4042 N N . ASN B 1 222 ? -2.453 -16.625 -19.829 1 95.05 222 ASN B N 1
ATOM 4043 C CA . ASN B 1 222 ? -1.607 -17.694 -19.309 1 95.05 222 ASN B CA 1
ATOM 4044 C C . ASN B 1 222 ? -1.438 -17.589 -17.796 1 95.05 222 ASN B C 1
ATOM 4046 O O . ASN B 1 222 ? -0.642 -16.783 -17.311 1 95.05 222 ASN B O 1
ATOM 4050 N N . ARG B 1 223 ? -2.105 -18.424 -17.072 1 95.1 223 ARG B N 1
ATOM 4051 C CA . ARG B 1 223 ? -2.171 -18.317 -15.618 1 95.1 223 ARG B CA 1
ATOM 4052 C C . ARG B 1 223 ? -0.923 -18.905 -14.969 1 95.1 223 ARG B C 1
ATOM 4054 O O . ARG B 1 223 ? -0.429 -19.951 -15.395 1 95.1 223 ARG B O 1
ATOM 4061 N N . PHE B 1 224 ? -0.558 -18.257 -13.868 1 93.15 224 PHE B N 1
ATOM 4062 C CA . PHE B 1 224 ? 0.523 -18.776 -13.038 1 93.15 224 PHE B CA 1
ATOM 4063 C C . PHE B 1 224 ? -0.005 -19.799 -12.04 1 93.15 224 PHE B C 1
ATOM 4065 O O . PHE B 1 224 ? 0.769 -20.561 -11.456 1 93.15 224 PHE B O 1
ATOM 4072 N N . ILE B 1 225 ? -1.304 -19.812 -11.813 1 92.16 225 ILE B N 1
ATOM 4073 C CA . ILE B 1 225 ? -1.879 -20.568 -10.705 1 92.16 225 ILE B CA 1
ATOM 4074 C C . ILE B 1 225 ? -3.109 -21.334 -11.187 1 92.16 225 ILE B C 1
ATOM 4076 O O . ILE B 1 225 ? -3.835 -20.865 -12.067 1 92.16 225 ILE B O 1
ATOM 4080 N N . GLU B 1 226 ? -3.398 -22.453 -10.567 1 91.8 226 GLU B N 1
ATOM 4081 C CA . GLU B 1 226 ? -4.568 -23.264 -10.889 1 91.8 226 GLU B CA 1
ATOM 4082 C C . GLU B 1 226 ? -5.798 -22.788 -10.121 1 91.8 226 GLU B C 1
ATOM 4084 O O . GLU B 1 226 ? -5.675 -22.085 -9.116 1 91.8 226 GLU B O 1
ATOM 4089 N N . PRO B 1 227 ? -6.936 -23.216 -10.535 1 92.28 227 PRO B N 1
ATOM 4090 C CA . PRO B 1 227 ? -8.182 -22.711 -9.954 1 92.28 227 PRO B CA 1
ATOM 4091 C C . PRO B 1 227 ? -8.258 -22.924 -8.444 1 92.28 227 PRO B C 1
ATOM 4093 O O . PRO B 1 227 ? -8.682 -22.027 -7.711 1 92.28 227 PRO B O 1
ATOM 4096 N N . PRO B 1 228 ? -7.832 -24.058 -7.911 1 90.26 228 PRO B N 1
ATOM 4097 C CA . PRO B 1 228 ? -7.923 -24.2 -6.456 1 90.26 228 PRO B CA 1
ATOM 4098 C C . PRO B 1 228 ? -7.086 -23.164 -5.708 1 90.26 228 PRO B C 1
ATOM 4100 O O . PRO B 1 228 ? -7.534 -22.616 -4.698 1 90.26 228 PRO B O 1
ATOM 4103 N N . ALA B 1 229 ? -5.923 -22.93 -6.197 1 91.15 229 ALA B N 1
ATOM 4104 C CA . ALA B 1 229 ? -5.065 -21.924 -5.577 1 91.15 229 ALA B CA 1
ATOM 4105 C C . ALA B 1 229 ? -5.653 -20.525 -5.743 1 91.15 229 ALA B C 1
ATOM 4107 O O . ALA B 1 229 ? -5.522 -19.681 -4.854 1 91.15 229 ALA B O 1
ATOM 4108 N N . LEU B 1 230 ? -6.213 -20.268 -6.864 1 93.4 230 LEU B N 1
ATOM 4109 C CA . LEU B 1 230 ? -6.879 -18.988 -7.082 1 93.4 230 LEU B CA 1
ATOM 4110 C C . LEU B 1 230 ? -8.031 -18.802 -6.101 1 93.4 230 LEU B C 1
ATOM 4112 O O . LEU B 1 230 ? -8.263 -17.693 -5.613 1 93.4 230 LEU B O 1
ATOM 4116 N N . ARG B 1 231 ? -8.751 -19.829 -5.804 1 92.68 231 ARG B N 1
ATOM 4117 C CA . ARG B 1 231 ? -9.812 -19.772 -4.803 1 92.68 231 ARG B CA 1
ATOM 4118 C C . ARG B 1 231 ? -9.246 -19.46 -3.422 1 92.68 231 ARG B C 1
ATOM 4120 O O . ARG B 1 231 ? -9.896 -18.79 -2.616 1 92.68 231 ARG B O 1
ATOM 4127 N N . ASN B 1 232 ? -8.067 -19.975 -3.145 1 91.59 232 ASN B N 1
ATOM 4128 C CA . ASN B 1 232 ? -7.414 -19.611 -1.892 1 91.59 232 ASN B CA 1
ATOM 4129 C C . ASN B 1 232 ? -7.147 -18.11 -1.814 1 91.59 232 ASN B C 1
ATOM 4131 O O . ASN B 1 232 ? -7.26 -17.51 -0.744 1 91.59 232 ASN B O 1
ATOM 4135 N N . LEU B 1 233 ? -6.769 -17.494 -2.932 1 93.58 233 LEU B N 1
ATOM 4136 C CA . LEU B 1 233 ? -6.563 -16.05 -2.961 1 93.58 233 LEU B CA 1
ATOM 4137 C C . LEU B 1 233 ? -7.867 -15.31 -2.683 1 93.58 233 LEU B C 1
ATOM 4139 O O . LEU B 1 233 ? -7.871 -14.294 -1.984 1 93.58 233 LEU B O 1
ATOM 4143 N N . VAL B 1 234 ? -8.899 -15.81 -3.219 1 94.69 234 VAL B N 1
ATOM 4144 C CA . VAL B 1 234 ? -10.206 -15.209 -2.973 1 94.69 234 VAL B CA 1
ATOM 4145 C C . VAL B 1 234 ? -10.549 -15.308 -1.488 1 94.69 234 VAL B C 1
ATOM 4147 O O . VAL B 1 234 ? -11.05 -14.349 -0.895 1 94.69 234 VAL B O 1
ATOM 4150 N N . ARG B 1 235 ? -10.277 -16.43 -0.928 1 92.4 235 ARG B N 1
ATOM 4151 C CA . ARG B 1 235 ? -10.536 -16.604 0.497 1 92.4 235 ARG B CA 1
ATOM 4152 C C . ARG B 1 235 ? -9.719 -15.62 1.327 1 92.4 235 ARG B C 1
ATOM 4154 O O . ARG B 1 235 ? -10.223 -15.049 2.296 1 92.4 235 ARG B O 1
ATOM 4161 N N . LEU B 1 236 ? -8.509 -15.492 0.959 1 93.4 236 LEU B N 1
ATOM 4162 C CA . LEU B 1 236 ? -7.66 -14.518 1.636 1 93.4 236 LEU B CA 1
ATOM 4163 C C . LEU B 1 236 ? -8.24 -13.113 1.514 1 93.4 236 LEU B C 1
ATOM 4165 O O . LEU B 1 236 ? -8.291 -12.37 2.497 1 93.4 236 LEU B O 1
ATOM 4169 N N . ALA B 1 237 ? -8.652 -12.747 0.331 1 95.54 237 ALA B N 1
ATOM 4170 C CA . ALA B 1 237 ? -9.251 -11.434 0.11 1 95.54 237 ALA B CA 1
ATOM 4171 C C . ALA B 1 237 ? -10.498 -11.248 0.97 1 95.54 237 ALA B C 1
ATOM 4173 O O . ALA B 1 237 ? -10.711 -10.176 1.542 1 95.54 237 ALA B O 1
ATOM 4174 N N . ASN B 1 238 ? -11.298 -12.284 1.058 1 94.04 238 ASN B N 1
ATOM 4175 C CA . ASN B 1 238 ? -12.484 -12.231 1.905 1 94.04 238 ASN B CA 1
ATOM 4176 C C . ASN B 1 238 ? -12.117 -12.015 3.371 1 94.04 238 ASN B C 1
ATOM 4178 O O . ASN B 1 238 ? -12.774 -11.245 4.073 1 94.04 238 ASN B O 1
ATOM 4182 N N . ASP B 1 239 ? -11.12 -12.673 3.777 1 92.86 239 ASP B N 1
ATOM 4183 C CA . ASP B 1 239 ? -10.637 -12.494 5.143 1 92.86 239 ASP B CA 1
ATOM 4184 C C . ASP B 1 239 ? -10.166 -11.06 5.375 1 92.86 239 ASP B C 1
ATOM 4186 O O . ASP B 1 239 ? -10.435 -10.475 6.426 1 92.86 239 ASP B O 1
ATOM 4190 N N . ARG B 1 240 ? -9.454 -10.548 4.416 1 94.97 240 ARG B N 1
ATOM 4191 C CA . ARG B 1 240 ? -8.978 -9.172 4.523 1 94.97 240 ARG B CA 1
ATOM 4192 C C . ARG B 1 240 ? -10.145 -8.19 4.551 1 94.97 240 ARG B C 1
ATOM 4194 O O . ARG B 1 240 ? -10.08 -7.16 5.226 1 94.97 240 ARG B O 1
ATOM 4201 N N . PHE B 1 241 ? -11.194 -8.548 3.818 1 94.47 241 PHE B N 1
ATOM 4202 C CA . PHE B 1 241 ? -12.401 -7.731 3.859 1 94.47 241 PHE B CA 1
ATOM 4203 C C . PHE B 1 241 ? -12.972 -7.68 5.271 1 94.47 241 PHE B C 1
ATOM 4205 O O . PHE B 1 241 ? -13.378 -6.616 5.744 1 94.47 241 PHE B O 1
ATOM 4212 N N . GLN B 1 242 ? -13.014 -8.739 5.902 1 93.07 242 GLN B N 1
ATOM 4213 C CA . GLN B 1 242 ? -13.56 -8.796 7.254 1 93.07 242 GLN B CA 1
ATOM 4214 C C . GLN B 1 242 ? -12.732 -7.952 8.218 1 93.07 242 GLN B C 1
ATOM 4216 O O . GLN B 1 242 ? -13.283 -7.186 9.012 1 93.07 242 GLN B O 1
ATOM 4221 N N . GLU B 1 243 ? -11.468 -8.091 8.155 1 94.73 243 GLU B N 1
ATOM 4222 C CA . GLU B 1 243 ? -10.601 -7.261 8.986 1 94.73 243 GLU B CA 1
ATOM 4223 C C . GLU B 1 243 ? -10.768 -5.781 8.653 1 94.73 243 GLU B C 1
ATOM 4225 O O . GLU B 1 243 ? -10.761 -4.933 9.548 1 94.73 243 GLU B O 1
ATOM 4230 N N . ASN B 1 244 ? -10.874 -5.504 7.413 1 96.22 244 ASN B N 1
ATOM 4231 C CA . ASN B 1 244 ? -11.119 -4.141 6.951 1 96.22 244 ASN B CA 1
ATOM 4232 C C . ASN B 1 244 ? -12.378 -3.554 7.582 1 96.22 244 ASN B C 1
ATOM 4234 O O . ASN B 1 244 ? -12.365 -2.42 8.065 1 96.22 244 ASN B O 1
ATOM 4238 N N . PHE B 1 245 ? -13.444 -4.32 7.643 1 95.43 245 PHE B N 1
ATOM 4239 C CA . PHE B 1 245 ? -14.691 -3.865 8.247 1 95.43 245 PHE B CA 1
ATOM 4240 C C . PHE B 1 245 ? -14.509 -3.615 9.74 1 95.43 245 PHE B C 1
ATOM 4242 O O . PHE B 1 245 ? -15.063 -2.658 10.286 1 95.43 245 PHE B O 1
ATOM 4249 N N . ARG B 1 246 ? -13.785 -4.434 10.336 1 95.64 246 ARG B N 1
ATOM 4250 C CA . ARG B 1 246 ? -13.496 -4.242 11.753 1 95.64 246 ARG B CA 1
ATOM 4251 C C . ARG B 1 246 ? -12.763 -2.926 11.989 1 95.64 246 ARG B C 1
ATOM 4253 O O . ARG B 1 246 ? -13.096 -2.18 12.912 1 95.64 246 ARG B O 1
ATOM 4260 N N . ARG B 1 247 ? -11.824 -2.628 11.157 1 96.86 247 ARG B N 1
ATOM 4261 C CA . ARG B 1 247 ? -11.055 -1.395 11.291 1 96.86 247 ARG B CA 1
ATOM 4262 C C . ARG B 1 247 ? -11.931 -0.173 11.033 1 96.86 247 ARG B C 1
ATOM 4264 O O . ARG B 1 247 ? -11.797 0.848 11.712 1 96.86 247 ARG B O 1
ATOM 4271 N N . ILE B 1 248 ? -12.774 -0.298 10.057 1 96.95 248 ILE B N 1
ATOM 4272 C CA . ILE B 1 248 ? -13.692 0.793 9.746 1 96.95 248 ILE B CA 1
ATOM 4273 C C . ILE B 1 248 ? -14.591 1.07 10.949 1 96.95 248 ILE B C 1
ATOM 4275 O O . ILE B 1 248 ? -14.812 2.227 11.313 1 96.95 248 ILE B O 1
ATOM 4279 N N . ALA B 1 249 ? -15.078 0.009 11.552 1 96.49 249 ALA B N 1
ATOM 4280 C CA . ALA B 1 249 ? -15.923 0.156 12.734 1 96.49 249 ALA B CA 1
ATOM 4281 C C . ALA B 1 249 ? -15.154 0.805 13.881 1 96.49 249 ALA B C 1
ATOM 4283 O O . ALA B 1 249 ? -15.696 1.647 14.602 1 96.49 249 ALA B O 1
ATOM 4284 N N . ALA B 1 250 ? -13.945 0.426 14.06 1 97.02 250 ALA B N 1
ATOM 4285 C CA . ALA B 1 250 ? -13.109 1.026 15.097 1 97.02 250 ALA B CA 1
ATOM 4286 C C . ALA B 1 250 ? -12.884 2.511 14.828 1 97.02 250 ALA B C 1
ATOM 4288 O O . ALA B 1 250 ? -12.953 3.333 15.746 1 97.02 250 ALA B O 1
ATOM 4289 N N . LEU B 1 251 ? -12.618 2.855 13.623 1 97.6 251 LEU B N 1
ATOM 4290 C CA . LEU B 1 251 ? -12.44 4.249 13.233 1 97.6 251 LEU B CA 1
ATOM 4291 C C . LEU B 1 251 ? -13.695 5.062 13.533 1 97.6 251 LEU B C 1
ATOM 4293 O O . LEU B 1 251 ? -13.611 6.158 14.092 1 97.6 251 LEU B O 1
ATOM 4297 N N . TYR B 1 252 ? -14.823 4.519 13.126 1 97 252 TYR B N 1
ATOM 4298 C CA . TYR B 1 252 ? -16.097 5.17 13.409 1 97 252 TYR B CA 1
ATOM 4299 C C . TYR B 1 252 ? -16.233 5.481 14.894 1 97 252 TYR B C 1
ATOM 4301 O O . TYR B 1 252 ? -16.582 6.602 15.271 1 97 252 TYR B O 1
ATOM 4309 N N . ALA B 1 253 ? -15.938 4.498 15.663 1 96.79 253 ALA B N 1
ATOM 4310 C CA . ALA B 1 253 ? -16.088 4.645 17.109 1 96.79 253 ALA B CA 1
ATOM 4311 C C . ALA B 1 253 ? -15.156 5.726 17.65 1 96.79 253 ALA B C 1
ATOM 4313 O O . ALA B 1 253 ? -15.553 6.529 18.497 1 96.79 253 ALA B O 1
ATOM 4314 N N . HIS B 1 254 ? -13.927 5.777 17.187 1 96.67 254 HIS B N 1
ATOM 4315 C CA . HIS B 1 254 ? -12.971 6.79 17.622 1 96.67 254 HIS B CA 1
ATOM 4316 C C . HIS B 1 254 ? -13.437 8.189 17.235 1 96.67 254 HIS B C 1
ATOM 4318 O O . HIS B 1 254 ? -13.379 9.114 18.048 1 96.67 254 HIS B O 1
ATOM 4324 N N . ILE B 1 255 ? -13.922 8.331 16.056 1 96.98 255 ILE B N 1
ATOM 4325 C CA . ILE B 1 255 ? -14.341 9.635 15.555 1 96.98 255 ILE B CA 1
ATOM 4326 C C . ILE B 1 255 ? -15.578 10.108 16.316 1 96.98 255 ILE B C 1
ATOM 4328 O O . ILE B 1 255 ? -15.668 11.275 16.703 1 96.98 255 ILE B O 1
ATOM 4332 N N . ASP B 1 256 ? -16.496 9.194 16.445 1 95.67 256 ASP B N 1
ATOM 4333 C CA . ASP B 1 256 ? -17.719 9.522 17.172 1 95.67 256 ASP B CA 1
ATOM 4334 C C . ASP B 1 256 ? -17.405 10.002 18.587 1 95.67 256 ASP B C 1
ATOM 4336 O O . ASP B 1 256 ? -18 10.969 19.067 1 95.67 256 ASP B O 1
ATOM 4340 N N . ARG B 1 257 ? -16.491 9.417 19.21 1 94 257 ARG B N 1
ATOM 4341 C CA . ARG B 1 257 ? -16.112 9.759 20.577 1 94 257 ARG B CA 1
ATOM 4342 C C . ARG B 1 257 ? -15.431 11.123 20.632 1 94 257 ARG B C 1
ATOM 4344 O O . ARG B 1 257 ? -15.737 11.941 21.502 1 94 257 ARG B O 1
ATOM 4351 N N . ILE B 1 258 ? -14.59 11.385 19.737 1 92.12 258 ILE B N 1
ATOM 4352 C CA . ILE B 1 258 ? -13.741 12.57 19.778 1 92.12 258 ILE B CA 1
ATOM 4353 C C . ILE B 1 258 ? -14.518 13.78 19.264 1 92.12 258 ILE B C 1
ATOM 4355 O O . ILE B 1 258 ? -14.37 14.888 19.784 1 92.12 258 ILE B O 1
ATOM 4359 N N . PHE B 1 259 ? -15.372 13.616 18.268 1 89.59 259 PHE B N 1
ATOM 4360 C CA . PHE B 1 259 ? -16.032 14.752 17.637 1 89.59 259 PHE B CA 1
ATOM 4361 C C . PHE B 1 259 ? -17.449 14.921 18.172 1 89.59 259 PHE B C 1
ATOM 4363 O O . PHE B 1 259 ? -18.1 15.934 17.909 1 89.59 259 PHE B O 1
ATOM 4370 N N . ALA B 1 260 ? -18.158 13.859 18.779 1 74.2 260 ALA B N 1
ATOM 4371 C CA . ALA B 1 260 ? -19.442 14.035 19.453 1 74.2 260 ALA B CA 1
ATOM 4372 C C . ALA B 1 260 ? -19.31 14.978 20.646 1 74.2 260 ALA B C 1
ATOM 4374 O O . ALA B 1 260 ? -20.271 15.657 21.017 1 74.2 260 ALA B O 1
ATOM 4375 N N . THR B 1 261 ? -18.273 14.626 21.552 1 55.65 261 THR B N 1
ATOM 4376 C CA . THR B 1 261 ? -18.247 15.364 22.81 1 55.65 261 THR B CA 1
ATOM 4377 C C . THR B 1 261 ? -18.272 16.868 22.556 1 55.65 261 THR B C 1
ATOM 4379 O O . THR B 1 261 ? -17.348 17.416 21.953 1 55.65 261 THR B O 1
ATOM 4382 N N . PRO B 1 262 ? -19.388 17.425 22.435 1 49.1 262 PRO B N 1
ATOM 4383 C CA . PRO B 1 262 ? -19.406 18.889 22.494 1 49.1 262 PRO B CA 1
ATOM 4384 C C . PRO B 1 262 ? -18.251 19.46 23.314 1 49.1 262 PRO B C 1
ATOM 4386 O O . PRO B 1 262 ? -17.711 18.776 24.187 1 49.1 262 PRO B O 1
ATOM 4389 N N . ALA B 1 263 ? -17.452 20.475 22.774 1 42.76 263 ALA B N 1
ATOM 4390 C CA . ALA B 1 263 ? -16.51 21.211 23.613 1 42.76 263 ALA B CA 1
ATOM 4391 C C . ALA B 1 263 ? -16.97 21.229 25.068 1 42.76 263 ALA B C 1
ATOM 4393 O O . ALA B 1 263 ? -17.866 21.993 25.433 1 42.76 263 ALA B O 1
ATOM 4394 N N . ILE B 1 264 ? -17.336 20.306 25.677 1 40.43 264 ILE B N 1
ATOM 4395 C CA . ILE B 1 264 ? -17.511 20.545 27.106 1 40.43 264 ILE B CA 1
ATOM 4396 C C . ILE B 1 264 ? -16.358 21.398 27.631 1 40.43 264 ILE B C 1
ATOM 4398 O O . ILE B 1 264 ? -15.222 21.269 27.169 1 40.43 264 ILE B O 1
ATOM 4402 N N . ASP B 1 265 ? -16.61 22.459 28.442 1 40.02 265 ASP B N 1
ATOM 4403 C CA . ASP B 1 265 ? -15.672 23.24 29.242 1 40.02 265 ASP B CA 1
ATOM 4404 C C . ASP B 1 265 ? -14.531 22.366 29.758 1 40.02 265 ASP B C 1
ATOM 4406 O O . ASP B 1 265 ? -14.735 21.522 30.632 1 40.02 265 ASP B O 1
ATOM 4410 N N . VAL B 1 266 ? -13.773 21.862 29.043 1 42.36 266 VAL B N 1
ATOM 4411 C CA . VAL B 1 266 ? -12.568 21.112 29.382 1 42.36 266 VAL B CA 1
ATOM 4412 C C . VAL B 1 266 ? -11.946 21.682 30.656 1 42.36 266 VAL B C 1
ATOM 4414 O O . VAL B 1 266 ? -11.771 22.896 30.779 1 42.36 266 VAL B O 1
ATOM 4417 N N . GLU B 1 267 ? -11.961 20.955 31.68 1 47.39 267 GLU B N 1
ATOM 4418 C CA . GLU B 1 267 ? -11.258 21.299 32.912 1 47.39 267 GLU B CA 1
ATOM 4419 C C . GLU B 1 267 ? -9.89 21.906 32.615 1 4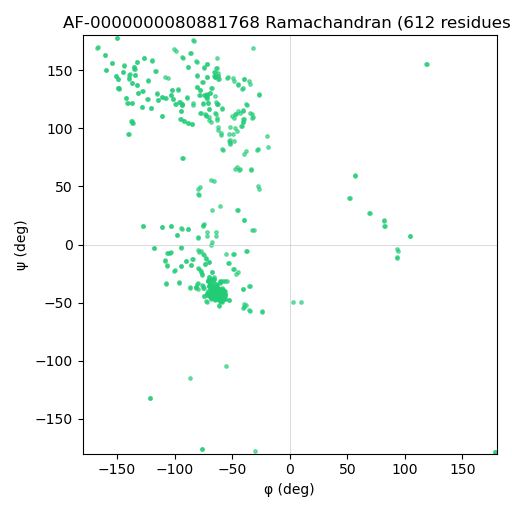7.39 267 GLU B C 1
ATOM 4421 O O . GLU B 1 267 ? -9.132 21.374 31.801 1 47.39 267 GLU B O 1
ATOM 4426 N N . SER B 1 268 ? -9.685 23.2 32.808 1 46.83 268 SER B N 1
ATOM 4427 C CA . SER B 1 268 ? -8.42 23.905 32.63 1 46.83 268 SER B CA 1
ATOM 4428 C C . SER B 1 268 ? -7.247 23.07 33.131 1 46.83 268 SER B C 1
ATOM 4430 O O . SER B 1 268 ? -7.428 22.156 33.938 1 46.83 268 SER B O 1
ATOM 4432 N N . LYS B 1 269 ? -6.126 23.105 32.476 1 48.85 269 LYS B N 1
ATOM 4433 C CA . LYS B 1 269 ? -4.918 22.464 32.987 1 48.85 269 LYS B CA 1
ATOM 4434 C C . LYS B 1 269 ? -4.849 22.554 34.509 1 48.85 269 LYS B C 1
ATOM 4436 O O . LYS B 1 269 ? -4.453 21.596 35.175 1 48.85 269 LYS B O 1
ATOM 4441 N N . GLN B 1 270 ? -5.37 23.739 34.984 1 52.71 270 GLN B N 1
ATOM 4442 C CA . GLN B 1 270 ? -5.386 23.97 36.425 1 52.71 270 GLN B CA 1
ATOM 4443 C C . GLN B 1 270 ? -6.403 23.067 37.116 1 52.71 270 GLN B C 1
ATOM 4445 O O . GLN B 1 270 ? -6.121 22.5 38.174 1 52.71 270 GLN B O 1
ATOM 4450 N N . GLU B 1 271 ? -7.507 22.853 36.405 1 58.63 271 GLU B N 1
ATOM 4451 C CA . GLU B 1 271 ? -8.56 22.061 37.034 1 58.63 271 GLU B CA 1
ATOM 4452 C C . GLU B 1 271 ? -8.253 20.569 36.949 1 58.63 271 GLU B C 1
ATOM 4454 O O . GLU B 1 271 ? -8.504 19.823 37.898 1 58.63 271 GLU B O 1
ATOM 4459 N N . ARG B 1 272 ? -7.664 20.178 35.977 1 57.65 272 ARG B N 1
ATOM 4460 C CA . ARG B 1 272 ? -7.245 18.79 35.807 1 57.65 272 ARG B CA 1
ATOM 4461 C C . ARG B 1 272 ? -6.085 18.45 36.736 1 57.65 272 ARG B C 1
ATOM 4463 O O . ARG B 1 272 ? -6.056 17.372 37.333 1 57.65 272 ARG B O 1
ATOM 4470 N N . ALA B 1 273 ? -5.084 19.377 36.88 1 59.28 273 ALA B N 1
ATOM 4471 C CA . ALA B 1 273 ? -4.008 19.238 37.857 1 59.28 273 ALA B CA 1
ATOM 4472 C C . ALA B 1 273 ? -4.562 19.162 39.277 1 59.28 273 ALA B C 1
ATOM 4474 O O . ALA B 1 273 ? -4.12 18.337 40.079 1 59.28 273 ALA B O 1
ATOM 4475 N N . LYS B 1 274 ? -5.581 19.937 39.556 1 61.22 274 LYS B N 1
ATOM 4476 C CA . LYS B 1 274 ? -6.23 19.935 40.864 1 61.22 274 LYS B CA 1
ATOM 4477 C C . LYS B 1 274 ? -6.983 18.629 41.102 1 61.22 274 LYS B C 1
ATOM 4479 O O . LYS B 1 274 ? -6.911 18.054 42.19 1 61.22 274 LYS B O 1
ATOM 4484 N N . ARG B 1 275 ? -7.548 18.1 40.047 1 63.95 275 ARG B N 1
ATOM 4485 C CA . ARG B 1 275 ? -8.302 16.858 40.183 1 63.95 275 ARG B CA 1
ATOM 4486 C C . ARG B 1 275 ? -7.367 15.667 40.364 1 63.95 275 ARG B C 1
ATOM 4488 O O . ARG B 1 275 ? -7.587 14.825 41.237 1 63.95 275 ARG B O 1
ATOM 4495 N N . LYS B 1 276 ? -6.331 15.63 39.565 1 66.83 276 LYS B N 1
ATOM 4496 C CA . LYS B 1 276 ? -5.354 14.552 39.685 1 66.83 276 LYS B CA 1
ATOM 4497 C C . LYS B 1 276 ? -4.656 14.591 41.042 1 66.83 276 LYS B C 1
ATOM 4499 O O . LYS B 1 276 ? -4.399 13.547 41.644 1 66.83 276 LYS B O 1
ATOM 4504 N N . ARG B 1 277 ? -4.272 15.853 41.496 1 65.45 277 ARG B N 1
ATOM 4505 C CA . ARG B 1 277 ? -3.709 16.024 42.831 1 65.45 277 ARG B CA 1
ATOM 4506 C C . ARG B 1 277 ? -4.678 15.536 43.902 1 65.45 277 ARG B C 1
ATOM 4508 O O . ARG B 1 277 ? -4.277 14.851 44.845 1 65.45 277 ARG B O 1
ATOM 4515 N N . LEU B 1 278 ? -5.977 15.781 43.675 1 65.82 278 LEU B N 1
ATOM 4516 C CA . LEU B 1 278 ? -6.993 15.377 44.64 1 65.82 278 LEU B CA 1
ATOM 4517 C C . LEU B 1 278 ? -7.227 13.871 44.585 1 65.82 278 LEU B C 1
ATOM 4519 O O . LEU B 1 278 ? -7.38 13.224 45.624 1 65.82 278 LEU B O 1
ATOM 4523 N N . GLU B 1 279 ? -7.184 13.38 43.447 1 71.37 279 GLU B N 1
ATOM 4524 C CA . GLU B 1 279 ? -7.354 11.94 43.273 1 71.37 279 GLU B CA 1
ATOM 4525 C C . GLU B 1 279 ? -6.15 11.173 43.81 1 71.37 279 GLU B C 1
ATOM 4527 O O . GLU B 1 279 ? -6.304 10.117 44.427 1 71.37 279 GLU B O 1
ATOM 4532 N N . GLY B 1 280 ? -4.948 11.684 43.495 1 64.51 280 GLY B N 1
ATOM 4533 C CA . GLY B 1 280 ? -3.732 11.139 44.077 1 64.51 280 GLY B CA 1
ATOM 4534 C C . GLY B 1 280 ? -3.742 11.145 45.594 1 64.51 280 GLY B C 1
ATOM 4535 O O . GLY B 1 280 ? -3.376 10.152 46.226 1 64.51 280 GLY B O 1
ATOM 4536 N N . LEU B 1 281 ? -4.125 12.233 46.138 1 67.01 281 LEU B N 1
ATOM 4537 C CA . LEU B 1 281 ? -4.226 12.39 47.585 1 67.01 281 LEU B CA 1
ATOM 4538 C C . LEU B 1 281 ? -5.279 11.449 48.161 1 67.01 281 LEU B C 1
ATOM 4540 O O . LEU B 1 281 ? -5.084 10.876 49.236 1 67.01 281 LEU B O 1
ATOM 4544 N N . ALA B 1 282 ? -6.373 11.221 47.435 1 65.11 282 ALA B N 1
ATOM 4545 C CA . ALA B 1 282 ? -7.42 10.3 47.873 1 65.11 282 ALA B CA 1
ATOM 4546 C C . ALA B 1 282 ? -6.927 8.856 47.843 1 65.11 282 ALA B C 1
ATOM 4548 O O . ALA B 1 282 ? -7.184 8.087 48.771 1 65.11 282 ALA B O 1
ATOM 4549 N N . ARG B 1 283 ? -6.203 8.608 46.879 1 64.57 283 ARG B N 1
ATOM 4550 C CA . ARG B 1 283 ? -5.651 7.262 46.758 1 64.57 283 ARG B CA 1
ATOM 4551 C C . ARG B 1 283 ? -4.622 6.992 47.85 1 64.57 283 ARG B C 1
ATOM 4553 O O . ARG B 1 283 ? -4.566 5.889 48.399 1 64.57 283 ARG B O 1
ATOM 4560 N N . GLN B 1 284 ? -3.727 7.977 48.161 1 61.62 284 GLN B N 1
ATOM 4561 C CA . GLN B 1 284 ? -2.759 7.876 49.248 1 61.62 284 GLN B CA 1
ATOM 4562 C C . GLN B 1 284 ? -3.457 7.713 50.594 1 61.62 284 GLN B C 1
ATOM 4564 O O . GLN B 1 284 ? -3.031 6.91 51.427 1 61.62 284 GLN B O 1
ATOM 4569 N N . LYS B 1 285 ? -4.604 8.29 50.762 1 62.45 285 LYS B N 1
ATOM 4570 C CA . LYS B 1 285 ? -5.384 8.187 51.992 1 62.45 285 LYS B CA 1
ATOM 4571 C C . LYS B 1 285 ? -6.081 6.832 52.089 1 62.45 285 LYS B C 1
ATOM 4573 O O . LYS B 1 285 ? -6.142 6.236 53.166 1 62.45 285 LYS B O 1
ATOM 4578 N N . GLU B 1 286 ? -6.475 6.356 50.995 1 61.45 286 GLU B N 1
ATOM 4579 C CA . GLU B 1 286 ? -7.13 5.051 50.986 1 61.45 286 GLU B CA 1
ATOM 4580 C C . GLU B 1 286 ? -6.132 3.931 51.263 1 61.45 286 GLU B C 1
ATOM 4582 O O . GLU B 1 286 ? -6.438 2.985 51.992 1 61.45 286 GLU B O 1
ATOM 4587 N N . LYS B 1 287 ? -5.023 4.066 50.711 1 60.87 287 LYS B N 1
ATOM 4588 C CA . LYS B 1 287 ? -3.966 3.091 50.962 1 60.87 287 LYS B CA 1
ATOM 4589 C C . LYS B 1 287 ? -3.53 3.115 52.424 1 60.87 287 LYS B C 1
ATOM 4591 O O . LYS B 1 287 ? -3.234 2.069 53.006 1 60.87 287 LYS B O 1
ATOM 4596 N N . LEU B 1 288 ? -3.436 4.187 53.022 1 57.07 288 LEU B N 1
ATOM 4597 C CA . LEU B 1 288 ? -3.103 4.345 54.433 1 57.07 288 LEU B CA 1
ATOM 4598 C C . LEU B 1 288 ? -4.203 3.769 55.319 1 57.07 288 LEU B C 1
ATOM 4600 O O . LEU B 1 288 ? -3.918 3.143 56.342 1 57.07 288 LEU B O 1
ATOM 4604 N N . ILE B 1 289 ? -5.386 3.755 54.855 1 59.06 289 ILE B N 1
ATOM 4605 C CA . ILE B 1 289 ? -6.492 3.214 55.637 1 59.06 289 ILE B CA 1
ATOM 4606 C C . ILE B 1 289 ? -6.517 1.692 55.511 1 59.06 289 ILE B C 1
ATOM 4608 O O . ILE B 1 289 ? -6.766 0.985 56.49 1 59.06 289 ILE B O 1
ATOM 4612 N N . SER B 1 290 ? -6.213 1.199 54.321 1 52.52 290 SER B N 1
ATOM 4613 C CA . SER B 1 290 ? -6.254 -0.245 54.117 1 52.52 290 SER B CA 1
ATOM 4614 C C . SER B 1 290 ? -5.107 -0.939 54.843 1 52.52 290 SER B C 1
ATOM 4616 O O . SER B 1 290 ? -5.196 -2.126 55.164 1 52.52 290 SER B O 1
ATOM 4618 N N . LYS B 1 291 ? -3.989 -0.343 55.003 1 50.4 291 LYS B N 1
ATOM 4619 C CA . LYS B 1 291 ? -2.888 -0.93 55.762 1 50.4 291 LYS B CA 1
ATOM 4620 C C . LYS B 1 291 ? -3.22 -0.995 57.251 1 50.4 291 LYS B C 1
ATOM 4622 O O . LYS B 1 291 ? -2.553 -1.701 58.01 1 50.4 291 LYS B O 1
ATOM 4627 N N . GLU B 1 292 ? -4.02 -0.05 57.707 1 46.91 292 GLU B N 1
ATOM 4628 C CA . GLU B 1 292 ? -4.305 -0.057 59.138 1 46.91 292 GLU B CA 1
ATOM 4629 C C . GLU B 1 292 ? -5.324 -1.136 59.492 1 46.91 292 GLU B C 1
ATOM 4631 O O . GLU B 1 292 ? -5.751 -1.24 60.644 1 46.91 292 GLU B O 1
ATOM 4636 N N . LYS B 1 293 ? -5.841 -1.78 58.374 1 43.87 293 LYS B N 1
ATOM 4637 C CA . LYS B 1 293 ? -6.72 -2.842 58.855 1 43.87 293 LYS B CA 1
ATOM 4638 C C . LYS B 1 293 ? -5.916 -3.992 59.454 1 43.87 293 LYS B C 1
ATOM 4640 O O . LYS B 1 293 ? -4.996 -4.51 58.817 1 43.87 293 LYS B O 1
ATOM 4645 N N . PRO B 1 294 ? -5.911 -4.248 60.671 1 39.98 294 PRO B N 1
ATOM 4646 C CA . PRO B 1 294 ? -5.24 -5.293 61.447 1 39.98 294 PRO B CA 1
ATOM 4647 C C . PRO B 1 294 ? -5.436 -6.687 60.853 1 39.98 294 PRO B C 1
ATOM 4649 O O . PRO B 1 294 ? -6.556 -7.056 60.491 1 39.98 294 PRO B O 1
ATOM 4652 N N . SER B 1 295 ? -4.44 -7.137 60.016 1 37.78 295 SER B N 1
ATOM 4653 C CA . SER B 1 295 ? -4.38 -8.527 59.573 1 37.78 295 SER B CA 1
ATOM 4654 C C . SER B 1 295 ? -4.741 -9.483 60.705 1 37.78 295 SER B C 1
ATOM 4656 O O . SER B 1 295 ? -4.039 -9.551 61.715 1 37.78 295 SER B O 1
ATOM 4658 N N . VAL B 1 296 ? -5.998 -9.645 61.017 1 36.65 296 VAL B N 1
ATOM 4659 C CA . VAL B 1 296 ? -6.387 -10.703 61.943 1 36.65 296 VAL B CA 1
ATOM 4660 C C . VAL B 1 296 ? -5.822 -12.04 61.467 1 36.65 296 VAL B C 1
ATOM 4662 O O . VAL B 1 296 ? -6.08 -12.464 60.338 1 36.65 296 VAL B O 1
ATOM 4665 N N . GLN B 1 297 ? -4.606 -12.416 61.878 1 33.65 297 GLN B N 1
ATOM 4666 C CA . GLN B 1 297 ? -3.897 -13.688 61.784 1 33.65 297 GLN B CA 1
ATOM 4667 C C . GLN B 1 297 ? -4.818 -14.857 62.123 1 33.65 297 GLN B C 1
ATOM 4669 O O . GLN B 1 297 ? -5.268 -14.989 63.263 1 33.65 297 GLN B O 1
ATOM 4674 N N . SER B 1 298 ? -5.864 -15.081 61.275 1 32.63 298 SER B N 1
ATOM 4675 C CA . SER B 1 298 ? -6.634 -16.282 61.581 1 32.63 298 SER B CA 1
ATOM 4676 C C . SER B 1 298 ? -5.732 -17.507 61.683 1 32.63 298 SER B C 1
ATOM 4678 O O . SER B 1 298 ? -4.939 -17.777 60.778 1 32.63 298 SER B O 1
ATOM 4680 N N . GLN B 1 299 ? -5.324 -17.855 62.888 1 32.59 299 GLN B N 1
ATOM 4681 C CA . GLN B 1 299 ? -4.66 -19.048 63.401 1 32.59 299 GLN B CA 1
ATOM 4682 C C . GLN B 1 299 ? -5.313 -20.317 62.86 1 32.59 299 GLN B C 1
ATOM 4684 O O . GLN B 1 299 ? -6.478 -20.595 63.151 1 32.59 299 GLN B O 1
ATOM 4689 N N . ASP B 1 300 ? -5.202 -20.556 61.538 1 31.62 300 ASP B N 1
ATOM 4690 C CA . ASP B 1 300 ? -5.806 -21.795 61.057 1 31.62 300 ASP B CA 1
ATOM 4691 C C . ASP B 1 300 ? -5.14 -23.014 61.693 1 31.62 300 ASP B C 1
ATOM 4693 O O . ASP B 1 300 ? -3.917 -23.16 61.636 1 31.62 300 ASP B O 1
ATOM 4697 N N . PRO B 1 301 ? -5.659 -23.637 62.733 1 31.63 301 PRO B N 1
ATOM 4698 C CA . PRO B 1 301 ? -5.27 -24.756 63.595 1 31.63 301 PRO B CA 1
ATOM 4699 C C . PRO B 1 301 ? -4.955 -26.026 62.808 1 31.63 301 PRO B C 1
ATOM 4701 O O . PRO B 1 301 ? -4.441 -26.995 63.373 1 31.63 301 PRO B O 1
ATOM 4704 N N . LEU B 1 302 ? -5.572 -26.313 61.657 1 27.71 302 LEU B N 1
ATOM 4705 C CA . LEU B 1 302 ? -5.806 -27.714 61.326 1 27.71 302 LEU B CA 1
ATOM 4706 C C . LEU B 1 302 ? -4.537 -28.365 60.786 1 27.71 302 LEU B C 1
ATOM 4708 O O . LEU B 1 302 ? -4.209 -28.211 59.608 1 27.71 302 LEU B O 1
ATOM 4712 N N . GLY B 1 303 ? -3.311 -28.142 61.355 1 25.19 303 GLY B N 1
ATOM 4713 C CA . GLY B 1 303 ? -2.061 -28.725 60.894 1 25.19 303 GLY B CA 1
ATOM 4714 C C . GLY B 1 303 ? -2.101 -30.239 60.818 1 25.19 303 GLY B C 1
ATOM 4715 O O . GLY B 1 303 ? -1.06 -30.888 60.695 1 25.19 303 GLY B O 1
ATOM 4716 N N . ASP B 1 304 ? -3.128 -30.922 61.302 1 26.96 304 ASP B N 1
ATOM 4717 C CA . ASP B 1 304 ? -2.765 -32.287 61.671 1 26.96 304 ASP B CA 1
ATOM 4718 C C . ASP B 1 304 ? -2.594 -33.164 60.433 1 26.96 304 ASP B C 1
ATOM 4720 O O . ASP B 1 304 ? -2.516 -34.39 60.54 1 26.96 304 ASP B O 1
ATOM 4724 N N . GLY B 1 305 ? -2.414 -32.661 59.175 1 23.31 305 GLY B N 1
ATOM 4725 C CA . GLY B 1 305 ? -2.571 -33.64 58.112 1 23.31 305 GLY B CA 1
ATOM 4726 C C . GLY B 1 305 ? -1.558 -34.767 58.184 1 23.31 305 GLY B C 1
ATOM 4727 O O . GLY B 1 305 ? -0.464 -34.591 58.724 1 23.31 305 GLY B O 1
ATOM 4728 N N . ILE B 1 306 ? -1.976 -36.152 57.715 1 23.91 306 ILE B N 1
ATOM 4729 C CA . ILE B 1 306 ? -1.718 -37.587 57.667 1 23.91 306 ILE B CA 1
ATOM 4730 C C . ILE B 1 306 ? -0.405 -37.852 56.934 1 23.91 306 ILE B C 1
ATOM 4732 O O . ILE B 1 306 ? -0.007 -37.076 56.062 1 23.91 306 ILE B O 1
ATOM 4736 N N . LEU B 1 307 ? 0.27 -39.145 57.13 1 25.74 307 LEU B N 1
ATOM 4737 C CA . LEU B 1 307 ? 1.375 -40.097 57.136 1 25.74 307 LEU B CA 1
ATOM 4738 C C . LEU B 1 307 ? 1.726 -40.531 55.717 1 25.74 307 LEU B C 1
ATOM 4740 O O . LEU B 1 307 ? 2.861 -40.931 55.449 1 25.74 307 LEU B O 1
ATOM 4744 N N . PHE B 1 308 ? 1.025 -40.261 54.523 1 24.15 308 PHE B N 1
ATOM 4745 C CA . PHE B 1 308 ? 1.639 -41.2 53.592 1 24.15 308 PHE B CA 1
ATOM 4746 C C . PHE B 1 308 ? 3.053 -40.758 53.231 1 24.15 308 PHE B C 1
ATOM 4748 O O . PHE B 1 308 ? 3.341 -39.561 53.182 1 24.15 308 PHE B O 1
#

InterPro domains:
  IPR003827 tRNA wybutosine-synthesizing protein [PF02676] (13-256)
  IPR036602 tRNA wybutosine-synthesizing-like superfamily [G3DSA:3.30.1960.10] (5-255)
  IPR036602 tRNA wybutosine-synthesizing-like superfamily [SSF111278] (9-255)

Sequence (616 aa):
MNHEKRRQEFKAKKSKILSDLASDEPDASPKGSVDTHILSLIELLNQHDGIVTTSSCSGRISVFLEGRKEAQDASKSCDPDSAEEPLDNLAAIGGKGGGGRWLLVAHDPLSESLLAGDADADDSAFLRLIFNGISSQQSPESIVSPSKETRYIHFKFEPMILHVLTEDLDIANKLLVCATAGSFRESGIVNPLRNPVVAIRTTGLAFDAPIGLYDSATGTINRFIEPPALRNLVRLANDRFQENFRRIAALYAHIDRIFATPAIDVESKQERAKRKRLEGLARQKEKLISKEKPSVQSQDPLGDGILFMNHEKRRQEFKAKKSKILSDLASDEPDASPKGSVDTHILSLIELLNQHDGIVTTSSCSGRISVFLEGRKEAQDASKSCDPDSAEEPLDNLAAIGGKGGGGRWLLVAHDPLSESLLAGDADADDSAFLRLIFNGISSQQSPESIVSPSKETRYIHFKFEPMILHVLTEDLDIANKLLVCATAGSFRESGIVNPLRNPVVAIRTTGLAFDAPIGLYDSATGTINRFIEPPALRNLVRLANDRFQENFRRIAALYAHIDRIFATPAIDVESKQERAKRKRLEGLARQKEKLISKEKPSVQSQDPLGDGILF

Secondary structure (DSSP, 8-state):
--HHHHHHHHHHHHHHHHHHHHSSS--SSSS-S--GGGHHHHHHHHTSTTEEEEEEE--EEEEEE--PBP---S-----SS---------B-TTSS-TT-EEEEEESSPPPHHHH---SHHHHHHHHHHHTTT--EEE-----SS--TT--EEEEEEE--EEEEEESSHHHHHHHHHHHHHTT-TT-EEE-TTSS-EEEE--STT-EEEEEEEEETTTTEEEESB-HHHHHHHHHHHHHHHHHHHHHHHHHHHHHHHHHHS-------HHHHHHHHHHHHHHHHHHHHHHHTS---------------/--HHHHHHHHHHHHHHHHHHHHSSS--SSSS-S--GGGHHHHHHHHTSTTEEEEEEE--EEEEEE--PBP---S-----SS---------B-TTSS-TT-EEEEEESSPPPHHHH---SHHHHHHHHHHHTTT--EEE-----SS--TT--EEEEEEE--EEEEEESSHHHHHHHHHHHHHTT-TT-EEE-TTSS-EEEE--STT-EEEEEEEEETTTTEEEESB-HHHHHHHHHHHHHHHHHHHHHHHHHHHHHHHHHHS-------HHHHHHHHHHHHHHHHHHHHHHHTS---------------

Organism: NCBI:txid3140254

Solvent-accessible surface area (backbone atoms only — not comparable to full-atom values): 33579 Å² total; per-residue (Å²): 133,61,66,65,59,46,45,53,51,39,52,52,50,43,54,51,51,52,51,52,68,66,41,86,58,62,50,90,53,87,75,41,66,79,50,78,86,40,46,69,51,51,50,59,44,47,67,39,92,52,35,31,74,78,47,74,44,62,27,36,38,36,22,36,37,39,15,36,40,56,75,79,66,81,73,73,68,84,64,84,76,70,81,63,70,74,82,71,59,45,9,55,84,84,29,66,26,40,75,20,46,77,40,32,78,36,76,57,69,74,60,64,77,68,60,65,53,83,51,72,78,37,46,56,57,43,44,31,55,54,43,57,63,48,53,70,45,84,38,51,66,49,68,86,65,86,47,57,69,58,22,46,28,33,46,32,32,40,50,39,38,38,33,32,40,20,40,34,58,69,59,34,50,54,51,49,53,29,33,42,74,26,65,18,70,60,36,23,37,40,59,67,89,54,60,15,30,33,40,40,25,45,64,73,66,42,33,33,21,76,42,29,36,51,37,79,89,76,62,33,31,34,21,34,46,47,67,37,30,50,42,39,51,50,50,50,44,35,53,40,47,52,52,42,51,52,33,52,52,45,26,43,52,42,43,49,57,66,70,59,55,62,86,57,88,64,64,46,73,67,48,45,51,50,45,51,52,49,48,51,52,48,49,55,51,49,51,56,51,60,66,65,50,75,78,75,76,75,80,80,76,84,71,83,79,79,80,134,132,60,65,65,58,46,45,53,51,38,51,52,52,43,53,51,51,54,50,52,69,68,40,85,58,63,48,91,53,87,75,40,66,78,50,77,86,39,45,68,51,51,51,58,45,48,68,39,92,53,34,31,73,77,47,75,44,62,27,37,40,36,22,36,38,40,16,38,42,56,74,80,69,81,73,73,65,83,63,86,76,68,79,66,72,77,81,72,59,45,9,55,86,83,30,69,26,39,74,20,46,75,40,32,79,35,76,56,70,77,60,64,77,67,59,64,53,84,49,73,77,38,45,55,56,42,44,31,54,54,42,57,63,46,52,68,45,83,40,48,66,50,68,88,64,86,48,59,70,58,22,46,28,32,45,32,32,41,49,40,36,38,32,30,40,20,42,34,58,69,59,36,51,54,51,49,53,29,32,41,73,26,66,18,69,59,36,24,36,41,59,66,91,55,60,15,29,32,41,42,26,42,65,75,66,42,34,34,21,74,43,28,35,51,38,80,91,75,61,32,33,34,21,35,46,46,66,37,30,50,42,40,52,50,50,51,42,36,51,41,46,52,53,44,52,52,31,52,53,44,28,44,52,43,43,49,56,65,69,59,55,62,86,59,87,64,66,46,73,68,48,45,51,51,46,51,53,47,51,51,51,49,49,56,51,49,53,57,53,61,68,65,52,75,79,75,76,77,78,77,74,83,70,77,80,87,83,128

Radius of gyration: 30.77 Å; Cα contacts (8 Å, |Δi|>4): 958; chains: 2; bounding box: 58×87×130 Å